Protein AF-A0A814UPM2-F1 (afdb_monomer_lite)

Secondary structure (DSSP, 8-state):
------SS-HHHHHHHHHHHHHHS-HHHHHHHHHHS-GGGTT-GGGSTTHHHHTTSTTT-TTTGGGGGGGGGGG-EEEPTTT----HHHHSGGG-SHHHHHHHHHHHHH-TTS-HHHHHHHHHHHHHHHHHHHSGGGEEETTTTTTTT-EEEETTEEEEHHHIIIIIHHHHHHHHHSTT-HHHHHHHHHHHHTTTTHHHHHHHT--S-TT-TTHHHHHHHHHHHHHIIIIITB-TTSPBP-TT-EEEE-HHHHHHHHHHHHHHHHHS--TTSSSHHHHTTSS------HHHHHTTSEEEEE-S--SSHHHHHHHHTTTTGGG--EEEEE-----S-----S-HHHHHHHHHHHHHHHHHHHHHHHHHHHHHHHHHHHHHHHHHHHHHHHHHHIIIIIS---HHHHHHHHHHHHHHHHHHHHT----GGGHHHHHHHHHHHHHHHHH--SHHHHHHHH---HHHHHHHHHHHHHTT-HHHHHHHHHHHHHH-GGG-HHHHHHHHHHHHHHHTT-SHHHHHHHHHHHHHHHHHHHHHHHHHHHHHHHHHHHHHH---S----HHHHHHHHHHHHHHHHHHHHHHHH-----GGGG-SSS--HHHHHHHHHHHHH-TT--S--PPPPS---HHHHHHHHHHTT--HHHHHHHHHH-SS--HHHHHHHHTTS-PPPTTT-

Sequence (676 aa):
MVTSSIAWGAIGHSLVSQIAMTVMTNESRRFVKDLLPWYVQGNMSMLSSWADNILYPDTNPVGYLNWDWSREHHYINTPDGVCEYIPDRDCVENKCIDGAIQNYTRRLADTGFDHVQRQEALQFLVHHVGDVHQPLHAGFISDRGGNSVRGRFFNVATNLHSLWDSGIINRRVNTDFNRSAEDYFEYLMTKVNSTYANIITQWLVCPIQTQFSACSASWAQESSDLVCGTVNIAEDGSLMNSSWNFTLGLNYFNKNWPIVESRLIQVPTLESVPTTNLAGRGSDIKISKELHQNGGLHVILNYLPKNYRIEQQAFGRTARQGQYGSGQLIIVDQSNLEYSNKSLLEVIYLKNERDFNEMHRIGEVLQYYQRKIQFEENLFERYYQAFSRLKEKIDKRWKINVEKKDIVLSSLLNQWAFWSDNIDFQMNAKLEIFQSLENLCHQFEQIHNFDELIDQLVIEPNQLIKLSKCFIKDKNYDKACQLLQTVINNEPMFSHAAYYYKAHCLIKQTQLVKTKEKIEFHRLLDHAEYLFNYHIDMLIAHNSILTNLNLLNQSFLKIDSYRKQNKNLCNLYSCFIRSIHDIRGHSITSNTFVNIDIDEKLAMSIYKQMLISDENIFIRKQFNRNFNENQLKKICMDYQLNYDGFQRYLSQIKYVDEMNLKQYLDHVQMPNRDQF

Organism: NCBI:txid1234261

pLDDT: mean 80.24, std 14.63, range [20.48, 97.69]

Foldseek 3Di:
DQPDQQFQPLLLLLLLQVLLLVPADPLRLVLQQVLAPVVCVSRLSVLLRVLVLLQDCVNNVPRNVVSVLLPQLLAWADAPPPLADDCVVTCPPLSHVLSLLQVLLVQLQDPLDDSNSNSVSSSSNSHSLSSLLQLLSLNHPQCNSFSLQWAAAAPHTDTLSCCSSDVLLQCCCVPPVVVFSVSVSVVLVVCCVPVCVVVLVVLLDQPDPPGPNRNSSVSNSVSSNCNNPQSQQAPVRDGGDSVDHDYHYDSSSVRCSVSSSVSSNSSNNPRPRRRVLPSPPPDQPDDDPVCLVVQFEEAEAADDDLAPVSVCVRQCSRQPPHGGYGYDYHYDDPPPDPDDDDPVVVVVVVRVVSHVVVVVVVVVSCVVVVVVVVLVVVLVVLLVVLLVVLLCCVPPPAPDDPQLSVLLNVLSVVVVVVLVVPDDVDPVCSVVNVVVSVVVSVLSVPDDYDVSSCVPRRQDLVSLLSNLVVCVVVVVLVSSLVSLVSSCVVPVLPSLSSLLVNLVSLCSVPVPPDPVSVVSSVVSLVSSLVSLVVLLVVLVVVVVVVVVVCVSDVDPDDPCVSVVVSVVSNVVSVVSNVVSCVVVDPDDDLCNPDDPVAHSVNSNVVVVCCCPDPVCNDDQDFQDLDDDLVVLVVVCVVQVHDSVLVNVVSNPDRGDDVVVVVVVCVVPDGDPPVRD

Structure (mmCIF, N/CA/C/O backbone):
data_AF-A0A814UPM2-F1
#
_entry.id   AF-A0A814UPM2-F1
#
loop_
_atom_site.group_PDB
_atom_site.id
_atom_site.type_symbol
_atom_site.label_atom_id
_atom_site.label_alt_id
_atom_site.label_comp_id
_atom_site.label_asym_id
_atom_site.label_entity_id
_atom_site.label_seq_id
_atom_site.pdbx_PDB_ins_code
_atom_site.Cartn_x
_atom_site.Cartn_y
_atom_site.Cartn_z
_atom_site.occupancy
_atom_site.B_iso_or_equiv
_atom_site.auth_seq_id
_atom_site.auth_comp_id
_atom_site.auth_asym_id
_atom_site.auth_atom_id
_atom_site.pdbx_PDB_model_num
ATOM 1 N N . MET A 1 1 ? 27.650 6.298 10.528 1.00 22.05 1 MET A N 1
ATOM 2 C CA . MET A 1 1 ? 26.542 5.896 9.642 1.00 22.05 1 MET A CA 1
ATOM 3 C C . MET A 1 1 ? 27.089 5.913 8.231 1.00 22.05 1 MET A C 1
ATOM 5 O O . MET A 1 1 ? 27.504 6.969 7.774 1.00 22.05 1 MET A O 1
ATOM 9 N N . VAL A 1 2 ? 27.246 4.740 7.624 1.00 20.48 2 VAL A N 1
ATOM 10 C CA . VAL A 1 2 ? 27.605 4.621 6.208 1.00 20.48 2 VAL A CA 1
ATOM 11 C C . VAL A 1 2 ? 26.366 5.070 5.440 1.00 20.48 2 VAL A C 1
ATOM 13 O O . VAL A 1 2 ? 25.316 4.460 5.599 1.00 20.48 2 VAL A O 1
ATOM 16 N N . THR A 1 3 ? 26.451 6.187 4.719 1.00 23.98 3 THR A N 1
ATOM 17 C CA . THR A 1 3 ? 25.412 6.595 3.767 1.00 23.98 3 THR A CA 1
ATOM 18 C C . THR A 1 3 ? 25.375 5.532 2.683 1.00 23.98 3 THR A C 1
ATOM 20 O O . THR A 1 3 ? 26.364 5.339 1.979 1.00 23.98 3 THR A O 1
ATOM 23 N N . SER A 1 4 ? 24.291 4.774 2.653 1.00 30.22 4 SER A N 1
ATOM 24 C CA . SER A 1 4 ? 24.026 3.751 1.659 1.00 30.22 4 SER A CA 1
ATOM 25 C C . SER A 1 4 ? 23.829 4.392 0.285 1.00 30.22 4 SER A C 1
ATOM 27 O O . SER A 1 4 ? 23.218 5.456 0.190 1.00 30.22 4 SER A O 1
ATOM 29 N N . SER A 1 5 ? 24.394 3.767 -0.749 1.00 31.48 5 SER A N 1
ATOM 30 C CA . SER A 1 5 ? 24.219 4.143 -2.151 1.00 31.48 5 SER A CA 1
ATOM 31 C C . SER A 1 5 ? 22.748 3.973 -2.525 1.00 31.48 5 SER A C 1
ATOM 33 O O . SER A 1 5 ? 22.244 2.853 -2.602 1.00 31.48 5 SER A O 1
ATOM 35 N N . ILE A 1 6 ? 22.061 5.098 -2.651 1.00 33.97 6 ILE A N 1
ATOM 36 C CA . ILE A 1 6 ? 20.804 5.224 -3.388 1.00 33.97 6 ILE A CA 1
ATOM 37 C C . ILE A 1 6 ? 21.242 5.439 -4.830 1.00 33.97 6 ILE A C 1
ATOM 39 O O . ILE A 1 6 ? 22.293 6.048 -5.025 1.00 33.97 6 ILE A O 1
ATOM 43 N N . ALA A 1 7 ? 20.482 4.962 -5.806 1.00 52.50 7 ALA A N 1
ATOM 44 C CA . ALA A 1 7 ? 20.745 5.335 -7.182 1.00 52.50 7 ALA A CA 1
ATOM 45 C C . ALA A 1 7 ? 20.457 6.814 -7.451 1.00 52.50 7 ALA A C 1
ATOM 47 O O . ALA A 1 7 ? 20.548 7.614 -6.513 1.00 52.50 7 ALA A O 1
ATOM 48 N N . TRP A 1 8 ? 20.088 7.228 -8.680 1.00 80.12 8 TRP A N 1
ATOM 49 C CA . TRP A 1 8 ? 19.584 8.597 -8.864 1.00 80.12 8 TRP A CA 1
ATOM 50 C C . TRP A 1 8 ? 18.661 8.934 -7.691 1.00 80.12 8 TRP A C 1
ATOM 52 O O . TRP A 1 8 ? 17.797 8.150 -7.317 1.00 80.12 8 TRP A O 1
ATOM 62 N N . GLY A 1 9 ? 18.843 10.085 -7.049 1.00 79.00 9 GLY A N 1
ATOM 63 C CA . GLY A 1 9 ? 18.010 10.420 -5.899 1.00 79.00 9 GLY A CA 1
ATOM 64 C C . GLY A 1 9 ? 16.532 10.398 -6.293 1.00 79.00 9 GLY A C 1
ATOM 65 O O . GLY A 1 9 ? 16.193 10.477 -7.475 1.00 79.00 9 GLY A O 1
ATOM 66 N N . ALA A 1 10 ? 15.624 10.370 -5.317 1.00 84.94 10 ALA A N 1
ATOM 67 C CA . ALA A 1 10 ? 14.181 10.281 -5.578 1.00 84.94 10 ALA A CA 1
ATOM 68 C C . ALA A 1 10 ? 13.668 11.259 -6.664 1.00 84.94 10 ALA A C 1
ATOM 70 O O . ALA A 1 10 ? 12.795 10.909 -7.458 1.00 84.94 10 ALA A O 1
ATOM 71 N N . ILE A 1 11 ? 14.247 12.467 -6.750 1.00 87.69 11 ILE A N 1
ATOM 72 C CA . ILE A 1 11 ? 13.943 13.440 -7.811 1.00 87.69 11 ILE A CA 1
ATOM 73 C C . ILE A 1 11 ? 14.417 12.952 -9.187 1.00 87.69 11 ILE A C 1
ATOM 75 O O . ILE A 1 11 ? 13.633 12.997 -10.127 1.00 87.69 11 ILE A O 1
ATOM 79 N N . GLY A 1 12 ? 15.655 12.469 -9.323 1.00 88.94 12 GLY A N 1
ATOM 80 C CA . GLY A 1 12 ? 16.183 11.965 -10.595 1.00 88.94 12 GLY A CA 1
ATOM 81 C C . GLY A 1 12 ? 15.357 10.799 -11.138 1.00 88.94 12 GLY A C 1
ATOM 82 O O . GLY A 1 12 ? 14.907 10.853 -12.281 1.00 88.94 12 GLY A O 1
ATOM 83 N N . HIS A 1 13 ? 15.040 9.813 -10.294 1.00 88.50 13 HIS A N 1
ATOM 84 C CA . HIS A 1 13 ? 14.159 8.704 -10.673 1.00 88.50 13 HIS A CA 1
ATOM 85 C C . HIS A 1 13 ? 12.755 9.144 -11.075 1.00 88.50 13 HIS A C 1
ATOM 87 O O . HIS A 1 13 ? 12.200 8.646 -12.059 1.00 88.50 13 HIS A O 1
ATOM 93 N N . SER A 1 14 ? 12.184 10.094 -10.334 1.00 89.56 14 SER A N 1
ATOM 94 C CA . SER A 1 14 ? 10.874 10.644 -10.660 1.00 89.56 14 SER A CA 1
ATOM 95 C C . SER A 1 14 ? 10.894 11.339 -12.023 1.00 89.56 14 SER A C 1
ATOM 97 O O . SER A 1 14 ? 10.043 11.042 -12.858 1.00 89.56 14 SER A O 1
ATOM 99 N N . LEU A 1 15 ? 11.891 12.193 -12.290 1.00 89.25 15 LEU A N 1
ATOM 100 C CA . LEU A 1 15 ? 12.053 12.890 -13.572 1.00 89.25 15 LEU A CA 1
ATOM 101 C C . LEU A 1 15 ? 12.181 11.903 -14.732 1.00 89.25 15 LEU A C 1
ATOM 103 O O . LEU A 1 15 ? 11.434 11.994 -15.703 1.00 89.25 15 LEU A O 1
ATOM 107 N N . VAL A 1 16 ? 13.070 10.920 -14.596 1.00 87.44 16 VAL A N 1
ATOM 108 C CA . VAL A 1 16 ? 13.276 9.849 -15.576 1.00 87.44 16 VAL A CA 1
ATOM 109 C C . VAL A 1 16 ? 11.957 9.145 -15.920 1.00 87.44 16 VAL A C 1
ATOM 111 O O . VAL A 1 16 ? 11.599 8.999 -17.091 1.00 87.44 16 VAL A O 1
ATOM 114 N N . SER A 1 17 ? 11.197 8.756 -14.896 1.00 86.31 17 SER A N 1
ATOM 115 C CA . SER A 1 17 ? 9.923 8.055 -15.051 1.00 86.31 17 SER A CA 1
ATOM 116 C C . SER A 1 17 ? 8.840 8.931 -15.701 1.00 86.31 17 SER A C 1
ATOM 118 O O . SER A 1 17 ? 8.092 8.470 -16.568 1.00 86.31 17 SER A O 1
ATOM 120 N N . GLN A 1 18 ? 8.775 10.217 -15.347 1.00 86.94 18 GLN A N 1
ATOM 121 C CA . GLN A 1 18 ? 7.825 11.166 -15.938 1.00 86.94 18 GLN A CA 1
ATOM 122 C C . GLN A 1 18 ? 8.124 11.449 -17.413 1.00 86.94 18 GLN A C 1
ATOM 124 O O . GLN A 1 18 ? 7.205 11.435 -18.240 1.00 86.94 18 GLN A O 1
ATOM 129 N N . ILE A 1 19 ? 9.400 11.644 -17.767 1.00 85.12 19 ILE A N 1
ATOM 130 C CA . ILE A 1 19 ? 9.814 11.844 -19.161 1.00 85.12 19 ILE A CA 1
ATOM 131 C C . ILE A 1 19 ? 9.463 10.591 -19.970 1.00 85.12 19 ILE A C 1
ATOM 133 O O . ILE A 1 19 ? 8.802 10.700 -21.004 1.00 85.12 19 ILE A O 1
ATOM 137 N N . ALA A 1 20 ? 9.793 9.399 -19.457 1.00 81.00 20 ALA A N 1
ATOM 138 C CA . ALA A 1 20 ? 9.446 8.129 -20.092 1.00 81.00 20 ALA A CA 1
ATOM 139 C C . ALA A 1 20 ? 7.931 7.999 -20.340 1.00 81.00 20 ALA A C 1
ATOM 141 O O . ALA A 1 20 ? 7.511 7.747 -21.468 1.00 81.00 20 ALA A O 1
ATOM 142 N N . MET A 1 21 ? 7.088 8.249 -19.333 1.00 80.00 21 MET A N 1
ATOM 143 C CA . MET A 1 21 ? 5.624 8.212 -19.487 1.00 80.00 21 MET A CA 1
ATOM 144 C C . MET A 1 21 ? 5.092 9.203 -20.528 1.00 80.00 21 MET A C 1
ATOM 146 O O . MET A 1 21 ? 4.073 8.931 -21.180 1.00 80.00 21 MET A O 1
ATOM 150 N N . THR A 1 22 ? 5.752 10.351 -20.684 1.00 81.62 22 THR A N 1
ATOM 151 C CA . THR A 1 22 ? 5.323 11.424 -21.588 1.00 81.62 22 THR A CA 1
ATOM 152 C C . THR A 1 22 ? 5.642 11.106 -23.041 1.00 81.62 22 THR A C 1
ATOM 154 O O . THR A 1 22 ? 4.789 11.323 -23.902 1.00 81.62 22 THR A O 1
ATOM 157 N N . VAL A 1 23 ? 6.805 10.512 -23.312 1.00 76.00 23 VAL A N 1
ATOM 158 C CA . VAL A 1 23 ? 7.193 10.133 -24.680 1.00 76.00 23 VAL A CA 1
ATOM 159 C C . VAL A 1 23 ? 6.618 8.787 -25.130 1.00 76.00 23 VAL A C 1
ATOM 161 O O . VAL A 1 23 ? 6.573 8.521 -26.323 1.00 76.00 23 VAL A O 1
ATOM 164 N N . MET A 1 24 ? 6.161 7.936 -24.203 1.00 74.38 24 MET A N 1
ATOM 165 C CA . MET A 1 24 ? 5.548 6.647 -24.540 1.00 74.38 24 MET A CA 1
ATOM 166 C C . MET A 1 24 ? 4.370 6.798 -25.511 1.00 74.38 24 MET A C 1
ATOM 168 O O . MET A 1 24 ? 3.483 7.637 -25.314 1.00 74.38 24 MET A O 1
ATOM 172 N N . THR A 1 25 ? 4.280 5.876 -26.476 1.00 69.44 25 THR A N 1
ATOM 173 C CA . THR A 1 25 ? 3.070 5.707 -27.291 1.00 69.44 25 THR A CA 1
ATOM 174 C C . THR A 1 25 ? 1.842 5.482 -26.408 1.00 69.44 25 THR A C 1
ATOM 176 O O . THR A 1 25 ? 1.927 4.953 -25.293 1.00 69.44 25 THR A O 1
ATOM 179 N N . ASN A 1 26 ? 0.661 5.852 -26.907 1.00 73.31 26 ASN A N 1
ATOM 180 C CA . ASN A 1 26 ? -0.588 5.674 -26.162 1.00 73.31 26 ASN A CA 1
ATOM 181 C C . ASN A 1 26 ? -0.824 4.210 -25.760 1.00 73.31 26 ASN A C 1
ATOM 183 O O . ASN A 1 26 ? -1.373 3.943 -24.692 1.00 73.31 26 ASN A O 1
ATOM 187 N N . GLU A 1 27 ? -0.400 3.266 -26.594 1.00 64.50 27 GLU A N 1
ATOM 188 C CA . GLU A 1 27 ? -0.480 1.834 -26.345 1.00 64.50 27 GLU A CA 1
ATOM 189 C C . GLU A 1 27 ? 0.462 1.395 -25.219 1.00 64.50 27 GLU A C 1
ATOM 191 O O . GLU A 1 27 ? 0.024 0.718 -24.288 1.00 64.50 27 GLU A O 1
ATOM 196 N N . SER A 1 28 ? 1.724 1.833 -25.259 1.00 69.88 28 SER A N 1
ATOM 197 C CA . SER A 1 28 ? 2.713 1.564 -24.205 1.00 69.88 28 SER A CA 1
ATOM 198 C C . SER A 1 28 ? 2.248 2.129 -22.868 1.00 69.88 28 SER A C 1
ATOM 200 O O . SER A 1 28 ? 2.261 1.440 -21.851 1.00 69.88 28 SER A O 1
ATOM 202 N N . ARG A 1 29 ? 1.732 3.362 -22.888 1.00 77.50 29 ARG A N 1
ATOM 203 C CA . ARG A 1 29 ? 1.200 4.041 -21.707 1.00 77.50 29 ARG A CA 1
ATOM 204 C C . ARG A 1 29 ? -0.001 3.306 -21.111 1.00 77.50 29 ARG A C 1
ATOM 206 O O . ARG A 1 29 ? -0.118 3.250 -19.892 1.00 77.50 29 ARG A O 1
ATOM 213 N N . ARG A 1 30 ? -0.898 2.746 -21.933 1.00 79.88 30 ARG A N 1
ATOM 214 C CA . ARG A 1 30 ? -2.016 1.914 -21.445 1.00 79.88 30 ARG A CA 1
ATOM 215 C C . ARG A 1 30 ? -1.516 0.619 -20.819 1.00 79.88 30 ARG A C 1
ATOM 217 O O . ARG A 1 30 ? -1.896 0.327 -19.696 1.00 79.88 30 ARG A O 1
ATOM 224 N N . PHE A 1 31 ? -0.624 -0.095 -21.503 1.00 79.50 31 PHE A N 1
ATOM 225 C CA . PHE A 1 31 ? -0.037 -1.333 -20.992 1.00 79.50 31 PHE A CA 1
ATOM 226 C C . PHE A 1 31 ? 0.650 -1.132 -19.635 1.00 79.50 31 PHE A C 1
ATOM 228 O O . PHE A 1 31 ? 0.410 -1.895 -18.703 1.00 79.50 31 PHE A O 1
ATOM 235 N N . VAL A 1 32 ? 1.459 -0.076 -19.514 1.00 83.62 32 VAL A N 1
ATOM 236 C CA . VAL A 1 32 ? 2.091 0.311 -18.249 1.00 83.62 32 VAL A CA 1
ATOM 237 C C . VAL A 1 32 ? 1.019 0.616 -17.205 1.00 83.62 32 VAL A C 1
ATOM 239 O O . VAL A 1 32 ? 1.049 0.024 -16.134 1.00 83.62 32 VAL A O 1
ATOM 242 N N . LYS A 1 33 ? 0.022 1.456 -17.516 1.00 84.56 33 LYS A N 1
ATOM 243 C CA . LYS A 1 33 ? -1.064 1.795 -16.577 1.00 84.56 33 LYS A CA 1
ATOM 244 C C . LYS A 1 33 ? -1.850 0.584 -16.070 1.00 84.56 33 LYS A C 1
ATOM 246 O O . LYS A 1 33 ? -2.204 0.583 -14.898 1.00 84.56 33 LYS A O 1
ATOM 251 N N . ASP A 1 34 ? -2.084 -0.424 -16.907 1.00 84.50 34 ASP A N 1
ATOM 252 C CA . ASP A 1 34 ? -2.796 -1.653 -16.524 1.00 84.50 34 ASP A CA 1
ATOM 253 C C . ASP A 1 34 ? -1.971 -2.552 -15.578 1.00 84.50 34 ASP A C 1
ATOM 255 O O . ASP A 1 34 ? -2.526 -3.370 -14.839 1.00 84.50 34 ASP A O 1
ATOM 259 N N . LEU A 1 35 ? -0.642 -2.416 -15.602 1.00 85.56 35 LEU A N 1
ATOM 260 C CA . LEU A 1 35 ? 0.287 -3.130 -14.722 1.00 85.56 35 LEU A CA 1
ATOM 261 C C . LEU A 1 35 ? 0.700 -2.324 -13.490 1.00 85.56 35 LEU A C 1
ATOM 263 O O . LEU A 1 35 ? 1.276 -2.899 -12.574 1.00 85.56 35 LEU A O 1
ATOM 267 N N . LEU A 1 36 ? 0.446 -1.015 -13.452 1.00 84.94 36 LEU A N 1
ATOM 268 C CA . LEU A 1 36 ? 0.759 -0.207 -12.280 1.00 84.94 36 LEU A CA 1
ATOM 269 C C . LEU A 1 36 ? -0.188 -0.572 -11.119 1.00 84.94 36 LEU A C 1
ATOM 271 O O . LEU A 1 36 ? -1.395 -0.720 -11.332 1.00 84.94 36 LEU A O 1
ATOM 275 N N . PRO A 1 37 ? 0.318 -0.646 -9.873 1.00 80.62 37 PRO A N 1
ATOM 276 C CA . PRO A 1 37 ? -0.520 -0.814 -8.699 1.00 80.62 37 PRO A CA 1
ATOM 277 C C . PRO A 1 37 ? -1.605 0.264 -8.624 1.00 80.62 37 PRO A C 1
ATOM 279 O O . PRO A 1 37 ? -1.368 1.443 -8.893 1.00 80.62 37 PRO A O 1
ATOM 282 N N . TRP A 1 38 ? -2.798 -0.115 -8.172 1.00 80.44 38 TRP A N 1
ATOM 283 C CA . TRP A 1 38 ? -3.943 0.799 -8.105 1.00 80.44 38 TRP A CA 1
ATOM 284 C C . TRP A 1 38 ? -3.660 2.074 -7.283 1.00 80.44 38 TRP A C 1
ATOM 286 O O . TRP A 1 38 ? -4.177 3.144 -7.606 1.00 80.44 38 TRP A O 1
ATOM 296 N N . TYR A 1 39 ? -2.814 1.985 -6.248 1.00 78.25 39 TYR A N 1
ATOM 297 C CA . TYR A 1 39 ? -2.522 3.094 -5.336 1.00 78.25 39 TYR A CA 1
ATOM 298 C C . TYR A 1 39 ? -1.662 4.201 -5.962 1.00 78.25 39 TYR A C 1
ATOM 300 O O . TYR A 1 39 ? -1.672 5.319 -5.449 1.00 78.25 39 TYR A O 1
ATOM 308 N N . VAL A 1 40 ? -0.969 3.938 -7.079 1.00 80.69 40 VAL A N 1
ATOM 309 C CA . VAL A 1 40 ? -0.210 4.978 -7.800 1.00 80.69 40 VAL A CA 1
ATOM 310 C C . VAL A 1 40 ? -1.028 5.696 -8.870 1.00 80.69 40 VAL A C 1
ATOM 312 O O . VAL A 1 40 ? -0.519 6.592 -9.533 1.00 80.69 40 VAL A O 1
ATOM 315 N N . GLN A 1 41 ? -2.300 5.321 -9.057 1.00 77.94 41 GLN A N 1
ATOM 316 C CA . GLN A 1 41 ? -3.257 5.999 -9.947 1.00 77.94 41 GLN A CA 1
ATOM 317 C C . GLN A 1 41 ? -2.732 6.230 -11.379 1.00 77.94 41 GLN A C 1
ATOM 319 O O . GLN A 1 41 ? -3.022 7.239 -12.022 1.00 77.94 41 GLN A O 1
ATOM 324 N N . GLY A 1 42 ? -1.943 5.283 -11.895 1.00 78.31 42 GLY A N 1
ATOM 325 C CA . GLY A 1 42 ? -1.347 5.369 -13.228 1.00 78.31 42 GLY A CA 1
ATOM 326 C C . GLY A 1 42 ? -0.155 6.328 -13.345 1.00 78.31 42 GLY A C 1
ATOM 327 O O . GLY A 1 42 ? 0.255 6.618 -14.471 1.00 78.31 42 GLY A O 1
ATOM 328 N N . ASN A 1 43 ? 0.386 6.818 -12.224 1.00 81.00 43 ASN A N 1
ATOM 329 C CA . ASN A 1 43 ? 1.607 7.611 -12.168 1.00 81.00 43 ASN A CA 1
ATOM 330 C C . ASN A 1 43 ? 2.832 6.720 -11.894 1.00 81.00 43 ASN A C 1
ATOM 332 O O . ASN A 1 43 ? 3.078 6.294 -10.766 1.00 81.00 43 ASN A O 1
ATOM 336 N N . MET A 1 44 ? 3.621 6.466 -12.939 1.00 84.38 44 MET A N 1
ATOM 337 C CA . MET A 1 44 ? 4.816 5.620 -12.870 1.00 84.38 44 MET A CA 1
ATOM 338 C C . MET A 1 44 ? 5.927 6.218 -11.989 1.00 84.38 44 MET A C 1
ATOM 340 O O . MET A 1 44 ? 6.754 5.472 -11.465 1.00 84.38 44 MET A O 1
ATOM 344 N N . SER A 1 45 ? 5.956 7.540 -11.777 1.00 84.38 45 SER A N 1
ATOM 345 C CA . SER A 1 45 ? 7.000 8.189 -10.968 1.00 84.38 45 SER A CA 1
ATOM 346 C C . SER A 1 45 ? 6.866 7.914 -9.473 1.00 84.38 45 SER A C 1
ATOM 348 O O . SER A 1 45 ? 7.835 8.013 -8.733 1.00 84.38 45 SER A O 1
ATOM 350 N N . MET A 1 46 ? 5.692 7.476 -9.012 1.00 83.38 46 MET A N 1
ATOM 351 C CA . MET A 1 46 ? 5.505 7.073 -7.616 1.00 83.38 46 MET A CA 1
ATOM 352 C C . MET A 1 46 ? 6.195 5.744 -7.277 1.00 83.38 46 MET A C 1
ATOM 354 O O . MET A 1 46 ? 6.414 5.459 -6.103 1.00 83.38 46 MET A O 1
ATOM 358 N N . LEU A 1 47 ? 6.532 4.930 -8.284 1.00 84.19 47 LEU A N 1
ATOM 359 C CA . LEU A 1 47 ? 7.229 3.650 -8.110 1.00 84.19 47 LEU A CA 1
ATOM 360 C C . LEU A 1 47 ? 8.712 3.733 -8.445 1.00 84.19 47 LEU A C 1
ATOM 362 O O . LEU A 1 47 ? 9.435 2.766 -8.230 1.00 84.19 47 LEU A O 1
ATOM 366 N N . SER A 1 48 ? 9.180 4.859 -8.981 1.00 85.44 48 SER A N 1
ATOM 367 C CA . SER A 1 48 ? 10.529 4.947 -9.531 1.00 85.44 48 SER A CA 1
ATOM 368 C C . SER A 1 48 ? 11.624 4.817 -8.477 1.00 85.44 48 SER A C 1
ATOM 370 O O . SER A 1 48 ? 12.760 4.588 -8.850 1.00 85.44 48 SER A O 1
ATOM 372 N N . SER A 1 49 ? 11.301 4.934 -7.186 1.00 88.00 49 SER A N 1
ATOM 373 C CA . SER A 1 49 ? 12.222 4.683 -6.064 1.00 88.00 49 SER A CA 1
ATOM 374 C C . SER A 1 49 ? 11.877 3.417 -5.272 1.00 88.00 49 SER A C 1
ATOM 376 O O . SER A 1 49 ? 12.452 3.178 -4.216 1.00 88.00 49 SER A O 1
ATOM 378 N N . TRP A 1 50 ? 10.918 2.606 -5.734 1.00 91.19 50 TRP A N 1
ATOM 379 C CA . TRP A 1 50 ? 10.475 1.416 -5.004 1.00 91.19 50 TRP A CA 1
ATOM 380 C C . TRP A 1 50 ? 11.603 0.397 -4.803 1.00 91.19 50 TRP A C 1
ATOM 382 O O . TRP A 1 50 ? 11.741 -0.113 -3.695 1.00 91.19 50 TRP A O 1
ATOM 392 N N . ALA A 1 51 ? 12.428 0.149 -5.826 1.00 91.00 51 ALA A N 1
ATOM 393 C CA . ALA A 1 51 ? 13.519 -0.826 -5.749 1.00 91.00 51 ALA A CA 1
ATOM 394 C C . ALA A 1 51 ? 14.590 -0.448 -4.706 1.00 91.00 51 ALA A C 1
ATOM 396 O O . ALA A 1 51 ? 15.122 -1.330 -4.042 1.00 91.00 51 ALA A O 1
ATOM 397 N N . ASP A 1 52 ? 14.826 0.848 -4.480 1.00 87.94 52 ASP A N 1
ATOM 398 C CA . ASP A 1 52 ? 15.647 1.320 -3.358 1.00 87.94 52 ASP A CA 1
ATOM 399 C C . ASP A 1 52 ? 14.918 1.162 -2.016 1.00 87.94 52 ASP A C 1
ATOM 401 O O . ASP A 1 52 ? 15.466 0.629 -1.052 1.00 87.94 52 ASP A O 1
ATOM 405 N N . ASN A 1 53 ? 13.656 1.596 -1.939 1.00 88.44 53 ASN A N 1
ATOM 406 C CA . ASN A 1 53 ? 12.876 1.605 -0.695 1.00 88.44 53 ASN A CA 1
ATOM 407 C C . ASN A 1 53 ? 12.671 0.202 -0.095 1.00 88.44 53 ASN A C 1
ATOM 409 O O . ASN A 1 53 ? 12.509 0.051 1.113 1.00 88.44 53 ASN A O 1
ATOM 413 N N . ILE A 1 54 ? 12.658 -0.855 -0.908 1.00 90.00 54 ILE A N 1
ATOM 414 C CA . ILE A 1 54 ? 12.514 -2.220 -0.385 1.00 90.00 54 ILE A CA 1
ATOM 415 C C . ILE A 1 54 ? 13.771 -2.727 0.333 1.00 90.00 54 ILE A C 1
ATOM 417 O O . ILE A 1 54 ? 13.659 -3.701 1.076 1.00 90.00 54 ILE A O 1
ATOM 421 N N . LEU A 1 55 ? 14.929 -2.079 0.155 1.00 86.56 55 LEU A N 1
ATOM 422 C CA . LEU A 1 55 ? 16.228 -2.525 0.669 1.00 86.56 55 LEU A CA 1
ATOM 423 C C . LEU A 1 55 ? 16.574 -1.999 2.069 1.00 86.56 55 LEU A C 1
ATOM 425 O O . LEU A 1 55 ? 17.591 -2.421 2.637 1.00 86.56 55 LEU A O 1
ATOM 429 N N . TYR A 1 56 ? 15.774 -1.090 2.636 1.00 81.44 56 TYR A N 1
ATOM 430 C CA . TYR A 1 56 ? 16.115 -0.404 3.882 1.00 81.44 56 TYR A CA 1
ATOM 431 C C . TYR A 1 56 ? 15.046 -0.564 4.971 1.00 81.44 56 TYR A C 1
ATOM 433 O O . TYR A 1 56 ? 13.851 -0.587 4.686 1.00 81.44 56 TYR A O 1
ATOM 441 N N . PRO A 1 57 ? 15.451 -0.668 6.250 1.00 75.81 57 PRO A N 1
ATOM 442 C CA . PRO A 1 57 ? 14.523 -0.897 7.358 1.00 75.81 57 PRO A CA 1
ATOM 443 C C . PRO A 1 57 ? 13.629 0.309 7.685 1.00 75.81 57 PRO A C 1
ATOM 445 O O . PRO A 1 57 ? 12.590 0.141 8.310 1.00 75.81 57 PRO A O 1
ATOM 448 N N . ASP A 1 58 ? 14.012 1.524 7.298 1.00 72.44 58 ASP A N 1
ATOM 449 C CA . ASP A 1 58 ? 13.204 2.735 7.489 1.00 72.44 58 ASP A CA 1
ATOM 450 C C . ASP A 1 58 ? 11.995 2.799 6.541 1.00 72.44 58 ASP A C 1
ATOM 452 O O . ASP A 1 58 ? 10.961 3.373 6.884 1.00 72.44 58 ASP A O 1
ATOM 456 N N . THR A 1 59 ? 12.114 2.174 5.373 1.00 76.62 59 THR A N 1
ATOM 457 C CA . THR A 1 59 ? 11.127 2.176 4.289 1.00 76.62 59 THR A CA 1
ATOM 458 C C . THR A 1 59 ? 10.445 0.812 4.107 1.00 76.62 59 THR A C 1
ATOM 460 O O . THR A 1 59 ? 9.289 0.763 3.685 1.00 76.62 59 THR A O 1
ATOM 463 N N . ASN A 1 60 ? 11.088 -0.286 4.524 1.00 77.75 60 ASN A N 1
ATOM 464 C CA . ASN A 1 60 ? 10.564 -1.658 4.544 1.00 77.75 60 ASN A CA 1
ATOM 465 C C . ASN A 1 60 ? 10.952 -2.414 5.845 1.00 77.75 60 ASN A C 1
ATOM 467 O O . ASN A 1 60 ? 11.718 -3.382 5.816 1.00 77.75 60 ASN A O 1
ATOM 471 N N . PRO A 1 61 ? 10.416 -2.015 7.015 1.00 65.62 61 PRO A N 1
ATOM 472 C CA . PRO A 1 61 ? 10.872 -2.488 8.331 1.00 65.62 61 PRO A CA 1
ATOM 473 C C . PRO A 1 61 ? 10.732 -3.995 8.575 1.00 65.62 61 PRO A C 1
ATOM 475 O O . PRO A 1 61 ? 11.451 -4.546 9.406 1.00 65.62 61 PRO A O 1
ATOM 478 N N . VAL A 1 62 ? 9.812 -4.665 7.876 1.00 66.88 62 VAL A N 1
ATOM 479 C CA . VAL A 1 62 ? 9.479 -6.083 8.104 1.00 66.88 62 VAL A CA 1
ATOM 480 C C . VAL A 1 62 ? 10.085 -6.996 7.035 1.00 66.88 62 VAL A C 1
ATOM 482 O O . VAL A 1 62 ? 10.363 -8.158 7.316 1.00 66.88 62 VAL A O 1
ATOM 485 N N . GLY A 1 63 ? 10.309 -6.488 5.820 1.00 75.50 63 GLY A N 1
ATOM 486 C CA . GLY A 1 63 ? 10.654 -7.314 4.665 1.00 75.50 63 GLY A CA 1
ATOM 487 C C . GLY A 1 63 ? 12.022 -7.054 4.044 1.00 75.50 63 GLY A C 1
ATOM 488 O O . GLY A 1 63 ? 12.367 -7.785 3.123 1.00 75.50 63 GLY A O 1
ATOM 489 N N . TYR A 1 64 ? 12.797 -6.052 4.482 1.00 76.94 64 TYR A N 1
ATOM 490 C CA . TYR A 1 64 ? 13.982 -5.606 3.726 1.00 76.94 64 TYR A CA 1
ATOM 491 C C . TYR A 1 64 ? 15.045 -6.692 3.502 1.00 76.94 64 TYR A C 1
ATOM 493 O O . TYR A 1 64 ? 15.652 -6.748 2.436 1.00 76.94 64 TYR A O 1
ATOM 501 N N . LEU A 1 65 ? 15.224 -7.610 4.460 1.00 81.38 65 LEU A N 1
ATOM 502 C CA . LEU A 1 65 ? 16.163 -8.732 4.329 1.00 81.38 65 LEU A CA 1
ATOM 503 C C . LEU A 1 65 ? 15.766 -9.720 3.221 1.00 81.38 65 LEU A C 1
ATOM 505 O O . LEU A 1 65 ? 16.636 -10.373 2.652 1.00 81.38 65 LEU A O 1
ATOM 509 N N . ASN A 1 66 ? 14.479 -9.802 2.866 1.00 87.94 66 ASN A N 1
ATOM 510 C CA . ASN A 1 66 ? 14.005 -10.679 1.789 1.00 87.94 66 ASN A CA 1
ATOM 511 C C . ASN A 1 66 ? 14.413 -10.173 0.398 1.00 87.94 66 ASN A C 1
ATOM 513 O O . ASN A 1 66 ? 14.307 -10.918 -0.575 1.00 87.94 66 ASN A O 1
ATOM 517 N N . TRP A 1 67 ? 14.874 -8.925 0.305 1.00 89.06 67 TRP A N 1
ATOM 518 C CA . TRP A 1 67 ? 15.262 -8.259 -0.937 1.00 89.06 67 TRP A CA 1
ATOM 519 C C . TRP A 1 67 ? 16.765 -7.995 -1.017 1.00 89.06 67 TRP A C 1
ATOM 521 O O . TRP A 1 67 ? 17.226 -7.398 -1.978 1.00 89.06 67 TRP A O 1
ATOM 531 N N . ASP A 1 68 ? 17.560 -8.468 -0.051 1.00 86.75 68 ASP A N 1
ATOM 532 C CA . ASP A 1 68 ? 19.002 -8.188 0.004 1.00 86.75 68 ASP A CA 1
ATOM 533 C C . ASP A 1 68 ? 19.750 -8.658 -1.260 1.00 86.75 68 ASP A C 1
ATOM 535 O O . ASP A 1 68 ? 20.695 -8.016 -1.713 1.00 86.75 68 ASP A O 1
ATOM 539 N N . TRP A 1 69 ? 19.247 -9.721 -1.897 1.00 90.00 69 TRP A N 1
ATOM 540 C CA . TRP A 1 69 ? 19.740 -10.232 -3.178 1.00 90.00 69 TRP A CA 1
ATOM 541 C C . TRP A 1 69 ? 19.645 -9.222 -4.327 1.00 90.00 69 TRP A C 1
ATOM 543 O O . TRP A 1 69 ? 20.380 -9.361 -5.300 1.00 90.00 69 TRP A O 1
ATOM 553 N N . SER A 1 70 ? 18.755 -8.225 -4.257 1.00 92.25 70 SER A N 1
ATOM 554 C CA . SER A 1 70 ? 18.588 -7.248 -5.332 1.00 92.25 70 SER A CA 1
ATOM 555 C C . SER A 1 70 ? 19.549 -6.069 -5.234 1.00 92.25 70 SER A C 1
ATOM 557 O O . SER A 1 70 ? 19.596 -5.292 -6.176 1.00 92.25 70 SER A O 1
ATOM 559 N N . ARG A 1 71 ? 20.356 -5.930 -4.167 1.00 91.12 71 ARG A N 1
ATOM 560 C CA . ARG A 1 71 ? 21.313 -4.809 -4.032 1.00 91.12 71 ARG A CA 1
ATOM 561 C C . ARG A 1 71 ? 22.292 -4.721 -5.195 1.00 91.12 71 ARG A C 1
ATOM 563 O O . ARG A 1 71 ? 22.551 -3.636 -5.702 1.00 91.12 71 ARG A O 1
ATOM 570 N N . GLU A 1 72 ? 22.819 -5.864 -5.623 1.00 92.62 72 GLU A N 1
ATOM 571 C CA . GLU A 1 72 ? 23.793 -5.934 -6.718 1.00 92.62 72 GLU A CA 1
ATOM 572 C C . GLU A 1 72 ? 23.163 -5.582 -8.072 1.00 92.62 72 GLU A C 1
ATOM 574 O O . GLU A 1 72 ? 23.869 -5.227 -9.008 1.00 92.62 72 GLU A O 1
ATOM 579 N N . HIS A 1 73 ? 21.831 -5.600 -8.183 1.00 94.56 73 HIS A N 1
ATOM 580 C CA . HIS A 1 73 ? 21.137 -5.222 -9.411 1.00 94.56 73 HIS A CA 1
ATOM 581 C C . HIS A 1 73 ? 21.152 -3.716 -9.684 1.00 94.56 73 HIS A C 1
ATOM 583 O O . HIS A 1 73 ? 20.848 -3.321 -10.800 1.00 94.56 73 HIS A O 1
ATOM 589 N N . HIS A 1 74 ? 21.548 -2.875 -8.729 1.00 93.94 74 HIS A N 1
ATOM 590 C CA . HIS A 1 74 ? 21.560 -1.425 -8.924 1.00 93.94 74 HIS A CA 1
ATOM 591 C C . HIS A 1 74 ? 22.818 -0.916 -9.628 1.00 93.94 74 HIS A C 1
ATOM 593 O O . HIS A 1 74 ? 22.837 0.220 -10.076 1.00 93.94 74 HIS A O 1
ATOM 599 N N . TYR A 1 75 ? 23.886 -1.706 -9.754 1.00 93.88 75 TYR A N 1
ATOM 600 C CA . TYR A 1 75 ? 25.149 -1.200 -10.298 1.00 93.88 75 TYR A CA 1
ATOM 601 C C . TYR A 1 75 ? 25.939 -2.255 -11.081 1.00 93.88 75 TYR A C 1
ATOM 603 O O . TYR A 1 75 ? 25.596 -3.435 -11.143 1.00 93.88 75 TYR A O 1
ATOM 611 N N . ILE A 1 76 ? 27.012 -1.785 -11.704 1.00 94.00 76 ILE A N 1
ATOM 612 C CA . ILE A 1 76 ? 28.105 -2.519 -12.324 1.00 94.00 76 ILE A CA 1
ATOM 613 C C . ILE A 1 76 ? 29.397 -2.004 -11.706 1.00 94.00 76 ILE A C 1
ATOM 615 O O . ILE A 1 76 ? 29.606 -0.803 -11.536 1.00 94.00 76 ILE A O 1
ATOM 619 N N . ASN A 1 77 ? 30.282 -2.943 -11.416 1.00 91.62 77 ASN A N 1
ATOM 620 C CA . ASN A 1 77 ? 31.598 -2.679 -10.875 1.00 91.62 77 ASN A CA 1
ATOM 621 C C . ASN A 1 77 ? 32.641 -2.942 -11.962 1.00 91.62 77 ASN A C 1
ATOM 623 O O . ASN A 1 77 ? 32.890 -4.093 -12.312 1.00 91.62 77 ASN A O 1
ATOM 627 N N . THR A 1 78 ? 33.250 -1.879 -12.484 1.00 91.50 78 THR A N 1
ATOM 628 C CA . THR A 1 78 ? 34.302 -1.973 -13.506 1.00 91.50 78 THR A CA 1
ATOM 629 C C . THR A 1 78 ? 35.699 -1.889 -12.877 1.00 91.50 78 THR A C 1
ATOM 631 O O . THR A 1 78 ? 35.869 -1.267 -11.818 1.00 91.50 78 THR A O 1
ATOM 634 N N . PRO A 1 79 ? 36.731 -2.500 -13.488 1.00 91.00 79 PRO A N 1
ATOM 635 C CA . PRO A 1 79 ? 38.106 -2.318 -13.045 1.00 91.00 79 PRO A CA 1
ATOM 636 C C . PRO A 1 79 ? 38.561 -0.861 -13.182 1.00 91.00 79 PRO A C 1
ATOM 638 O O . PRO A 1 79 ? 38.264 -0.179 -14.165 1.00 91.00 79 PRO A O 1
ATOM 641 N N . ASP A 1 80 ? 39.337 -0.406 -12.204 1.00 86.19 80 ASP A N 1
ATOM 642 C CA . ASP A 1 80 ? 39.852 0.957 -12.132 1.00 86.19 80 ASP A CA 1
ATOM 643 C C . ASP A 1 80 ? 40.588 1.390 -13.407 1.00 86.19 80 ASP A C 1
ATOM 645 O O . ASP A 1 80 ? 41.547 0.751 -13.844 1.00 86.19 80 ASP A O 1
ATOM 649 N N . GLY A 1 81 ? 40.166 2.519 -13.980 1.00 80.38 81 GLY A N 1
ATOM 650 C CA . GLY A 1 81 ? 40.836 3.155 -15.118 1.00 80.38 81 GLY A CA 1
ATOM 651 C C . GLY A 1 81 ? 40.743 2.398 -16.446 1.00 80.38 81 GLY A C 1
ATOM 652 O O . GLY A 1 81 ? 41.349 2.841 -17.418 1.00 80.38 81 GLY A O 1
ATOM 653 N N . VAL A 1 82 ? 40.000 1.286 -16.505 1.00 83.00 82 VAL A N 1
ATOM 654 C CA . VAL A 1 82 ? 39.796 0.514 -17.742 1.00 83.00 82 VAL A CA 1
ATOM 655 C C . VAL A 1 82 ? 38.738 1.157 -18.640 1.00 83.00 82 VAL A C 1
ATOM 657 O O . VAL A 1 82 ? 38.887 1.107 -19.855 1.00 83.00 82 VAL A O 1
ATOM 660 N N . CYS A 1 83 ? 37.735 1.828 -18.055 1.00 82.94 83 CYS A N 1
ATOM 661 C CA . CYS A 1 83 ? 36.742 2.642 -18.781 1.00 82.94 83 CYS A CA 1
ATOM 662 C C . CYS A 1 83 ? 35.985 1.866 -19.871 1.00 82.94 83 CYS A C 1
ATOM 664 O O . CYS A 1 83 ? 35.574 2.416 -20.885 1.00 82.94 83 CYS A O 1
ATOM 666 N N . GLU A 1 84 ? 35.854 0.561 -19.681 1.00 88.31 84 GLU A N 1
ATOM 667 C CA . GLU A 1 84 ? 35.232 -0.353 -20.623 1.00 88.31 84 GLU A CA 1
ATOM 668 C C . GLU A 1 84 ? 34.386 -1.314 -19.809 1.00 88.31 84 GLU A C 1
ATOM 670 O O . GLU A 1 84 ? 34.885 -1.913 -18.854 1.00 88.31 84 GLU A O 1
ATOM 675 N N . TYR A 1 85 ? 33.124 -1.453 -20.186 1.00 90.94 85 TYR A N 1
ATOM 676 C CA . TYR A 1 85 ? 32.206 -2.431 -19.646 1.00 90.94 85 TYR A CA 1
ATOM 677 C C . TYR A 1 85 ? 32.222 -3.687 -20.517 1.00 90.94 85 TYR A C 1
ATOM 679 O O . TYR A 1 85 ? 31.904 -3.649 -21.705 1.00 90.94 85 TYR A O 1
ATOM 687 N N . ILE A 1 86 ? 32.554 -4.821 -19.905 1.00 90.56 86 ILE A N 1
ATOM 688 C CA . ILE A 1 86 ? 32.538 -6.130 -20.557 1.00 90.56 86 ILE A CA 1
ATOM 689 C C . ILE A 1 86 ? 31.561 -7.024 -19.785 1.00 90.56 86 ILE A C 1
ATOM 691 O O . ILE A 1 86 ? 31.888 -7.416 -18.661 1.00 90.56 86 ILE A O 1
ATOM 695 N N . PRO A 1 87 ? 30.399 -7.403 -20.360 1.00 88.75 87 PRO A N 1
ATOM 696 C CA . PRO A 1 87 ? 29.369 -8.170 -19.655 1.00 88.75 87 PRO A CA 1
ATOM 697 C C . PRO A 1 87 ? 29.892 -9.422 -18.939 1.00 88.75 87 PRO A C 1
ATOM 699 O O . PRO A 1 87 ? 29.639 -9.596 -17.749 1.00 88.75 87 PRO A O 1
ATOM 702 N N . ASP A 1 88 ? 30.701 -10.241 -19.620 1.00 87.38 88 ASP A N 1
ATOM 703 C CA . ASP A 1 88 ? 31.241 -11.491 -19.061 1.00 87.38 88 ASP A CA 1
ATOM 704 C C . ASP A 1 88 ? 32.209 -11.272 -17.885 1.00 87.38 88 ASP A C 1
ATOM 706 O O . ASP A 1 88 ? 32.369 -12.149 -17.036 1.00 87.38 88 ASP A O 1
ATOM 710 N N . ARG A 1 89 ? 32.874 -10.111 -17.833 1.00 92.12 89 ARG A N 1
ATOM 711 C CA . ARG A 1 89 ? 33.836 -9.758 -16.779 1.00 92.12 89 ARG A CA 1
ATOM 712 C C . ARG A 1 89 ? 33.149 -9.068 -15.603 1.00 92.12 89 ARG A C 1
ATOM 714 O O . ARG A 1 89 ? 33.458 -9.372 -14.455 1.00 92.12 89 ARG A O 1
ATOM 721 N N . ASP A 1 90 ? 32.244 -8.140 -15.900 1.00 93.06 90 ASP A N 1
ATOM 722 C CA . ASP A 1 90 ? 31.741 -7.153 -14.940 1.00 93.06 90 ASP A CA 1
ATOM 723 C C . ASP A 1 90 ? 30.317 -7.459 -14.442 1.00 93.06 90 ASP A C 1
ATOM 725 O O . ASP A 1 90 ? 29.887 -6.901 -13.434 1.00 93.06 90 ASP A O 1
ATOM 729 N N . CYS A 1 91 ? 29.579 -8.348 -15.118 1.00 92.00 91 CYS A N 1
ATOM 730 C CA . CYS A 1 91 ? 28.223 -8.773 -14.753 1.00 92.00 91 CYS A CA 1
ATOM 731 C C . CYS A 1 91 ? 28.156 -10.267 -14.418 1.00 92.00 91 CYS A C 1
ATOM 733 O O . CYS A 1 91 ? 27.399 -11.045 -15.009 1.00 92.00 91 CYS A O 1
ATOM 735 N N . VAL A 1 92 ? 28.978 -10.684 -13.457 1.00 89.25 92 VAL A N 1
ATOM 736 C CA . VAL A 1 92 ? 29.100 -12.088 -13.051 1.00 89.25 92 VAL A CA 1
ATOM 737 C C . VAL A 1 92 ? 27.733 -12.654 -12.642 1.00 89.25 92 VAL A C 1
ATOM 739 O O . VAL A 1 92 ? 26.992 -12.041 -11.876 1.00 89.25 92 VAL A O 1
ATOM 742 N N . GLU A 1 93 ? 27.377 -13.823 -13.182 1.00 87.06 93 GLU A N 1
ATOM 743 C CA . GLU A 1 93 ? 26.094 -14.508 -12.932 1.00 87.06 93 GLU A CA 1
ATOM 744 C C . GLU A 1 93 ? 24.832 -13.680 -13.259 1.00 87.06 93 GLU A C 1
ATOM 746 O O . GLU A 1 93 ? 23.742 -14.013 -12.795 1.00 87.06 93 GLU A O 1
ATOM 751 N N . ASN A 1 94 ? 24.941 -12.627 -14.080 1.00 87.31 94 ASN A N 1
ATOM 752 C CA . ASN A 1 94 ? 23.876 -11.641 -14.319 1.00 87.31 94 ASN A CA 1
ATOM 753 C C . ASN A 1 94 ? 23.434 -10.872 -13.056 1.00 87.31 94 ASN A C 1
ATOM 755 O O . ASN A 1 94 ? 22.359 -10.268 -13.055 1.00 87.31 94 ASN A O 1
ATOM 759 N N . LYS A 1 95 ? 24.247 -10.868 -11.991 1.00 91.38 95 LYS A N 1
ATOM 760 C CA . LYS A 1 95 ? 24.011 -10.104 -10.755 1.00 91.38 95 LYS A CA 1
ATOM 761 C C . LYS A 1 95 ? 24.587 -8.699 -10.877 1.00 91.38 95 LYS A C 1
ATOM 763 O O . LYS A 1 95 ? 25.505 -8.303 -10.170 1.00 91.38 95 LYS A O 1
ATOM 768 N N . CYS A 1 96 ? 24.069 -7.966 -11.846 1.00 93.75 96 CYS A N 1
ATOM 769 C CA . CYS A 1 96 ? 24.377 -6.563 -12.047 1.00 93.75 96 CYS A CA 1
ATOM 770 C C . CYS A 1 96 ? 23.174 -5.882 -12.697 1.00 93.75 96 CYS A C 1
ATOM 772 O O . CYS A 1 96 ? 22.211 -6.544 -13.101 1.00 93.75 96 CYS A O 1
ATOM 774 N N . ILE A 1 97 ? 23.245 -4.568 -12.863 1.00 92.94 97 ILE A N 1
ATOM 775 C CA . ILE A 1 97 ? 22.169 -3.808 -13.496 1.00 92.94 97 ILE A CA 1
ATOM 776 C C . ILE A 1 97 ? 21.844 -4.206 -14.938 1.00 92.94 97 ILE A C 1
ATOM 778 O O . ILE A 1 97 ? 20.669 -4.271 -15.297 1.00 92.94 97 ILE A O 1
ATOM 782 N N . ASP A 1 98 ? 22.847 -4.543 -15.753 1.00 90.88 98 ASP A N 1
ATOM 783 C CA . ASP A 1 98 ? 22.628 -5.035 -17.116 1.00 90.88 98 ASP A CA 1
ATOM 784 C C . ASP A 1 98 ? 21.826 -6.348 -17.087 1.00 90.88 98 ASP A C 1
ATOM 786 O O . ASP A 1 98 ? 20.741 -6.446 -17.666 1.00 90.88 98 ASP A O 1
ATOM 790 N N . GLY A 1 99 ? 22.284 -7.325 -16.299 1.00 90.38 99 GLY A N 1
ATOM 791 C CA . GLY A 1 99 ? 21.585 -8.597 -16.105 1.00 90.38 99 GLY A CA 1
ATOM 792 C C . GLY A 1 99 ? 20.160 -8.429 -15.562 1.00 90.38 99 GLY A C 1
ATOM 793 O O . GLY A 1 99 ? 19.229 -9.101 -16.023 1.00 90.38 99 GLY A O 1
ATOM 794 N N . ALA A 1 100 ? 19.956 -7.485 -14.640 1.00 91.94 100 ALA A N 1
ATOM 795 C CA . ALA A 1 100 ? 18.650 -7.159 -14.080 1.00 91.94 100 ALA A CA 1
ATOM 796 C C . ALA A 1 100 ? 17.698 -6.576 -15.134 1.00 91.94 100 ALA A C 1
ATOM 798 O O . ALA A 1 100 ? 16.575 -7.069 -15.281 1.00 91.94 100 ALA A O 1
ATOM 799 N N . ILE A 1 101 ? 18.145 -5.588 -15.917 1.00 88.31 101 ILE A N 1
ATOM 800 C CA . ILE A 1 101 ? 17.357 -5.010 -17.016 1.00 88.31 101 ILE A CA 1
ATOM 801 C C . ILE A 1 101 ? 16.959 -6.108 -18.006 1.00 88.31 101 ILE A C 1
ATOM 803 O O . ILE A 1 101 ? 15.782 -6.220 -18.364 1.00 88.31 101 ILE A O 1
ATOM 807 N N . GLN A 1 102 ? 17.893 -6.980 -18.392 1.00 85.31 102 GLN A N 1
ATOM 808 C CA . GLN A 1 102 ? 17.615 -8.094 -19.298 1.00 85.31 102 GLN A CA 1
ATOM 809 C C . GLN A 1 102 ? 16.599 -9.091 -18.723 1.00 85.31 102 GLN A C 1
ATOM 811 O O . GLN A 1 102 ? 15.740 -9.604 -19.449 1.00 85.31 102 GLN A O 1
ATOM 816 N N . ASN A 1 103 ? 16.690 -9.405 -17.430 1.00 87.88 103 ASN A N 1
ATOM 817 C CA . ASN A 1 103 ? 15.774 -10.318 -16.752 1.00 87.88 103 ASN A CA 1
ATOM 818 C C . ASN A 1 103 ? 14.357 -9.733 -16.665 1.00 87.88 103 ASN A C 1
ATOM 820 O O . ASN A 1 103 ? 13.391 -10.344 -17.130 1.00 87.88 103 ASN A O 1
ATOM 824 N N . TYR A 1 104 ? 14.220 -8.523 -16.123 1.00 88.50 104 TYR A N 1
ATOM 825 C CA . TYR A 1 104 ? 12.911 -7.910 -15.903 1.00 88.50 104 TYR A CA 1
ATOM 826 C C . TYR A 1 104 ? 12.222 -7.511 -17.205 1.00 88.50 104 TYR A C 1
ATOM 828 O O . TYR A 1 104 ? 11.003 -7.636 -17.309 1.00 88.50 104 TYR A O 1
ATOM 836 N N . THR A 1 105 ? 12.982 -7.167 -18.244 1.00 80.12 105 THR A N 1
ATOM 837 C CA . THR A 1 105 ? 12.436 -6.996 -19.595 1.00 80.12 105 THR A CA 1
ATOM 838 C C . THR A 1 105 ? 11.818 -8.297 -20.117 1.00 80.12 105 THR A C 1
ATOM 840 O O . THR A 1 105 ? 10.689 -8.292 -20.616 1.00 80.12 105 THR A O 1
ATOM 843 N N . ARG A 1 106 ? 12.508 -9.438 -19.951 1.00 81.81 106 ARG A N 1
ATOM 844 C CA . ARG A 1 106 ? 11.983 -10.759 -20.340 1.00 81.81 106 ARG A CA 1
ATOM 845 C C . ARG A 1 106 ? 10.736 -11.138 -19.541 1.00 81.81 106 ARG A C 1
ATOM 847 O O . ARG A 1 106 ? 9.745 -11.538 -20.149 1.00 81.81 106 ARG A O 1
ATOM 854 N N . ARG A 1 107 ? 10.756 -10.966 -18.213 1.00 84.06 107 ARG A N 1
ATOM 855 C CA . ARG A 1 107 ? 9.614 -11.263 -17.324 1.00 84.06 107 ARG A CA 1
ATOM 856 C C . ARG A 1 107 ? 8.396 -10.399 -17.649 1.00 84.06 107 ARG A C 1
ATOM 858 O O . ARG A 1 107 ? 7.290 -10.916 -17.748 1.00 84.06 107 ARG A O 1
ATOM 865 N N . LEU A 1 108 ? 8.589 -9.102 -17.890 1.00 81.69 108 LEU A N 1
ATOM 866 C CA . LEU A 1 108 ? 7.511 -8.184 -18.267 1.00 81.69 108 LEU A CA 1
ATOM 867 C C . LEU A 1 108 ? 6.850 -8.588 -19.598 1.00 81.69 108 LEU A C 1
ATOM 869 O O . LEU A 1 108 ? 5.622 -8.491 -19.751 1.00 81.69 108 LEU A O 1
ATOM 873 N N . ALA A 1 109 ? 7.663 -9.063 -20.548 1.00 72.44 109 ALA A N 1
ATOM 874 C CA . ALA A 1 109 ? 7.218 -9.461 -21.876 1.00 72.44 109 ALA A CA 1
ATOM 875 C C . ALA A 1 109 ? 6.604 -10.870 -21.950 1.00 72.44 109 ALA A C 1
ATOM 877 O O . ALA A 1 109 ? 5.903 -11.190 -22.916 1.00 72.44 109 ALA A O 1
ATOM 878 N N . ASP A 1 110 ? 6.866 -11.728 -20.968 1.00 73.38 110 ASP A N 1
ATOM 879 C CA . ASP A 1 110 ? 6.385 -13.102 -20.945 1.00 73.38 110 ASP A CA 1
ATOM 880 C C . ASP A 1 110 ? 5.024 -13.215 -20.238 1.00 73.38 110 ASP A C 1
ATOM 882 O O . ASP A 1 110 ? 4.885 -13.011 -19.035 1.00 73.38 110 ASP A O 1
ATOM 886 N N . THR A 1 111 ? 3.992 -13.565 -21.011 1.00 75.44 111 THR A N 1
ATOM 887 C CA . THR A 1 111 ? 2.623 -13.763 -20.513 1.00 75.44 111 THR A CA 1
ATOM 888 C C . THR A 1 111 ? 2.443 -15.049 -19.701 1.00 75.44 111 THR A C 1
ATOM 890 O O . THR A 1 111 ? 1.327 -15.322 -19.270 1.00 75.44 111 THR A O 1
ATOM 893 N N . GLY A 1 112 ? 3.488 -15.869 -19.548 1.00 74.94 112 GLY A N 1
ATOM 894 C CA . GLY A 1 112 ? 3.518 -16.990 -18.609 1.00 74.94 112 GLY A CA 1
ATOM 895 C C . GLY A 1 112 ? 3.650 -16.558 -17.145 1.00 74.94 112 GLY A C 1
ATOM 896 O O . GLY A 1 112 ? 3.231 -17.311 -16.271 1.00 74.94 112 GLY A O 1
ATOM 897 N N . PHE A 1 113 ? 4.172 -15.355 -16.879 1.00 79.75 113 PHE A N 1
ATOM 898 C CA . PHE A 1 113 ? 4.183 -14.761 -15.541 1.00 79.75 113 PHE A CA 1
ATOM 899 C C . PHE A 1 113 ? 2.834 -14.111 -15.227 1.00 79.75 113 PHE A C 1
ATOM 901 O O . PHE A 1 113 ? 2.187 -13.522 -16.104 1.00 79.75 113 PHE A O 1
ATOM 908 N N . ASP A 1 114 ? 2.413 -14.197 -13.967 1.00 83.69 114 ASP A N 1
ATOM 909 C CA . ASP A 1 114 ? 1.166 -13.582 -13.519 1.00 83.69 114 ASP A CA 1
ATOM 910 C C . ASP A 1 114 ? 1.262 -12.045 -13.435 1.00 83.69 114 ASP A C 1
ATOM 912 O O . ASP A 1 114 ? 2.307 -11.432 -13.676 1.00 83.69 114 ASP A O 1
ATOM 916 N N . HIS A 1 115 ? 0.133 -11.391 -13.142 1.00 84.69 115 HIS A N 1
ATOM 917 C CA . HIS A 1 115 ? 0.068 -9.927 -13.073 1.00 84.69 115 HIS A CA 1
ATOM 918 C C . HIS A 1 115 ? 1.024 -9.355 -12.017 1.00 84.69 115 HIS A C 1
ATOM 920 O O . HIS A 1 115 ? 1.719 -8.386 -12.311 1.00 84.69 115 HIS A O 1
ATOM 926 N N . VAL A 1 116 ? 1.137 -9.993 -10.847 1.00 86.81 116 VAL A N 1
ATOM 927 C CA . VAL A 1 116 ? 1.978 -9.522 -9.736 1.00 86.81 116 VAL A CA 1
ATOM 928 C C . VAL A 1 116 ? 3.454 -9.588 -10.115 1.00 86.81 116 VAL A C 1
ATOM 930 O O . VAL A 1 116 ? 4.179 -8.610 -9.949 1.00 86.81 116 VAL A O 1
ATOM 933 N N . GLN A 1 117 ? 3.893 -10.700 -10.701 1.00 89.06 117 GLN A N 1
ATOM 934 C CA . GLN A 1 117 ? 5.272 -10.890 -11.149 1.00 89.06 117 GLN A CA 1
ATOM 935 C C . GLN A 1 117 ? 5.653 -9.927 -12.278 1.00 89.06 117 GLN A C 1
ATOM 937 O O . GLN A 1 117 ? 6.790 -9.460 -12.347 1.00 89.06 117 GLN A O 1
ATOM 942 N N . ARG A 1 118 ? 4.711 -9.610 -13.173 1.00 86.62 118 ARG A N 1
ATOM 943 C CA . ARG A 1 118 ? 4.929 -8.643 -14.260 1.00 86.62 118 ARG A CA 1
ATOM 944 C C . ARG A 1 118 ? 4.906 -7.203 -13.756 1.00 86.62 118 ARG A C 1
ATOM 946 O O . ARG A 1 118 ? 5.677 -6.382 -14.243 1.00 86.62 118 ARG A O 1
ATOM 953 N N . GLN A 1 119 ? 4.078 -6.907 -12.760 1.00 90.19 119 GLN A N 1
ATOM 954 C CA . GLN A 1 119 ? 4.061 -5.629 -12.053 1.00 90.19 119 GLN A CA 1
ATOM 955 C C . GLN A 1 119 ? 5.364 -5.406 -11.262 1.00 90.19 119 GLN A C 1
ATOM 957 O O . GLN A 1 119 ? 5.904 -4.303 -11.283 1.00 90.19 119 GLN A O 1
ATOM 962 N N . GLU A 1 120 ? 5.896 -6.430 -10.589 1.00 91.44 120 GLU A N 1
ATOM 963 C CA . GLU A 1 120 ? 7.226 -6.401 -9.957 1.00 91.44 120 GLU A CA 1
ATOM 964 C C . GLU A 1 120 ? 8.318 -6.139 -11.001 1.00 91.44 120 GLU A C 1
ATOM 966 O O . GLU A 1 120 ? 9.137 -5.236 -10.835 1.00 91.44 120 GLU A O 1
ATOM 971 N N . ALA A 1 121 ? 8.294 -6.874 -12.118 1.00 90.69 121 ALA A N 1
ATOM 972 C CA . ALA A 1 121 ? 9.256 -6.685 -13.197 1.00 90.69 121 ALA A CA 1
ATOM 973 C C . ALA A 1 121 ? 9.215 -5.260 -13.771 1.00 90.69 121 ALA A C 1
ATOM 975 O O . ALA A 1 121 ? 10.264 -4.675 -14.024 1.00 90.69 121 ALA A O 1
ATOM 976 N N . LEU A 1 122 ? 8.024 -4.673 -13.928 1.00 88.81 122 LEU A N 1
ATOM 977 C CA . LEU A 1 122 ? 7.872 -3.279 -14.341 1.00 88.81 122 LEU A CA 1
ATOM 978 C C . LEU A 1 122 ? 8.490 -2.311 -13.321 1.00 88.81 122 LEU A C 1
ATOM 980 O O . LEU A 1 122 ? 9.197 -1.393 -13.723 1.00 88.81 122 LEU A O 1
ATOM 984 N N . GLN A 1 123 ? 8.251 -2.512 -12.022 1.00 89.81 123 GLN A N 1
ATOM 985 C CA . GLN A 1 123 ? 8.786 -1.641 -10.969 1.00 89.81 123 GLN A CA 1
ATOM 986 C C . GLN A 1 123 ? 10.314 -1.650 -10.938 1.00 89.81 123 GLN A C 1
ATOM 988 O O . GLN A 1 123 ? 10.932 -0.586 -10.934 1.00 89.81 123 GLN A O 1
ATOM 993 N N . PHE A 1 124 ? 10.922 -2.837 -10.994 1.00 91.56 124 PHE A N 1
ATOM 994 C CA . PHE A 1 124 ? 12.369 -2.944 -11.107 1.00 91.56 124 PHE A CA 1
ATOM 995 C C . PHE A 1 124 ? 12.878 -2.321 -12.405 1.00 91.56 124 PHE A C 1
ATOM 997 O O . PHE A 1 124 ? 13.852 -1.579 -12.374 1.00 91.56 124 PHE A O 1
ATOM 1004 N N . LEU A 1 125 ? 12.241 -2.583 -13.547 1.00 88.06 125 LEU A N 1
ATOM 1005 C CA . LEU A 1 125 ? 12.711 -2.057 -14.827 1.00 88.06 125 LEU A CA 1
ATOM 1006 C C . LEU A 1 125 ? 12.708 -0.520 -14.859 1.00 88.06 125 LEU A C 1
ATOM 1008 O O . LEU A 1 125 ? 13.678 0.077 -15.310 1.00 88.06 125 LEU A O 1
ATOM 1012 N N . VAL A 1 126 ? 11.657 0.123 -14.340 1.00 86.44 126 VAL A N 1
ATOM 1013 C CA . VAL A 1 126 ? 11.569 1.595 -14.259 1.00 86.44 126 VAL A CA 1
ATOM 1014 C C . VAL A 1 126 ? 12.728 2.188 -13.454 1.00 86.44 126 VAL A C 1
ATOM 1016 O O . VAL A 1 126 ? 13.250 3.236 -13.828 1.00 86.44 126 VAL A O 1
ATOM 1019 N N . HIS A 1 127 ? 13.129 1.525 -12.370 1.00 90.50 127 HIS A N 1
ATOM 1020 C CA . HIS A 1 127 ? 14.234 1.970 -11.528 1.00 90.50 127 HIS A CA 1
ATOM 1021 C C . HIS A 1 127 ? 15.590 1.745 -12.206 1.00 90.50 127 HIS A C 1
ATOM 1023 O O . HIS A 1 127 ? 16.302 2.706 -12.483 1.00 90.50 127 HIS A O 1
ATOM 1029 N N . HIS A 1 128 ? 15.893 0.500 -12.588 1.00 91.00 128 HIS A N 1
ATOM 1030 C CA . HIS A 1 128 ? 17.199 0.120 -13.132 1.00 91.00 128 HIS A CA 1
ATOM 1031 C C . HIS A 1 128 ? 17.544 0.830 -14.447 1.00 91.00 128 HIS A C 1
ATOM 1033 O O . HIS A 1 128 ? 18.706 1.108 -14.715 1.00 91.00 128 HIS A O 1
ATOM 1039 N N . VAL A 1 129 ? 16.565 1.174 -15.291 1.00 86.50 129 VAL A N 1
ATOM 1040 C CA . VAL A 1 129 ? 16.878 1.979 -16.485 1.00 86.50 129 VAL A CA 1
ATOM 1041 C C . VAL A 1 129 ? 17.323 3.397 -16.090 1.00 86.50 129 VAL A C 1
ATOM 1043 O O . VAL A 1 129 ? 18.154 3.987 -16.775 1.00 86.50 129 VAL A O 1
ATOM 1046 N N . GLY A 1 130 ? 16.841 3.939 -14.970 1.00 88.75 130 GLY A N 1
ATOM 1047 C CA . GLY A 1 130 ? 17.402 5.157 -14.387 1.00 88.75 130 GLY A CA 1
ATOM 1048 C C . GLY A 1 130 ? 18.847 4.943 -13.935 1.00 88.75 130 GLY A C 1
ATOM 1049 O O . GLY A 1 130 ? 19.737 5.658 -14.395 1.00 88.75 130 GLY A O 1
ATOM 1050 N N . ASP A 1 131 ? 19.078 3.949 -13.080 1.00 92.62 131 ASP A N 1
ATOM 1051 C CA . ASP A 1 131 ? 20.386 3.647 -12.483 1.00 92.62 131 ASP A CA 1
ATOM 1052 C C . ASP A 1 131 ? 21.475 3.465 -13.540 1.00 92.62 131 ASP A C 1
ATOM 1054 O O . ASP A 1 131 ? 22.539 4.061 -13.429 1.00 92.62 131 ASP A O 1
ATOM 1058 N N . VAL A 1 132 ? 21.211 2.717 -14.619 1.00 91.31 132 VAL A N 1
ATOM 1059 C CA . VAL A 1 132 ? 22.238 2.419 -15.634 1.00 91.31 132 VAL A CA 1
ATOM 1060 C C . VAL A 1 132 ? 22.696 3.683 -16.359 1.00 91.31 132 VAL A C 1
ATOM 1062 O O . VAL A 1 132 ? 23.807 3.723 -16.882 1.00 91.31 132 VAL A O 1
ATOM 1065 N N . HIS A 1 133 ? 21.875 4.739 -16.356 1.00 91.81 133 HIS A N 1
ATOM 1066 C CA . HIS A 1 133 ? 22.222 6.043 -16.914 1.00 91.81 133 HIS A CA 1
ATOM 1067 C C . HIS A 1 133 ? 22.957 6.958 -15.923 1.00 91.81 133 HIS A C 1
ATOM 1069 O O . HIS A 1 133 ? 23.515 7.968 -16.358 1.00 91.81 133 HIS A O 1
ATOM 1075 N N . GLN A 1 134 ? 22.997 6.632 -14.628 1.00 94.19 134 GLN A N 1
ATOM 1076 C CA . GLN A 1 134 ? 23.842 7.313 -13.646 1.00 94.19 134 GLN A CA 1
ATOM 1077 C C . GLN A 1 134 ? 25.293 6.832 -13.850 1.00 94.19 134 GLN A C 1
ATOM 1079 O O . GLN A 1 134 ? 25.574 5.656 -13.632 1.00 94.19 134 GLN A O 1
ATOM 1084 N N . PRO A 1 135 ? 26.243 7.689 -14.272 1.00 94.75 135 PRO A N 1
ATOM 1085 C CA . PRO A 1 135 ? 27.599 7.248 -14.615 1.00 94.75 135 PRO A CA 1
ATOM 1086 C C . PRO A 1 135 ? 28.302 6.390 -13.549 1.00 94.75 135 PRO A C 1
ATOM 1088 O O . PRO A 1 135 ? 28.882 5.354 -13.858 1.00 94.75 135 PRO A O 1
ATOM 1091 N N . LEU A 1 136 ? 28.212 6.776 -12.277 1.00 94.75 136 LEU A N 1
ATOM 1092 C CA . LEU A 1 136 ? 28.858 6.094 -11.153 1.00 94.75 136 LEU A CA 1
ATOM 1093 C C . LEU A 1 136 ? 28.197 4.764 -10.763 1.00 94.75 136 LEU A C 1
ATOM 1095 O O . LEU A 1 136 ? 28.772 4.031 -9.959 1.00 94.75 136 LEU A O 1
ATOM 1099 N N . HIS A 1 137 ? 27.046 4.423 -11.349 1.00 94.19 137 HIS A N 1
ATOM 1100 C CA . HIS A 1 137 ? 26.475 3.075 -11.276 1.00 94.19 137 HIS A CA 1
ATOM 1101 C C . HIS A 1 137 ? 27.174 2.097 -12.219 1.00 94.19 137 HIS A C 1
ATOM 1103 O O . HIS A 1 137 ? 26.983 0.900 -12.070 1.00 94.19 137 HIS A O 1
ATOM 1109 N N . ALA A 1 138 ? 28.014 2.572 -13.141 1.00 93.31 138 ALA A N 1
ATOM 1110 C CA . ALA A 1 138 ? 29.004 1.772 -13.863 1.00 93.31 138 ALA A CA 1
ATOM 1111 C C . ALA A 1 138 ? 30.428 2.229 -13.486 1.00 93.31 138 ALA A C 1
ATOM 1113 O O . ALA A 1 138 ? 31.294 2.435 -14.339 1.00 93.31 138 ALA A O 1
ATOM 1114 N N . GLY A 1 139 ? 30.637 2.468 -12.186 1.00 90.75 139 GLY A N 1
ATOM 1115 C CA . GLY A 1 139 ? 31.856 3.044 -11.625 1.00 90.75 139 GLY A CA 1
ATOM 1116 C C . GLY A 1 139 ? 32.931 2.019 -11.254 1.00 90.75 139 GLY A C 1
ATOM 1117 O O . GLY A 1 139 ? 32.841 0.834 -11.583 1.00 90.75 139 GLY A O 1
ATOM 1118 N N . PHE A 1 140 ? 33.976 2.494 -10.572 1.00 92.44 140 PHE A N 1
ATOM 1119 C CA . PHE A 1 140 ? 35.136 1.680 -10.217 1.00 92.44 140 PHE A CA 1
ATOM 1120 C C . PHE A 1 140 ? 34.927 0.858 -8.942 1.00 92.44 140 PHE A C 1
ATOM 1122 O O . PHE A 1 140 ? 34.293 1.293 -7.975 1.00 92.44 140 PHE A O 1
ATOM 1129 N N . ILE A 1 141 ? 35.531 -0.332 -8.920 1.00 90.81 141 ILE A N 1
ATOM 1130 C CA . ILE A 1 141 ? 35.507 -1.239 -7.764 1.00 90.81 141 ILE A CA 1
ATOM 1131 C C . ILE A 1 141 ? 36.167 -0.595 -6.541 1.00 90.81 141 ILE A C 1
ATOM 1133 O O . ILE A 1 141 ? 35.624 -0.677 -5.434 1.00 90.81 141 ILE A O 1
ATOM 1137 N N . SER A 1 142 ? 37.340 0.024 -6.710 1.00 89.06 142 SER A N 1
ATOM 1138 C CA . SER A 1 142 ? 38.154 0.468 -5.569 1.00 89.06 142 SER A CA 1
ATOM 1139 C C . SER A 1 142 ? 37.504 1.569 -4.738 1.00 89.06 142 SER A C 1
ATOM 1141 O O . SER A 1 142 ? 37.700 1.625 -3.521 1.00 89.06 142 SER A O 1
ATOM 1143 N N . ASP A 1 143 ? 36.700 2.421 -5.371 1.00 90.56 143 ASP A N 1
ATOM 1144 C CA . ASP A 1 143 ? 36.033 3.543 -4.724 1.00 90.56 143 ASP A CA 1
ATOM 1145 C C . ASP A 1 143 ? 34.535 3.310 -4.480 1.00 90.56 143 ASP A C 1
ATOM 1147 O O . ASP A 1 143 ? 33.877 4.160 -3.864 1.00 90.56 143 ASP A O 1
ATOM 1151 N N . ARG A 1 144 ? 34.028 2.123 -4.845 1.00 91.12 144 ARG A N 1
ATOM 1152 C CA . ARG A 1 144 ? 32.614 1.726 -4.758 1.00 91.12 144 ARG A CA 1
ATOM 1153 C C . ARG A 1 144 ? 31.720 2.681 -5.551 1.00 91.12 144 ARG A C 1
ATOM 1155 O O . ARG A 1 144 ? 30.783 3.259 -4.991 1.00 91.12 144 ARG A O 1
ATOM 1162 N N . GLY A 1 145 ? 32.073 2.922 -6.811 1.00 91.69 145 GLY A N 1
ATOM 1163 C CA . GLY A 1 145 ? 31.374 3.875 -7.672 1.00 91.69 145 GLY A CA 1
ATOM 1164 C C . GLY A 1 145 ? 31.374 5.288 -7.088 1.00 91.69 145 GLY A C 1
ATOM 1165 O O . GLY A 1 145 ? 30.352 5.958 -7.066 1.00 91.69 145 GLY A O 1
ATOM 1166 N N . GLY A 1 146 ? 32.484 5.745 -6.515 1.00 91.81 146 GLY A N 1
ATOM 1167 C CA . GLY A 1 146 ? 32.594 7.089 -5.943 1.00 91.81 146 GLY A CA 1
ATOM 1168 C C . GLY A 1 146 ? 32.025 7.268 -4.526 1.00 91.81 146 GLY A C 1
ATOM 1169 O O . GLY A 1 146 ? 32.188 8.344 -3.943 1.00 91.81 146 GLY A O 1
ATOM 1170 N N . ASN A 1 147 ? 31.415 6.246 -3.910 1.00 91.94 147 ASN A N 1
ATOM 1171 C CA . ASN A 1 147 ? 30.914 6.331 -2.524 1.00 91.94 147 ASN A CA 1
ATOM 1172 C C . ASN A 1 147 ? 32.046 6.556 -1.504 1.00 91.94 147 ASN A C 1
ATOM 1174 O O . ASN A 1 147 ? 31.850 7.166 -0.446 1.00 91.94 147 ASN A O 1
ATOM 1178 N N . SER A 1 148 ? 33.248 6.073 -1.820 1.00 92.94 148 SER A N 1
ATOM 1179 C CA . SER A 1 148 ? 34.443 6.221 -0.981 1.00 92.94 148 SER A CA 1
ATOM 1180 C C . SER A 1 148 ? 35.216 7.515 -1.263 1.00 92.94 148 SER A C 1
ATOM 1182 O O . SER A 1 148 ? 36.116 7.857 -0.499 1.00 92.94 148 SER A O 1
ATOM 1184 N N . VAL A 1 149 ? 34.853 8.260 -2.312 1.00 92.31 149 VAL A N 1
ATOM 1185 C CA . VAL A 1 149 ? 35.452 9.554 -2.665 1.00 92.31 149 VAL A CA 1
ATOM 1186 C C . VAL A 1 149 ? 34.702 10.646 -1.909 1.00 92.31 149 VAL A C 1
ATOM 1188 O O . VAL A 1 149 ? 33.628 11.088 -2.316 1.00 92.31 149 VAL A O 1
ATOM 1191 N N . ARG A 1 150 ? 35.225 11.048 -0.748 1.00 92.94 150 ARG A N 1
ATOM 1192 C CA . ARG A 1 150 ? 34.569 12.021 0.140 1.00 92.94 150 ARG A CA 1
ATOM 1193 C C . ARG A 1 150 ? 35.002 13.444 -0.186 1.00 92.94 150 ARG A C 1
ATOM 1195 O O . ARG A 1 150 ? 36.111 13.680 -0.647 1.00 92.94 150 ARG A O 1
ATOM 1202 N N . GLY A 1 151 ? 34.135 14.408 0.090 1.00 90.25 151 GLY A N 1
ATOM 1203 C CA . GLY A 1 151 ? 34.454 15.802 -0.168 1.00 90.25 151 GLY A CA 1
ATOM 1204 C C . GLY A 1 151 ? 33.355 16.762 0.236 1.00 90.25 151 GLY A C 1
ATOM 1205 O O . GLY A 1 151 ? 32.482 16.472 1.060 1.00 90.25 151 GLY A O 1
ATOM 1206 N N . ARG A 1 152 ? 33.409 17.946 -0.359 1.00 89.94 152 ARG A N 1
ATOM 1207 C CA . ARG A 1 152 ? 32.425 19.007 -0.207 1.00 89.94 152 ARG A CA 1
ATOM 1208 C C . ARG A 1 152 ? 31.952 19.470 -1.574 1.00 89.94 152 ARG A C 1
ATOM 1210 O O . ARG A 1 152 ? 32.757 19.735 -2.461 1.00 89.94 152 ARG A O 1
ATOM 1217 N N . PHE A 1 153 ? 30.643 19.604 -1.723 1.00 91.62 153 PHE A N 1
ATOM 1218 C CA . PHE A 1 153 ? 30.042 20.334 -2.828 1.00 91.62 153 PHE A CA 1
ATOM 1219 C C . PHE A 1 153 ? 29.573 21.682 -2.292 1.00 91.62 153 PHE A C 1
ATOM 1221 O O . 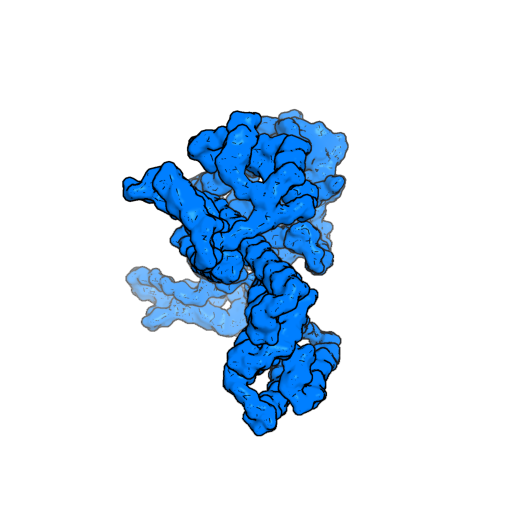PHE A 1 153 ? 28.699 21.753 -1.422 1.00 91.62 153 PHE A O 1
ATOM 1228 N N . PHE A 1 154 ? 30.214 22.757 -2.747 1.00 88.25 154 PHE A N 1
ATOM 1229 C CA . PHE A 1 154 ? 30.186 24.051 -2.069 1.00 88.25 154 PHE A CA 1
ATOM 1230 C C . PHE A 1 154 ? 30.524 23.879 -0.573 1.00 88.25 154 PHE A C 1
ATOM 1232 O O . PHE A 1 154 ? 31.569 23.337 -0.222 1.00 88.25 154 PHE A O 1
ATOM 1239 N N . ASN A 1 155 ? 29.630 24.296 0.326 1.00 84.94 155 ASN A N 1
ATOM 1240 C CA . ASN A 1 155 ? 29.835 24.215 1.774 1.00 84.94 155 ASN A CA 1
ATOM 1241 C C . ASN A 1 155 ? 29.198 22.970 2.417 1.00 84.94 155 ASN A C 1
ATOM 1243 O O . ASN A 1 155 ? 29.208 22.853 3.645 1.00 84.94 155 ASN A O 1
ATOM 1247 N N . VAL A 1 156 ? 28.670 22.038 1.616 1.00 84.12 156 VAL A N 1
ATOM 1248 C CA . VAL A 1 156 ? 27.965 20.837 2.087 1.00 84.12 156 VAL A CA 1
ATOM 1249 C C . VAL A 1 156 ? 28.864 19.613 1.929 1.00 84.12 156 VAL A C 1
ATOM 1251 O O . VAL A 1 156 ? 29.378 19.355 0.844 1.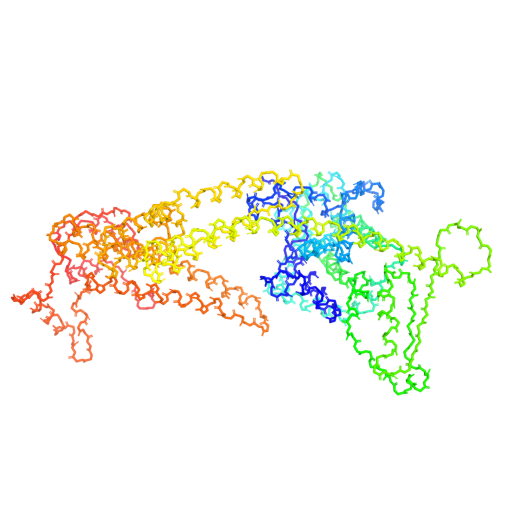00 84.12 156 VAL A O 1
ATOM 1254 N N . ALA A 1 157 ? 29.069 18.864 3.014 1.00 89.50 157 ALA A N 1
ATOM 1255 C CA . ALA A 1 157 ? 29.811 17.606 2.976 1.00 89.50 157 ALA A CA 1
ATOM 1256 C C . ALA A 1 157 ? 29.008 16.522 2.236 1.00 89.50 157 ALA A C 1
ATOM 1258 O O . ALA A 1 157 ? 27.805 16.395 2.451 1.00 89.50 157 ALA A O 1
ATOM 1259 N N . THR A 1 158 ? 29.673 15.751 1.378 1.00 92.81 158 THR A N 1
ATOM 1260 C CA . THR A 1 158 ? 29.076 14.687 0.555 1.00 92.81 158 THR A CA 1
ATOM 1261 C C . THR A 1 158 ? 30.148 13.657 0.159 1.00 92.81 158 THR A C 1
ATOM 1263 O O . THR A 1 158 ? 31.317 13.784 0.528 1.00 92.81 158 THR A O 1
ATOM 1266 N N . ASN A 1 159 ? 29.766 12.632 -0.597 1.00 93.69 159 ASN A N 1
ATOM 1267 C CA . ASN A 1 159 ? 30.676 11.846 -1.432 1.00 93.69 159 ASN A CA 1
ATOM 1268 C C . ASN A 1 159 ? 30.349 12.080 -2.923 1.00 93.69 159 ASN A C 1
ATOM 1270 O O . ASN A 1 159 ? 29.348 12.739 -3.235 1.00 93.69 159 ASN A O 1
ATOM 1274 N N . LEU A 1 160 ? 31.207 11.600 -3.826 1.00 93.88 160 LEU A N 1
ATOM 1275 C CA . LEU A 1 160 ? 31.059 11.814 -5.267 1.00 93.88 160 LEU A CA 1
ATOM 1276 C C . LEU A 1 160 ? 29.804 11.127 -5.828 1.00 93.88 160 LEU A C 1
ATOM 1278 O O . LEU A 1 160 ? 29.101 11.740 -6.625 1.00 93.88 160 LEU A O 1
ATOM 1282 N N . HIS A 1 161 ? 29.474 9.925 -5.352 1.00 94.12 161 HIS A N 1
ATOM 1283 C CA . HIS A 1 161 ? 28.263 9.197 -5.748 1.00 94.12 161 HIS A CA 1
ATOM 1284 C C . HIS A 1 161 ? 26.996 10.000 -5.432 1.00 94.12 161 HIS A C 1
ATOM 1286 O O . HIS A 1 161 ? 26.299 10.448 -6.338 1.00 94.12 161 HIS A O 1
ATOM 1292 N N . SER A 1 162 ? 26.802 10.366 -4.160 1.00 90.38 162 SER A N 1
ATOM 1293 C CA . SER A 1 162 ? 25.640 11.146 -3.714 1.00 90.38 162 SER A CA 1
ATOM 1294 C C . SER A 1 162 ? 25.561 12.546 -4.346 1.00 90.38 162 SER A C 1
ATOM 1296 O O . SER A 1 162 ? 24.475 13.127 -4.464 1.00 90.38 162 SER A O 1
ATOM 1298 N N . LEU A 1 163 ? 26.699 13.121 -4.758 1.00 93.56 163 LEU A N 1
ATOM 1299 C CA . LEU A 1 163 ? 26.725 14.369 -5.524 1.00 93.56 163 LEU A CA 1
ATOM 1300 C C . LEU A 1 163 ? 26.083 14.188 -6.908 1.00 93.56 163 LEU A C 1
ATOM 1302 O O . LEU A 1 163 ? 25.308 15.053 -7.320 1.00 93.56 163 LEU A O 1
ATOM 1306 N N . TRP A 1 164 ? 26.378 13.089 -7.599 1.00 94.81 164 TRP A N 1
ATOM 1307 C CA . TRP A 1 164 ? 25.788 12.781 -8.901 1.00 94.81 164 TRP A CA 1
ATOM 1308 C C . TRP A 1 164 ? 24.337 12.321 -8.777 1.00 94.81 164 TRP A C 1
ATOM 1310 O O . TRP A 1 164 ? 23.498 12.864 -9.491 1.00 94.81 164 TRP A O 1
ATOM 1320 N N . ASP A 1 165 ? 24.006 11.467 -7.806 1.00 89.44 165 ASP A N 1
ATOM 1321 C CA . ASP A 1 165 ? 22.624 11.017 -7.584 1.00 89.44 165 ASP A CA 1
ATOM 1322 C C . ASP A 1 165 ? 21.669 12.170 -7.298 1.00 89.44 165 ASP A C 1
ATOM 1324 O O . ASP A 1 165 ? 20.543 12.210 -7.790 1.00 89.44 165 ASP A O 1
ATOM 1328 N N . SER A 1 166 ? 22.099 13.090 -6.432 1.00 88.19 166 SER A N 1
ATOM 1329 C CA . SER A 1 166 ? 21.203 14.062 -5.807 1.00 88.19 166 SER A CA 1
ATOM 1330 C C . SER A 1 166 ? 21.763 15.477 -5.789 1.00 88.19 166 SER A C 1
ATOM 1332 O O . SER A 1 166 ? 21.018 16.427 -6.010 1.00 88.19 166 SER A O 1
ATOM 1334 N N . GLY A 1 167 ? 23.053 15.668 -5.510 1.00 92.50 167 GLY A N 1
ATOM 1335 C CA . GLY A 1 167 ? 23.620 16.999 -5.259 1.00 92.50 167 GLY A CA 1
ATOM 1336 C C . GLY A 1 167 ? 23.508 17.973 -6.441 1.00 92.50 167 GLY A C 1
ATOM 1337 O O . GLY A 1 167 ? 23.075 19.114 -6.251 1.00 92.50 167 GLY A O 1
ATOM 1338 N N . ILE A 1 168 ? 23.851 17.531 -7.656 1.00 94.38 168 ILE A N 1
ATOM 1339 C CA . ILE A 1 168 ? 23.764 18.353 -8.877 1.00 94.38 168 ILE A CA 1
ATOM 1340 C C . ILE A 1 168 ? 22.296 18.654 -9.209 1.00 94.38 168 ILE A C 1
ATOM 1342 O O . ILE A 1 168 ? 21.943 19.818 -9.406 1.00 94.38 168 ILE A O 1
ATOM 1346 N N . ILE A 1 169 ? 21.431 17.636 -9.192 1.00 94.31 169 ILE A N 1
ATOM 1347 C CA . ILE A 1 169 ? 19.993 17.770 -9.479 1.00 94.31 169 ILE A CA 1
ATOM 1348 C C . ILE A 1 169 ? 19.324 18.715 -8.477 1.00 94.31 169 ILE A C 1
ATOM 1350 O O . ILE A 1 169 ? 18.679 19.685 -8.871 1.00 94.31 169 ILE A O 1
ATOM 1354 N N . ASN A 1 170 ? 19.530 18.492 -7.178 1.00 90.81 170 ASN A N 1
ATOM 1355 C CA . ASN A 1 170 ? 18.952 19.317 -6.120 1.00 90.81 170 ASN A CA 1
ATOM 1356 C C . ASN A 1 170 ? 19.401 20.767 -6.239 1.00 90.81 170 ASN A C 1
ATOM 1358 O O . ASN A 1 170 ? 18.603 21.675 -6.017 1.00 90.81 170 ASN A O 1
ATOM 1362 N N . ARG A 1 171 ? 20.670 21.015 -6.581 1.00 90.62 171 ARG A N 1
ATOM 1363 C CA . ARG A 1 171 ? 21.133 22.384 -6.797 1.00 90.62 171 ARG A CA 1
ATOM 1364 C C . ARG A 1 171 ? 20.430 23.010 -7.995 1.00 90.62 171 ARG A C 1
ATOM 1366 O O . ARG A 1 171 ? 19.886 24.092 -7.826 1.00 90.62 171 ARG A O 1
ATOM 1373 N N . ARG A 1 172 ? 20.383 22.317 -9.136 1.00 92.56 172 ARG A N 1
ATOM 1374 C CA . ARG A 1 172 ? 19.709 22.768 -10.362 1.00 92.56 172 ARG A CA 1
ATOM 1375 C C . ARG A 1 172 ? 18.247 23.146 -10.091 1.00 92.56 172 ARG A C 1
ATOM 1377 O O . ARG A 1 172 ? 17.851 24.272 -10.372 1.00 92.56 172 ARG A O 1
ATOM 1384 N N . VAL A 1 173 ? 17.488 22.263 -9.438 1.00 89.69 173 VAL A N 1
ATOM 1385 C CA . VAL A 1 173 ? 16.090 22.501 -9.027 1.00 89.69 173 VAL A CA 1
ATOM 1386 C C . VAL A 1 173 ? 15.972 23.708 -8.090 1.0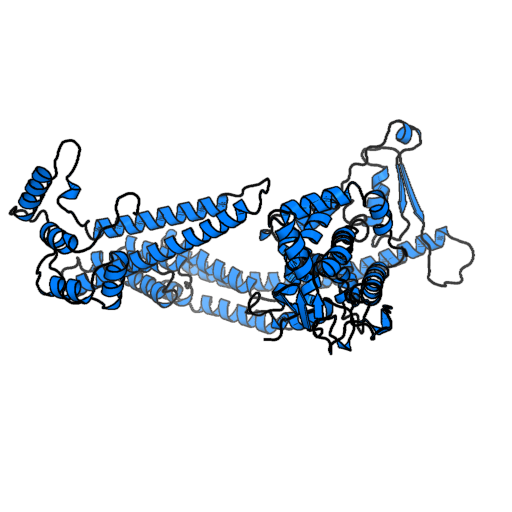0 89.69 173 VAL A C 1
ATOM 1388 O O . VAL A 1 173 ? 15.107 24.567 -8.266 1.00 89.69 173 VAL A O 1
ATOM 1391 N N . ASN A 1 174 ? 16.852 23.803 -7.091 1.00 86.94 174 ASN A N 1
ATOM 1392 C CA . ASN A 1 174 ? 16.767 24.853 -6.081 1.00 86.94 174 ASN A CA 1
ATOM 1393 C C . ASN A 1 174 ? 17.183 26.239 -6.580 1.00 86.94 174 ASN A C 1
ATOM 1395 O O . ASN A 1 174 ? 16.659 27.228 -6.066 1.00 86.94 174 ASN A O 1
ATOM 1399 N N . THR A 1 175 ? 18.143 26.327 -7.504 1.00 87.31 175 THR A N 1
ATOM 1400 C CA . THR A 1 175 ? 18.668 27.611 -7.987 1.00 87.31 175 THR A CA 1
ATOM 1401 C C . THR A 1 175 ? 17.910 28.134 -9.196 1.00 87.31 175 THR A C 1
ATOM 1403 O O . THR A 1 175 ? 17.676 29.337 -9.263 1.00 87.31 175 THR A O 1
ATOM 1406 N N . ASP A 1 176 ? 17.499 27.253 -10.111 1.00 90.31 176 ASP A N 1
ATOM 1407 C CA . ASP A 1 176 ? 17.076 27.674 -11.453 1.00 90.31 176 ASP A CA 1
ATOM 1408 C C . ASP A 1 176 ? 15.583 27.427 -11.716 1.00 90.31 176 ASP A C 1
ATOM 1410 O O . ASP A 1 176 ? 15.024 27.993 -12.652 1.00 90.31 176 ASP A O 1
ATOM 1414 N N . PHE A 1 177 ? 14.926 26.622 -10.873 1.00 91.50 177 PHE A N 1
ATOM 1415 C CA . PHE A 1 177 ? 13.544 26.171 -11.071 1.00 91.50 177 PHE A CA 1
ATOM 1416 C C . PHE A 1 177 ? 12.677 26.379 -9.826 1.00 91.50 177 PHE A C 1
ATOM 1418 O O . PHE A 1 177 ? 11.832 25.555 -9.508 1.00 91.50 177 PHE A O 1
ATOM 1425 N N . ASN A 1 178 ? 12.911 27.456 -9.065 1.00 83.88 178 ASN A N 1
ATOM 1426 C CA . ASN A 1 178 ? 12.100 27.835 -7.896 1.00 83.88 178 ASN A CA 1
ATOM 1427 C C . ASN A 1 178 ? 11.876 26.714 -6.862 1.00 83.88 178 ASN A C 1
ATOM 1429 O O . ASN A 1 178 ? 10.874 26.716 -6.149 1.00 83.88 178 ASN A O 1
ATOM 1433 N N . ARG A 1 179 ? 12.824 25.773 -6.739 1.00 82.06 179 ARG A N 1
ATOM 1434 C CA . ARG A 1 179 ? 12.698 24.582 -5.876 1.00 82.06 179 ARG A CA 1
ATOM 1435 C C . ARG A 1 179 ? 11.548 23.646 -6.287 1.00 82.06 179 ARG A C 1
ATOM 1437 O O . ARG A 1 179 ? 11.063 22.874 -5.464 1.00 82.06 179 ARG A O 1
ATOM 1444 N N . SER A 1 180 ? 11.128 23.709 -7.548 1.00 86.00 180 SER A N 1
ATOM 1445 C CA . SER A 1 180 ? 10.080 22.897 -8.161 1.00 86.00 180 SER A CA 1
ATOM 1446 C C . SER A 1 180 ? 10.712 21.867 -9.097 1.00 86.00 180 SER A C 1
ATOM 1448 O O . SER A 1 180 ? 11.321 22.205 -10.112 1.00 86.00 180 SER A O 1
ATOM 1450 N N . ALA A 1 181 ? 10.581 20.585 -8.747 1.00 83.50 181 ALA A N 1
ATOM 1451 C CA . ALA A 1 181 ? 10.976 19.497 -9.642 1.00 83.50 181 ALA A CA 1
ATOM 1452 C C . ALA A 1 181 ? 10.073 19.430 -10.887 1.00 83.50 181 ALA A C 1
ATOM 1454 O O . ALA A 1 181 ? 10.528 18.973 -11.929 1.00 83.50 181 ALA A O 1
ATOM 1455 N N . GLU A 1 182 ? 8.837 19.927 -10.789 1.00 87.94 182 GLU A N 1
ATOM 1456 C CA . GLU A 1 182 ? 7.890 20.006 -11.905 1.00 87.94 182 GLU A CA 1
ATOM 1457 C C . GLU A 1 182 ? 8.333 21.048 -12.940 1.00 87.94 182 GLU A C 1
ATOM 1459 O O . GLU A 1 182 ? 8.388 20.762 -14.130 1.00 87.94 182 GLU A O 1
ATOM 1464 N N . ASP A 1 183 ? 8.754 22.235 -12.492 1.00 90.12 183 ASP A N 1
ATOM 1465 C CA . ASP A 1 183 ? 9.269 23.284 -13.386 1.00 90.12 183 ASP A CA 1
ATOM 1466 C C . ASP A 1 183 ? 10.529 22.789 -14.112 1.00 90.12 183 ASP A C 1
ATOM 1468 O O . ASP A 1 183 ? 10.753 23.081 -15.290 1.00 90.12 183 ASP A O 1
ATOM 1472 N N . TYR A 1 184 ? 11.349 22.001 -13.408 1.00 93.38 184 TYR A N 1
ATOM 1473 C CA . TYR A 1 184 ? 12.512 21.360 -14.000 1.00 93.38 184 TYR A CA 1
ATOM 1474 C C . TYR A 1 184 ? 12.123 20.257 -14.994 1.00 93.38 184 TYR A C 1
ATOM 1476 O O . TYR A 1 184 ? 12.710 20.186 -16.071 1.00 93.38 184 TYR A O 1
ATOM 1484 N N . PHE A 1 185 ? 11.113 19.438 -14.689 1.00 92.50 185 PHE A N 1
ATOM 1485 C CA . PHE A 1 185 ? 10.557 18.452 -15.618 1.00 92.50 185 PHE A CA 1
ATOM 1486 C C . PHE A 1 185 ? 10.056 19.106 -16.912 1.00 92.50 185 PHE A C 1
ATOM 1488 O O . PHE A 1 185 ? 10.473 18.702 -17.998 1.00 92.50 185 PHE A O 1
ATOM 1495 N N . GLU A 1 186 ? 9.237 20.153 -16.809 1.00 92.94 186 GLU A N 1
ATOM 1496 C CA . GLU A 1 186 ? 8.724 20.899 -17.962 1.00 92.94 186 GLU A CA 1
ATOM 1497 C C . GLU A 1 186 ? 9.870 21.464 -18.810 1.00 92.94 186 GLU A C 1
ATOM 1499 O O . GLU A 1 186 ? 9.883 21.331 -20.037 1.00 92.94 186 GLU A O 1
ATOM 1504 N N . TYR A 1 187 ? 10.908 22.005 -18.166 1.00 94.12 187 TYR A N 1
ATOM 1505 C CA . TYR A 1 187 ? 12.122 22.433 -18.856 1.00 94.12 187 TYR A CA 1
ATOM 1506 C C . TYR A 1 187 ? 12.813 21.286 -19.607 1.00 94.12 187 TYR A C 1
ATOM 1508 O O . TYR A 1 187 ? 13.158 21.447 -20.783 1.00 94.12 187 TYR A O 1
ATOM 1516 N N . LEU A 1 188 ? 12.990 20.118 -18.985 1.00 91.62 188 LEU A N 1
ATOM 1517 C CA . LEU A 1 188 ? 13.565 18.949 -19.657 1.00 91.62 188 LEU A CA 1
ATOM 1518 C C . LEU A 1 188 ? 12.695 18.509 -20.844 1.00 91.62 188 LEU A C 1
ATOM 1520 O O . LEU A 1 188 ? 13.236 18.211 -21.910 1.00 91.62 188 LEU A O 1
ATOM 1524 N N . MET A 1 189 ? 11.366 18.572 -20.728 1.00 89.88 189 MET A N 1
ATOM 1525 C CA . MET A 1 189 ? 10.446 18.295 -21.835 1.00 89.88 189 MET A CA 1
ATOM 1526 C C . MET A 1 189 ? 10.577 19.299 -22.987 1.00 89.88 189 MET A C 1
ATOM 1528 O O . MET A 1 189 ? 10.477 18.910 -24.155 1.00 89.88 189 MET A O 1
ATOM 1532 N N . THR A 1 190 ? 10.882 20.573 -22.714 1.00 92.06 190 THR A N 1
ATOM 1533 C CA . THR A 1 190 ? 11.211 21.514 -23.799 1.00 92.06 190 THR A CA 1
ATOM 1534 C C . THR A 1 190 ? 12.474 21.093 -24.547 1.00 92.06 190 THR A C 1
ATOM 1536 O O . THR A 1 190 ? 12.506 21.187 -25.775 1.00 92.06 190 THR A O 1
ATOM 1539 N N . LYS A 1 191 ? 13.492 20.569 -23.848 1.00 89.06 191 LYS A N 1
ATOM 1540 C CA . LYS A 1 191 ? 14.722 20.058 -24.474 1.00 89.06 191 LYS A CA 1
ATOM 1541 C C . LYS A 1 191 ? 14.491 18.783 -25.269 1.00 89.06 191 LYS A C 1
ATOM 1543 O O . LYS A 1 191 ? 15.040 18.663 -26.362 1.00 89.06 191 LYS A O 1
ATOM 1548 N N . VAL A 1 192 ? 13.669 17.868 -24.751 1.00 85.12 192 VAL A N 1
ATOM 1549 C CA . VAL A 1 192 ? 13.214 16.659 -25.461 1.00 85.12 192 VAL A CA 1
ATOM 1550 C C . VAL A 1 192 ? 12.614 17.044 -26.814 1.00 85.12 192 VAL A C 1
ATOM 1552 O O . VAL A 1 192 ? 13.024 16.521 -27.845 1.00 85.12 192 VAL A O 1
ATOM 1555 N N . ASN A 1 193 ? 11.715 18.030 -26.826 1.00 82.50 193 ASN A N 1
ATOM 1556 C CA . ASN A 1 193 ? 11.010 18.468 -28.032 1.00 82.50 193 ASN A CA 1
ATOM 1557 C C . ASN A 1 193 ? 11.820 19.406 -28.947 1.00 82.50 193 ASN A C 1
ATOM 1559 O O . ASN A 1 193 ? 11.357 19.733 -30.038 1.00 82.50 193 ASN A O 1
ATOM 1563 N N . SER A 1 194 ? 13.002 19.864 -28.522 1.00 86.75 194 SER A N 1
ATOM 1564 C CA . SER A 1 194 ? 13.846 20.788 -29.291 1.00 86.75 194 SER A CA 1
ATOM 1565 C C . SER A 1 194 ? 15.256 20.229 -29.485 1.00 86.75 194 SER A C 1
ATOM 1567 O O . SER A 1 194 ? 15.503 19.527 -30.463 1.00 86.75 194 SER A O 1
ATOM 1569 N N . THR A 1 195 ? 16.169 20.502 -28.552 1.00 83.06 195 THR A N 1
ATOM 1570 C CA . THR A 1 195 ? 17.592 20.133 -28.594 1.00 83.06 195 THR A CA 1
ATOM 1571 C C . THR A 1 195 ? 17.822 18.660 -28.920 1.00 83.06 195 THR A C 1
ATOM 1573 O O . THR A 1 195 ? 18.714 18.342 -29.702 1.00 83.06 195 THR A O 1
ATOM 1576 N N . TYR A 1 196 ? 17.015 17.769 -28.345 1.00 79.12 196 TYR A N 1
ATOM 1577 C CA . TYR A 1 196 ? 17.188 16.325 -28.485 1.00 79.12 196 TYR A CA 1
ATOM 1578 C C . TYR A 1 196 ? 16.236 15.681 -29.497 1.00 79.12 196 TYR A C 1
ATOM 1580 O O . TYR A 1 196 ? 16.394 14.498 -29.783 1.00 79.12 196 TYR A O 1
ATOM 1588 N N . ALA A 1 197 ? 15.315 16.430 -30.114 1.00 75.19 197 ALA A N 1
ATOM 1589 C CA . ALA A 1 197 ? 14.284 15.875 -30.998 1.00 75.19 197 ALA A CA 1
ATOM 1590 C C . ALA A 1 197 ? 14.858 15.021 -32.148 1.00 75.19 197 ALA A C 1
ATOM 1592 O O . ALA A 1 197 ? 14.301 13.983 -32.498 1.00 75.19 197 ALA A O 1
ATOM 1593 N N . ASN A 1 198 ? 16.012 15.420 -32.698 1.00 68.69 198 ASN A N 1
ATOM 1594 C CA . ASN A 1 198 ? 16.674 14.709 -33.798 1.00 68.69 198 ASN A CA 1
ATOM 1595 C C . ASN A 1 198 ? 17.548 13.530 -33.332 1.00 68.69 198 ASN A C 1
ATOM 1597 O O . ASN A 1 198 ? 17.782 12.604 -34.104 1.00 68.69 198 ASN A O 1
ATOM 1601 N N . ILE A 1 199 ? 18.031 13.554 -32.086 1.00 69.69 199 ILE A N 1
ATOM 1602 C CA . ILE A 1 199 ? 18.984 12.570 -31.541 1.00 69.69 199 ILE A CA 1
ATOM 1603 C C . ILE A 1 199 ? 18.251 11.469 -30.761 1.00 69.69 199 ILE A C 1
ATOM 1605 O O . ILE A 1 199 ? 18.706 10.331 -30.745 1.00 69.69 199 ILE A O 1
ATOM 1609 N N . ILE A 1 200 ? 17.064 11.753 -30.212 1.00 67.62 200 ILE A N 1
ATOM 1610 C CA . ILE A 1 200 ? 16.211 10.757 -29.544 1.00 67.62 200 ILE A CA 1
ATOM 1611 C C . ILE A 1 200 ? 15.940 9.563 -30.464 1.00 67.62 200 ILE A C 1
ATOM 1613 O O . ILE A 1 200 ? 16.014 8.427 -30.018 1.00 67.62 200 ILE A O 1
ATOM 1617 N N . THR A 1 201 ? 15.729 9.787 -31.766 1.00 62.28 201 THR A N 1
ATOM 1618 C CA . THR A 1 201 ? 15.567 8.691 -32.741 1.00 62.28 201 THR A CA 1
ATOM 1619 C C . THR A 1 201 ? 16.795 7.790 -32.868 1.00 62.28 201 THR A C 1
ATOM 1621 O O . THR A 1 201 ? 16.638 6.608 -33.146 1.00 62.28 201 THR A O 1
ATOM 1624 N N . GLN A 1 202 ? 18.001 8.307 -32.619 1.00 64.44 202 GLN A N 1
ATOM 1625 C CA . GLN A 1 202 ? 19.235 7.518 -32.592 1.00 64.44 202 GLN A CA 1
ATOM 1626 C C . GLN A 1 202 ? 19.371 6.755 -31.273 1.00 64.44 202 GLN A C 1
ATOM 1628 O O . GLN A 1 202 ? 19.734 5.585 -31.294 1.00 64.44 202 GLN A O 1
ATOM 1633 N N . TRP A 1 203 ? 19.001 7.371 -30.145 1.00 65.44 203 TRP A N 1
ATOM 1634 C CA . TRP A 1 203 ? 18.938 6.686 -28.848 1.00 65.44 203 TRP A CA 1
ATOM 1635 C C . TRP A 1 203 ? 17.860 5.585 -28.818 1.00 65.44 203 TRP A C 1
ATOM 1637 O O . TRP A 1 203 ? 17.992 4.611 -28.084 1.00 65.44 203 TRP A O 1
ATOM 1647 N N . LEU A 1 204 ? 16.814 5.706 -29.645 1.00 57.78 204 LEU A N 1
ATOM 1648 C CA . LEU A 1 204 ? 15.758 4.701 -29.824 1.00 57.78 204 LEU A CA 1
ATOM 1649 C C . LEU A 1 204 ? 16.210 3.454 -30.608 1.00 57.78 204 LEU A C 1
ATOM 1651 O O . LEU A 1 204 ? 15.547 2.413 -30.533 1.00 57.78 204 LEU A O 1
ATOM 1655 N N . VAL A 1 205 ? 17.310 3.534 -31.366 1.00 53.50 205 VAL A N 1
ATOM 1656 C CA . VAL A 1 205 ? 17.828 2.416 -32.167 1.00 53.50 205 VAL A CA 1
ATOM 1657 C C . VAL A 1 205 ? 18.843 1.628 -31.348 1.00 53.50 205 VAL A C 1
ATOM 1659 O O . VAL A 1 205 ? 19.987 2.037 -31.184 1.00 53.50 205 VAL A O 1
ATOM 1662 N N . CYS A 1 206 ? 18.441 0.442 -30.890 1.00 56.03 206 CYS A N 1
ATOM 1663 C CA . CYS A 1 206 ? 19.394 -0.525 -30.359 1.00 56.03 206 CYS A CA 1
ATOM 1664 C C . CYS A 1 206 ? 20.232 -1.114 -31.516 1.00 56.03 206 CYS A C 1
ATOM 1666 O O . CYS A 1 206 ? 19.639 -1.650 -32.460 1.00 56.03 206 CYS A O 1
ATOM 1668 N N . PRO A 1 207 ? 21.580 -1.049 -31.477 1.00 45.59 207 PRO A N 1
ATOM 1669 C CA . PRO A 1 207 ? 22.437 -1.408 -32.614 1.00 45.59 207 PRO A CA 1
ATOM 1670 C C . PRO A 1 207 ? 22.359 -2.876 -33.065 1.00 45.59 207 PRO A C 1
ATOM 1672 O O . PRO A 1 207 ? 22.811 -3.199 -34.161 1.00 45.59 207 PRO A O 1
ATOM 1675 N N . ILE A 1 208 ? 21.795 -3.777 -32.251 1.00 44.38 208 ILE A N 1
ATOM 1676 C CA . ILE A 1 208 ? 21.737 -5.215 -32.537 1.00 44.38 208 ILE A CA 1
ATOM 1677 C C . ILE A 1 208 ? 20.304 -5.715 -32.303 1.00 44.38 208 ILE A C 1
ATOM 1679 O O . ILE A 1 208 ? 19.885 -5.972 -31.179 1.00 44.38 208 ILE A O 1
ATOM 1683 N N . GLN A 1 209 ? 19.536 -5.854 -33.389 1.00 42.88 209 GLN A N 1
ATOM 1684 C CA . GLN A 1 209 ? 18.116 -6.250 -33.385 1.00 42.88 209 GLN A CA 1
ATOM 1685 C C . GLN A 1 209 ? 17.848 -7.709 -32.956 1.00 42.88 209 GLN A C 1
ATOM 1687 O O . GLN A 1 209 ? 16.695 -8.139 -32.975 1.00 42.88 209 GLN A O 1
ATOM 1692 N N . THR A 1 210 ? 18.868 -8.495 -32.596 1.00 39.84 210 THR A N 1
ATOM 1693 C CA . THR A 1 210 ? 18.735 -9.956 -32.465 1.00 39.84 210 THR A CA 1
ATOM 1694 C C . THR A 1 210 ? 18.664 -10.504 -31.042 1.00 39.84 210 THR A C 1
ATOM 1696 O O . THR A 1 210 ? 18.315 -11.670 -30.907 1.00 39.84 210 THR A O 1
ATOM 1699 N N . GLN A 1 211 ? 18.875 -9.728 -29.973 1.00 46.59 211 GLN A N 1
ATOM 1700 C CA . GLN A 1 211 ? 18.622 -10.187 -28.597 1.00 46.59 211 GLN A CA 1
ATOM 1701 C C . GLN A 1 211 ? 18.507 -8.996 -27.632 1.00 46.59 211 GLN A C 1
ATOM 1703 O O . GLN A 1 211 ? 19.260 -8.032 -27.725 1.00 46.59 211 GLN A O 1
ATOM 1708 N N . PHE A 1 212 ? 17.583 -9.091 -26.669 1.00 49.38 212 PHE A N 1
ATOM 1709 C CA . PHE A 1 212 ? 17.321 -8.115 -25.596 1.00 49.38 212 PHE A CA 1
ATOM 1710 C C . PHE A 1 212 ? 18.565 -7.697 -24.773 1.00 49.38 212 PHE A C 1
ATOM 1712 O O . PHE A 1 212 ? 18.481 -6.744 -24.006 1.00 49.38 212 PHE A O 1
ATOM 1719 N N . SER A 1 213 ? 19.688 -8.411 -24.909 1.00 50.53 213 SER A N 1
ATOM 1720 C CA . SER A 1 213 ? 20.927 -8.266 -24.138 1.00 50.53 213 SER A CA 1
ATOM 1721 C C . SER A 1 213 ? 21.859 -7.133 -24.582 1.00 50.53 213 SER A C 1
ATOM 1723 O O . SER A 1 213 ? 22.707 -6.717 -23.805 1.00 50.53 213 SER A O 1
ATOM 1725 N N . ALA A 1 214 ? 21.728 -6.608 -25.805 1.00 54.06 214 ALA A N 1
ATOM 1726 C CA . ALA A 1 214 ? 22.747 -5.715 -26.370 1.00 54.06 214 ALA A CA 1
ATOM 1727 C C . ALA A 1 214 ? 22.595 -4.221 -26.004 1.00 54.06 214 ALA A C 1
ATOM 1729 O O . ALA A 1 214 ? 23.567 -3.473 -26.090 1.00 54.06 214 ALA A O 1
ATOM 1730 N N . CYS A 1 215 ? 21.401 -3.760 -25.607 1.00 72.75 215 CYS A N 1
ATOM 1731 C CA . CYS A 1 215 ? 21.142 -2.324 -25.417 1.00 72.75 215 CYS A CA 1
ATOM 1732 C C . CYS A 1 215 ? 21.579 -1.829 -24.028 1.00 72.75 215 CYS A C 1
ATOM 1734 O O . CYS A 1 215 ? 22.240 -0.798 -23.917 1.00 72.75 215 CYS A O 1
ATOM 1736 N N . SER A 1 216 ? 21.278 -2.581 -22.967 1.00 82.25 216 SER A N 1
ATOM 1737 C CA . SER A 1 216 ? 21.673 -2.224 -21.599 1.00 82.25 216 SER A CA 1
ATOM 1738 C C . SER A 1 216 ? 23.187 -2.248 -21.394 1.00 82.25 216 SER A C 1
ATOM 1740 O O . SER A 1 216 ? 23.711 -1.385 -20.690 1.00 82.25 216 SER A O 1
ATOM 1742 N N . ALA A 1 217 ? 23.901 -3.129 -22.100 1.00 85.25 217 ALA A N 1
ATOM 1743 C CA . ALA A 1 217 ? 25.358 -3.115 -22.142 1.00 85.25 217 ALA A CA 1
ATOM 1744 C C . ALA A 1 217 ? 25.926 -1.827 -22.766 1.00 85.25 217 ALA A C 1
ATOM 1746 O O . ALA A 1 217 ? 26.879 -1.262 -22.236 1.00 85.25 217 ALA A O 1
ATOM 1747 N N . SER A 1 218 ? 25.321 -1.309 -23.845 1.00 84.69 218 SER A N 1
ATOM 1748 C CA . SER A 1 218 ? 25.752 -0.027 -24.427 1.00 84.69 218 SER A CA 1
ATOM 1749 C C . SER A 1 218 ? 25.512 1.158 -23.488 1.00 84.69 218 SER A C 1
ATOM 1751 O O . SER A 1 218 ? 26.379 2.017 -23.359 1.00 84.69 218 SER A O 1
ATOM 1753 N N . TRP A 1 219 ? 24.395 1.177 -22.754 1.00 88.00 219 TRP A N 1
ATOM 1754 C CA . TRP A 1 219 ? 24.127 2.228 -21.766 1.00 88.00 219 TRP A CA 1
ATOM 1755 C C . TRP A 1 219 ? 25.122 2.191 -20.604 1.00 88.00 219 TRP A C 1
ATOM 1757 O O . TRP A 1 219 ? 25.580 3.244 -20.155 1.00 88.00 219 TRP A O 1
ATOM 1767 N N . ALA A 1 220 ? 25.481 0.986 -20.151 1.00 90.50 220 ALA A N 1
ATOM 1768 C CA . ALA A 1 220 ? 26.508 0.781 -19.138 1.00 90.50 220 ALA A CA 1
ATOM 1769 C C . ALA A 1 220 ? 27.896 1.224 -19.627 1.00 90.50 220 ALA A C 1
ATOM 1771 O O . ALA A 1 220 ? 28.611 1.894 -18.882 1.00 90.50 220 ALA A O 1
ATOM 1772 N N . GLN A 1 221 ? 28.251 0.921 -20.882 1.00 91.62 221 GLN A N 1
ATOM 1773 C CA . GLN A 1 221 ? 29.487 1.401 -21.506 1.00 91.62 221 GLN A CA 1
ATOM 1774 C C . GLN A 1 221 ? 29.539 2.934 -21.531 1.00 91.62 221 GLN A C 1
ATOM 1776 O O . GLN A 1 221 ? 30.512 3.510 -21.058 1.00 91.62 221 GLN A O 1
ATOM 1781 N N . GLU A 1 222 ? 28.475 3.604 -21.984 1.00 90.88 222 GLU A N 1
ATOM 1782 C CA . GLU A 1 222 ? 28.414 5.074 -21.992 1.00 90.88 222 GLU A CA 1
ATOM 1783 C C . GLU A 1 222 ? 28.567 5.677 -20.586 1.00 90.88 222 GLU A C 1
ATOM 1785 O O . GLU A 1 222 ? 29.227 6.702 -20.404 1.00 90.88 222 GLU A O 1
ATOM 1790 N N . SER A 1 223 ? 27.963 5.046 -19.574 1.00 93.00 223 SER A N 1
ATOM 1791 C CA . SER A 1 223 ? 28.144 5.445 -18.176 1.00 93.00 223 SER A CA 1
ATOM 1792 C C . SER A 1 223 ? 29.604 5.288 -17.735 1.00 93.00 223 SER A C 1
ATOM 1794 O O . SER A 1 223 ? 30.152 6.222 -17.148 1.00 93.00 223 SER A O 1
ATOM 1796 N N . SER A 1 224 ? 30.262 4.176 -18.083 1.00 92.62 224 SER A N 1
ATOM 1797 C CA . SER A 1 224 ? 31.684 3.936 -17.789 1.00 92.62 224 SER A CA 1
ATOM 1798 C C . SER A 1 224 ? 32.610 4.944 -18.492 1.00 92.62 224 SER A C 1
ATOM 1800 O O . SER A 1 224 ? 33.524 5.492 -17.870 1.00 92.62 224 SER A O 1
ATOM 1802 N N . ASP A 1 225 ? 32.324 5.293 -19.750 1.00 92.12 225 ASP A N 1
ATOM 1803 C CA . ASP A 1 225 ? 33.071 6.308 -20.505 1.00 92.12 225 ASP A CA 1
ATOM 1804 C C . ASP A 1 225 ? 33.011 7.681 -19.816 1.00 92.12 225 ASP A C 1
ATOM 1806 O O . ASP A 1 225 ? 34.021 8.385 -19.690 1.00 92.12 225 ASP A O 1
ATOM 1810 N N . LEU A 1 226 ? 31.831 8.063 -19.311 1.00 93.38 226 LEU A N 1
ATOM 1811 C CA . LEU A 1 226 ? 31.636 9.316 -18.578 1.00 93.38 226 LEU A CA 1
ATOM 1812 C C . LEU A 1 226 ? 32.389 9.339 -17.247 1.00 93.38 226 LEU A C 1
ATOM 1814 O O . LEU A 1 226 ? 32.891 10.405 -16.863 1.00 93.38 226 LEU A O 1
ATOM 1818 N N . VAL A 1 227 ? 32.508 8.189 -16.568 1.00 90.81 227 VAL A N 1
ATOM 1819 C CA . VAL A 1 227 ? 33.289 8.062 -15.328 1.00 90.81 227 VAL A CA 1
ATOM 1820 C C . VAL A 1 227 ? 34.722 8.537 -15.554 1.00 90.81 227 VAL A C 1
ATOM 1822 O O . VAL A 1 227 ? 35.220 9.396 -14.821 1.00 90.81 227 VAL A O 1
ATOM 1825 N N . CYS A 1 228 ? 35.350 8.054 -16.623 1.00 84.00 228 CYS A N 1
ATOM 1826 C CA . CYS A 1 228 ? 36.734 8.372 -16.952 1.00 84.00 228 CYS A CA 1
ATOM 1827 C C . CYS A 1 228 ? 36.922 9.730 -17.622 1.00 84.00 228 CYS A C 1
ATOM 1829 O O . CYS A 1 228 ? 37.887 10.438 -17.337 1.00 84.00 228 CYS A O 1
ATOM 1831 N N . GLY A 1 229 ? 36.014 10.100 -18.522 1.00 83.75 229 GLY A N 1
ATOM 1832 C CA . GLY A 1 229 ? 36.162 11.306 -19.326 1.00 83.75 229 GLY A CA 1
ATOM 1833 C C . GLY A 1 229 ? 35.778 12.586 -18.594 1.00 83.75 229 GLY A C 1
ATOM 1834 O O . GLY A 1 229 ? 36.185 13.672 -19.011 1.00 83.75 229 GLY A O 1
ATOM 1835 N N . THR A 1 230 ? 34.939 12.521 -17.554 1.00 86.19 230 THR A N 1
ATOM 1836 C CA . THR A 1 230 ? 34.367 13.741 -16.964 1.00 86.19 230 THR A CA 1
ATOM 1837 C C . THR A 1 230 ? 34.055 13.653 -15.471 1.00 86.19 230 THR A C 1
ATOM 1839 O O . THR A 1 230 ? 34.429 14.570 -14.738 1.00 86.19 230 THR A O 1
ATOM 1842 N N . VAL A 1 231 ? 33.409 12.586 -15.001 1.00 89.19 231 VAL A N 1
ATOM 1843 C CA . VAL A 1 231 ? 32.899 12.481 -13.620 1.00 89.19 231 VAL A CA 1
ATOM 1844 C C . VAL A 1 231 ? 34.031 12.506 -12.596 1.00 89.19 231 VAL A C 1
ATOM 1846 O O . VAL A 1 231 ? 33.983 13.307 -11.661 1.00 89.19 231 VAL A O 1
ATOM 1849 N N . ASN A 1 232 ? 35.072 11.692 -12.798 1.00 86.62 232 ASN A N 1
ATOM 1850 C CA . ASN A 1 232 ? 36.210 11.582 -11.883 1.00 86.62 232 ASN A CA 1
ATOM 1851 C C . ASN A 1 232 ? 37.274 12.670 -12.098 1.00 86.62 232 ASN A C 1
ATOM 1853 O O . ASN A 1 232 ? 38.355 12.573 -11.530 1.00 86.62 232 ASN A O 1
ATOM 1857 N N . ILE A 1 233 ? 36.996 13.715 -12.883 1.00 84.69 233 ILE A N 1
ATOM 1858 C CA . ILE A 1 233 ? 37.957 14.790 -13.159 1.00 84.69 233 ILE A CA 1
ATOM 1859 C C . ILE A 1 233 ? 37.579 16.045 -12.366 1.00 84.69 233 ILE A C 1
ATOM 1861 O O . ILE A 1 233 ? 36.523 16.639 -12.594 1.00 84.69 233 ILE A O 1
ATOM 1865 N N . ALA A 1 234 ? 38.448 16.468 -11.447 1.00 81.38 234 ALA A N 1
ATOM 1866 C CA . ALA A 1 234 ? 38.265 17.680 -10.654 1.00 81.38 234 ALA A CA 1
ATOM 1867 C C . ALA A 1 234 ? 38.425 18.967 -11.492 1.00 81.38 234 ALA A C 1
ATOM 1869 O O . ALA A 1 234 ? 38.767 18.939 -12.676 1.00 81.38 234 ALA A O 1
ATOM 1870 N N . GLU A 1 235 ? 38.172 20.130 -10.881 1.00 80.62 235 GLU A N 1
ATOM 1871 C CA . GLU A 1 235 ? 38.228 21.431 -11.574 1.00 80.62 235 GLU A CA 1
ATOM 1872 C C . GLU A 1 235 ? 39.627 21.781 -12.113 1.00 80.62 235 GLU A C 1
ATOM 1874 O O . GLU A 1 235 ? 39.737 22.482 -13.115 1.00 80.62 235 GLU A O 1
ATOM 1879 N N . ASP A 1 236 ? 40.683 21.266 -11.480 1.00 78.12 236 ASP A N 1
ATOM 1880 C CA . ASP A 1 236 ? 42.084 21.434 -11.884 1.00 78.12 236 ASP A CA 1
ATOM 1881 C C . ASP A 1 236 ? 42.574 20.356 -12.874 1.00 78.12 236 ASP A C 1
ATOM 1883 O O . ASP A 1 236 ? 43.743 20.354 -13.256 1.00 78.12 236 ASP A O 1
ATOM 1887 N N . GLY A 1 237 ? 41.689 19.448 -13.305 1.00 79.12 237 GLY A N 1
ATOM 1888 C CA . GLY A 1 237 ? 41.999 18.369 -14.246 1.00 79.12 237 GLY A CA 1
ATOM 1889 C C . GLY A 1 237 ? 42.574 17.100 -13.611 1.00 79.12 237 GLY A C 1
ATOM 1890 O O . GLY A 1 237 ? 42.874 16.149 -14.330 1.00 79.12 237 GLY A O 1
ATOM 1891 N N . SER A 1 238 ? 42.725 17.054 -12.289 1.00 80.94 238 SER A N 1
ATOM 1892 C CA . SER A 1 238 ? 43.208 15.865 -11.583 1.00 80.94 238 SER A CA 1
ATOM 1893 C C . SER A 1 238 ? 42.139 14.771 -11.453 1.00 80.94 238 SER A C 1
ATOM 1895 O O . SER A 1 238 ? 40.934 15.038 -11.445 1.00 80.94 238 SER A O 1
ATOM 1897 N N . LEU A 1 239 ? 42.592 13.518 -11.338 1.00 83.31 239 LEU A N 1
ATOM 1898 C CA . LEU A 1 239 ? 41.722 12.364 -11.125 1.00 83.31 239 LEU A CA 1
ATOM 1899 C C . LEU A 1 239 ? 41.343 12.239 -9.640 1.00 83.31 239 LEU A C 1
ATOM 1901 O O . LEU A 1 239 ? 42.204 12.056 -8.776 1.00 83.31 239 LEU A O 1
ATOM 1905 N N . MET A 1 240 ? 40.046 12.281 -9.355 1.00 85.38 240 MET A N 1
ATOM 1906 C CA . MET A 1 240 ? 39.478 12.048 -8.033 1.00 85.38 240 MET A CA 1
ATOM 1907 C C . MET A 1 240 ? 39.487 10.550 -7.707 1.00 85.38 240 MET A C 1
ATOM 1909 O O . MET A 1 240 ? 39.107 9.725 -8.532 1.00 85.38 240 MET A O 1
ATOM 1913 N N . ASN A 1 241 ? 39.923 10.200 -6.496 1.00 83.81 241 ASN A N 1
ATOM 1914 C C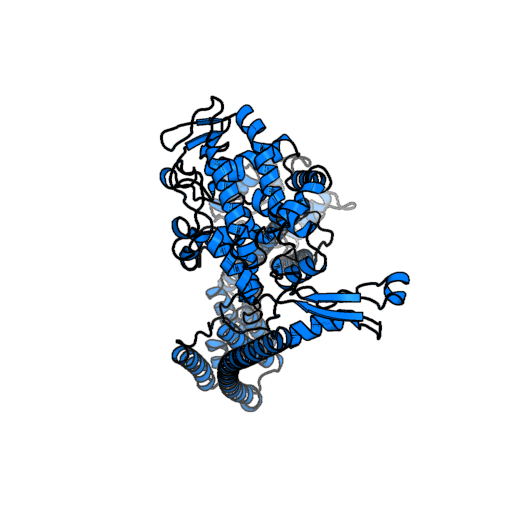A . ASN A 1 241 ? 39.960 8.825 -5.989 1.00 83.81 241 ASN A CA 1
ATOM 1915 C C . ASN A 1 241 ? 39.669 8.787 -4.478 1.00 83.81 241 ASN A C 1
ATOM 1917 O O . ASN A 1 241 ? 39.505 9.826 -3.837 1.00 83.81 241 ASN A O 1
ATOM 1921 N N . SER A 1 242 ? 39.624 7.596 -3.879 1.00 81.81 242 SER A N 1
ATOM 1922 C CA . SER A 1 242 ? 39.270 7.398 -2.462 1.00 81.81 242 SER A CA 1
ATOM 1923 C C . SER A 1 242 ? 40.193 8.101 -1.452 1.00 81.81 242 SER A C 1
ATOM 1925 O O . SER A 1 242 ? 39.826 8.252 -0.289 1.00 81.81 242 SER A O 1
ATOM 1927 N N . SER A 1 243 ? 41.388 8.528 -1.869 1.00 79.56 243 SER A N 1
ATOM 1928 C CA . SER A 1 243 ? 42.368 9.228 -1.022 1.00 79.56 243 SER A CA 1
ATOM 1929 C C . SER A 1 243 ? 42.175 10.749 -1.019 1.00 79.56 243 SER A C 1
ATOM 1931 O O . SER A 1 243 ? 42.853 11.461 -0.278 1.00 79.56 243 SER A O 1
ATOM 1933 N N . TRP A 1 244 ? 41.284 11.262 -1.867 1.00 75.38 244 TRP A N 1
ATOM 1934 C CA . TRP A 1 244 ? 41.048 12.687 -2.058 1.00 75.38 244 TRP A CA 1
ATOM 1935 C C . TRP A 1 244 ? 39.910 13.218 -1.181 1.00 75.38 244 TRP A C 1
ATOM 1937 O O . TRP A 1 244 ? 38.914 12.540 -0.952 1.00 75.38 244 TRP A O 1
ATOM 1947 N N . ASN A 1 245 ? 40.055 14.469 -0.731 1.00 82.25 245 ASN A N 1
ATOM 1948 C CA . ASN A 1 245 ? 39.004 15.242 -0.068 1.00 82.25 245 ASN A CA 1
ATOM 1949 C C . ASN A 1 245 ? 38.667 16.459 -0.937 1.00 82.25 245 ASN A C 1
ATOM 1951 O O . ASN A 1 245 ? 39.266 17.526 -0.784 1.00 82.25 245 ASN A O 1
ATOM 1955 N N . PHE A 1 246 ? 37.771 16.273 -1.907 1.00 83.94 246 PHE A N 1
ATOM 1956 C CA . PHE A 1 246 ? 37.506 17.299 -2.916 1.00 83.94 246 PHE A CA 1
ATOM 1957 C C . PHE A 1 246 ? 36.743 18.497 -2.341 1.00 83.94 246 PHE A C 1
ATOM 1959 O O . PHE A 1 246 ? 35.970 18.376 -1.391 1.00 83.94 246 PHE A O 1
ATOM 1966 N N . THR A 1 247 ? 36.892 19.658 -2.977 1.00 88.12 247 THR A N 1
ATOM 1967 C CA . THR A 1 247 ? 35.943 20.772 -2.853 1.00 88.12 247 THR A CA 1
ATOM 1968 C C . THR A 1 247 ? 35.527 21.192 -4.254 1.00 88.12 247 THR A C 1
ATOM 1970 O O . THR A 1 247 ? 36.321 21.767 -4.989 1.00 88.12 247 THR A O 1
ATOM 1973 N N . LEU A 1 248 ? 34.298 20.851 -4.634 1.00 89.62 248 LEU A N 1
ATOM 1974 C CA . LEU A 1 248 ? 33.742 21.113 -5.960 1.00 89.62 248 LEU A CA 1
ATOM 1975 C C . LEU A 1 248 ? 32.734 22.255 -5.867 1.00 89.62 248 LEU A C 1
ATOM 1977 O O . LEU A 1 248 ? 31.905 22.284 -4.954 1.00 89.62 248 LEU A O 1
ATOM 1981 N N . GLY A 1 249 ? 32.809 23.205 -6.794 1.00 87.62 249 GLY A N 1
ATOM 1982 C CA . GLY A 1 249 ? 32.019 24.427 -6.756 1.00 87.62 249 GLY A CA 1
ATOM 1983 C C . GLY A 1 249 ? 31.232 24.660 -8.038 1.00 87.62 249 GLY A C 1
ATOM 1984 O O . GLY A 1 249 ? 30.679 23.745 -8.652 1.00 87.62 249 GLY A O 1
ATOM 1985 N N . LEU A 1 250 ? 31.144 25.933 -8.422 1.00 89.75 250 LEU A N 1
ATOM 1986 C CA . LEU A 1 250 ? 30.342 26.365 -9.562 1.00 89.75 250 LEU A CA 1
ATOM 1987 C C . LEU A 1 250 ? 30.903 25.867 -10.900 1.00 89.75 250 LEU A C 1
ATOM 1989 O O . LEU A 1 250 ? 30.114 25.570 -11.792 1.00 89.75 250 LEU A O 1
ATOM 1993 N N . ASN A 1 251 ? 32.226 25.732 -11.040 1.00 89.56 251 ASN A N 1
ATOM 1994 C CA . ASN A 1 251 ? 32.833 25.273 -12.292 1.00 89.56 251 ASN A CA 1
ATOM 1995 C C . ASN A 1 251 ? 32.510 23.800 -12.543 1.00 89.56 251 ASN A C 1
ATOM 1997 O O . ASN A 1 251 ? 32.029 23.461 -13.624 1.00 89.56 251 ASN A O 1
ATOM 2001 N N . TYR A 1 252 ? 32.692 22.940 -11.533 1.00 92.19 252 TYR A N 1
ATOM 2002 C CA . TYR A 1 252 ? 32.303 21.536 -11.639 1.00 92.19 252 TYR A CA 1
ATOM 2003 C C . TYR A 1 252 ? 30.799 21.391 -11.890 1.00 92.19 252 TYR A C 1
ATOM 2005 O O . TYR A 1 252 ? 30.394 20.621 -12.756 1.00 92.19 252 TYR A O 1
ATOM 2013 N N . PHE A 1 253 ? 29.960 22.163 -11.190 1.00 92.88 253 PHE A N 1
ATOM 2014 C CA . PHE A 1 253 ? 28.516 22.158 -11.428 1.00 92.88 253 PHE A CA 1
ATOM 2015 C C . PHE A 1 253 ? 28.177 22.531 -12.878 1.00 92.88 253 PHE A C 1
ATOM 2017 O O . PHE A 1 253 ? 27.504 21.760 -13.554 1.00 92.88 253 PHE A O 1
ATOM 2024 N N . ASN A 1 254 ? 28.679 23.667 -13.373 1.00 91.31 254 ASN A N 1
ATOM 2025 C CA . ASN A 1 254 ? 28.393 24.177 -14.718 1.00 91.31 254 ASN A CA 1
ATOM 2026 C C . ASN A 1 254 ? 28.879 23.252 -15.836 1.00 91.31 254 ASN A C 1
ATOM 2028 O O . ASN A 1 254 ? 28.226 23.161 -16.872 1.00 91.31 254 ASN A O 1
ATOM 2032 N N . LYS A 1 255 ? 30.000 22.558 -15.617 1.00 91.31 255 LYS A N 1
ATOM 2033 C CA . LYS A 1 255 ? 30.528 21.560 -16.550 1.00 91.31 255 LYS A CA 1
ATOM 2034 C C . LYS A 1 255 ? 29.645 20.309 -16.617 1.00 91.31 255 LYS A C 1
ATOM 2036 O O . LYS A 1 255 ? 29.465 19.761 -17.699 1.00 91.31 255 LYS A O 1
ATOM 2041 N N . ASN A 1 256 ? 29.105 19.861 -15.481 1.00 93.12 256 ASN A N 1
ATOM 2042 C CA . ASN A 1 256 ? 28.496 18.533 -15.357 1.00 93.12 256 ASN A CA 1
ATOM 2043 C C . ASN A 1 256 ? 26.960 18.512 -15.387 1.00 93.12 256 ASN A C 1
ATOM 2045 O O . ASN A 1 256 ? 26.391 17.501 -15.795 1.00 93.12 256 ASN A O 1
ATOM 2049 N N . TRP A 1 257 ? 26.255 19.590 -15.014 1.00 92.75 257 TRP A N 1
ATOM 2050 C CA . TRP A 1 257 ? 24.783 19.586 -15.067 1.00 92.75 257 TRP A CA 1
ATOM 2051 C C . TRP A 1 257 ? 24.210 19.308 -16.471 1.00 92.75 257 TRP A C 1
ATOM 2053 O O . TRP A 1 257 ? 23.201 18.606 -16.534 1.00 92.75 257 TRP A O 1
ATOM 2063 N N . PRO A 1 258 ? 24.825 19.740 -17.600 1.00 93.12 258 PRO A N 1
ATOM 2064 C CA . PRO A 1 258 ? 24.311 19.385 -18.924 1.00 93.12 258 PRO A CA 1
ATOM 2065 C C . PRO A 1 258 ? 24.401 17.881 -19.211 1.00 93.12 258 PRO A C 1
ATOM 2067 O O . PRO A 1 258 ? 23.531 17.335 -19.886 1.00 93.12 258 PRO A O 1
ATOM 2070 N N . ILE A 1 259 ? 25.425 17.206 -18.674 1.00 93.44 259 ILE A N 1
ATOM 2071 C CA . ILE A 1 259 ? 25.594 15.752 -18.791 1.00 93.44 259 ILE A CA 1
ATOM 2072 C C . ILE A 1 259 ? 24.512 15.049 -17.980 1.00 93.44 259 ILE A C 1
ATOM 2074 O O . ILE A 1 259 ? 23.849 14.164 -18.508 1.00 93.44 259 ILE A O 1
ATOM 2078 N N . VAL A 1 260 ? 24.279 15.482 -16.736 1.00 93.88 260 VAL A N 1
ATOM 2079 C CA . VAL A 1 260 ? 23.188 14.959 -15.898 1.00 93.88 260 VAL A CA 1
ATOM 2080 C C . VAL A 1 260 ? 21.847 15.081 -16.622 1.00 93.88 260 VAL A C 1
ATOM 2082 O O . VAL A 1 260 ? 21.126 14.098 -16.733 1.00 93.88 260 VAL A O 1
ATOM 2085 N N . GLU A 1 261 ? 21.532 16.248 -17.187 1.00 92.56 261 GLU A N 1
ATOM 2086 C CA . GLU A 1 261 ? 20.302 16.432 -17.965 1.00 92.56 261 GLU A CA 1
ATOM 2087 C C . GLU A 1 261 ? 20.236 15.516 -19.192 1.00 92.56 261 GLU A C 1
ATOM 2089 O O . GLU A 1 261 ? 19.191 14.925 -19.450 1.00 92.56 261 GLU A O 1
ATOM 2094 N N . SER A 1 262 ? 21.343 15.352 -19.925 1.00 89.19 262 SER A N 1
ATOM 2095 C CA . SER A 1 262 ? 21.410 14.409 -21.046 1.00 89.19 262 SER A CA 1
ATOM 2096 C C . SER A 1 262 ? 21.143 12.972 -20.592 1.00 89.19 262 SER A C 1
ATOM 2098 O O . SER A 1 262 ? 20.375 12.279 -21.249 1.00 89.19 262 SER A O 1
ATOM 2100 N N . ARG A 1 263 ? 21.718 12.526 -19.466 1.00 90.31 263 ARG A N 1
ATOM 2101 C CA . ARG A 1 263 ? 21.497 11.172 -18.932 1.00 90.31 263 ARG A CA 1
ATOM 2102 C C . ARG A 1 263 ? 20.061 10.965 -18.454 1.00 90.31 263 ARG A C 1
ATOM 2104 O O . ARG A 1 263 ? 19.479 9.935 -18.768 1.00 90.31 263 ARG A O 1
ATOM 2111 N N . LEU A 1 264 ? 19.452 11.955 -17.794 1.00 89.38 264 LEU A N 1
ATOM 2112 C CA . LEU A 1 264 ? 18.030 11.912 -17.414 1.00 89.38 264 LEU A CA 1
ATOM 2113 C C . LEU A 1 264 ? 17.107 11.827 -18.648 1.00 89.38 264 LEU A C 1
ATOM 2115 O O . LEU A 1 264 ? 16.083 11.149 -18.604 1.00 89.38 264 LEU A O 1
ATOM 2119 N N . ILE A 1 265 ? 17.476 12.497 -19.749 1.00 86.81 265 ILE A N 1
ATOM 2120 C CA . ILE A 1 265 ? 16.717 12.529 -21.012 1.00 86.81 265 ILE A CA 1
ATOM 2121 C C . ILE A 1 265 ? 17.040 11.339 -21.941 1.00 86.81 265 ILE A C 1
ATOM 2123 O O . ILE A 1 265 ? 16.306 11.125 -22.897 1.00 86.81 265 ILE A O 1
ATOM 2127 N N . GLN A 1 266 ? 18.084 10.545 -21.697 1.00 78.69 266 GLN A N 1
ATOM 2128 C CA . GLN A 1 266 ? 18.432 9.374 -22.528 1.00 78.69 266 GLN A CA 1
ATOM 2129 C C . GLN A 1 266 ? 17.619 8.111 -22.200 1.00 78.69 266 GLN A C 1
ATOM 2131 O O . GLN A 1 266 ? 17.370 7.287 -23.078 1.00 78.69 266 GLN A O 1
ATOM 2136 N N . VAL A 1 267 ? 17.108 8.015 -20.971 1.00 65.75 267 VAL A N 1
ATOM 2137 C CA . VAL A 1 267 ? 16.203 6.954 -20.490 1.00 65.75 267 VAL A CA 1
ATOM 2138 C C . VAL A 1 267 ? 14.902 6.713 -21.308 1.00 65.75 267 VAL A C 1
ATOM 2140 O O . VAL A 1 267 ? 14.423 5.576 -21.341 1.00 65.75 267 VAL A O 1
ATOM 2143 N N . PRO A 1 268 ? 14.272 7.689 -21.993 1.00 54.06 268 PRO A N 1
ATOM 2144 C CA . PRO A 1 268 ? 13.024 7.516 -22.730 1.00 54.06 268 PRO A CA 1
ATOM 2145 C C . PRO A 1 268 ? 13.235 6.808 -24.080 1.00 54.06 268 PRO A C 1
ATOM 2147 O O . PRO A 1 268 ? 12.897 7.329 -25.137 1.00 54.06 268 PRO A O 1
ATOM 2150 N N . THR A 1 269 ? 13.787 5.597 -24.065 1.00 45.78 269 THR A N 1
ATOM 2151 C CA . THR A 1 269 ? 13.944 4.749 -25.260 1.00 45.78 269 THR A CA 1
ATOM 2152 C C . THR A 1 269 ? 13.388 3.339 -25.059 1.00 45.78 269 THR A C 1
ATOM 2154 O O . THR A 1 269 ? 13.652 2.416 -25.824 1.00 45.78 269 THR A O 1
ATOM 2157 N N . LEU A 1 270 ? 12.475 3.193 -24.092 1.00 43.25 270 LEU A N 1
ATOM 2158 C CA . LEU A 1 270 ? 11.599 2.025 -23.912 1.00 43.25 270 LEU A CA 1
ATOM 2159 C C . LEU A 1 270 ? 10.561 1.843 -25.042 1.00 43.25 270 LEU A C 1
ATOM 2161 O O . LEU A 1 270 ? 9.694 0.974 -24.944 1.00 43.25 270 LEU A O 1
ATOM 2165 N N . GLU A 1 271 ? 10.621 2.637 -26.115 1.00 41.84 271 GLU A N 1
ATOM 2166 C CA . GLU A 1 271 ? 9.667 2.573 -27.226 1.00 41.84 271 GLU A CA 1
ATOM 2167 C C . GLU A 1 271 ? 9.789 1.295 -28.078 1.00 41.84 271 GLU A C 1
ATOM 2169 O O . GLU A 1 271 ? 8.878 0.999 -28.850 1.00 41.84 271 GLU A O 1
ATOM 2174 N N . SER A 1 272 ? 10.854 0.493 -27.933 1.00 40.03 272 SER A N 1
ATOM 2175 C CA . SER A 1 272 ? 11.115 -0.615 -28.865 1.00 40.03 272 SER A CA 1
ATOM 2176 C C . SER A 1 272 ? 11.126 -2.031 -28.283 1.00 40.03 272 SER A C 1
ATOM 2178 O O . SER A 1 272 ? 11.064 -2.975 -29.070 1.00 40.03 272 SER A O 1
ATOM 2180 N N . VAL A 1 273 ? 11.149 -2.243 -26.960 1.00 43.78 273 VAL A N 1
ATOM 2181 C CA . VAL A 1 273 ? 11.567 -3.567 -26.453 1.00 43.78 273 VAL A CA 1
ATOM 2182 C C . VAL A 1 273 ? 10.408 -4.499 -26.028 1.00 43.78 273 VAL A C 1
ATOM 2184 O O . VAL A 1 273 ? 10.383 -5.635 -26.500 1.00 43.78 273 VAL A O 1
ATOM 2187 N N . PRO A 1 274 ? 9.372 -4.086 -25.263 1.00 41.19 274 PRO A N 1
ATOM 2188 C CA . PRO A 1 274 ? 8.195 -4.948 -25.052 1.00 41.19 274 PRO A CA 1
ATOM 2189 C C . PRO A 1 274 ? 6.954 -4.526 -25.864 1.00 41.19 274 PRO A C 1
ATOM 2191 O O . PRO A 1 274 ? 6.084 -5.349 -26.152 1.00 41.19 274 PRO A O 1
ATOM 2194 N N . THR A 1 275 ? 6.813 -3.250 -26.226 1.00 38.97 275 THR A N 1
ATOM 2195 C CA . THR A 1 275 ? 5.497 -2.657 -26.523 1.00 38.97 275 THR A CA 1
ATOM 2196 C C . THR A 1 275 ? 5.051 -2.732 -27.982 1.00 38.97 275 THR A C 1
ATOM 2198 O O . THR A 1 275 ? 3.849 -2.776 -28.231 1.00 38.97 275 THR A O 1
ATOM 2201 N N . THR A 1 276 ? 5.934 -2.870 -28.967 1.00 40.78 276 THR A N 1
ATOM 2202 C CA . THR A 1 276 ? 5.499 -3.018 -30.374 1.00 40.78 276 THR A CA 1
ATOM 2203 C C . THR A 1 276 ? 4.846 -4.382 -30.642 1.00 40.78 276 THR A C 1
ATOM 2205 O O . THR A 1 276 ? 3.830 -4.459 -31.342 1.00 40.78 276 THR A O 1
ATOM 2208 N N . ASN A 1 277 ? 5.326 -5.441 -29.979 1.00 38.78 277 ASN A N 1
ATOM 2209 C CA . ASN A 1 277 ? 4.721 -6.776 -30.048 1.00 38.78 277 ASN A CA 1
ATOM 2210 C C . ASN A 1 277 ? 3.555 -6.989 -29.073 1.00 38.78 277 ASN A C 1
ATOM 2212 O O . ASN A 1 277 ? 2.605 -7.693 -29.421 1.00 38.78 277 ASN A O 1
ATOM 2216 N N . LEU A 1 278 ? 3.580 -6.377 -27.881 1.00 39.16 278 LEU A N 1
ATOM 2217 C CA . LEU A 1 278 ? 2.535 -6.570 -26.862 1.00 39.16 278 LEU A CA 1
ATOM 2218 C C . LEU A 1 278 ? 1.381 -5.563 -26.959 1.00 39.16 278 LEU A C 1
ATOM 2220 O O . LEU A 1 278 ? 0.231 -5.932 -26.718 1.00 39.16 278 LEU A O 1
ATOM 2224 N N . ALA A 1 279 ? 1.650 -4.311 -27.334 1.00 39.25 279 ALA A N 1
ATOM 2225 C CA . ALA A 1 279 ? 0.679 -3.219 -27.239 1.00 39.25 279 ALA A CA 1
ATOM 2226 C C . ALA A 1 279 ? -0.173 -3.033 -28.511 1.00 39.25 279 ALA A C 1
ATOM 2228 O O . ALA A 1 279 ? -1.168 -2.317 -28.511 1.00 39.25 279 ALA A O 1
ATOM 2229 N N . GLY A 1 280 ? 0.133 -3.746 -29.597 1.00 41.25 280 GLY A N 1
ATOM 2230 C CA . GLY A 1 280 ? -0.633 -3.647 -30.840 1.00 41.25 280 GLY A CA 1
ATOM 2231 C C . GLY A 1 280 ? -1.924 -4.489 -30.907 1.00 41.25 280 GLY A C 1
ATOM 2232 O O . GLY A 1 280 ? -2.477 -4.716 -31.989 1.00 41.25 280 GLY A O 1
ATOM 2233 N N . ARG A 1 281 ? -2.469 -4.931 -29.768 1.00 42.81 281 ARG A N 1
ATOM 2234 C CA . ARG A 1 281 ? -3.867 -5.382 -29.714 1.00 42.81 281 ARG A CA 1
ATOM 2235 C C . ARG A 1 281 ? -4.794 -4.163 -29.756 1.00 42.81 281 ARG A C 1
ATOM 2237 O O . ARG A 1 281 ? -5.148 -3.612 -28.726 1.00 42.81 281 ARG A O 1
ATOM 2244 N N . GLY A 1 282 ? -5.217 -3.774 -30.960 1.00 44.38 282 GLY A N 1
ATOM 2245 C CA . GLY A 1 282 ? -6.355 -2.859 -31.147 1.00 44.38 282 GLY A CA 1
ATOM 2246 C C . GLY A 1 282 ? -6.083 -1.503 -31.810 1.00 44.38 282 GLY A C 1
ATOM 2247 O O . GLY A 1 282 ? -7.040 -0.769 -32.016 1.00 44.38 282 GLY A O 1
ATOM 2248 N N . SER A 1 283 ? -4.855 -1.171 -32.224 1.00 46.22 283 SER A N 1
ATOM 2249 C CA . SER A 1 283 ? -4.586 0.090 -32.950 1.00 46.22 283 SER A CA 1
ATOM 2250 C C . SER A 1 283 ? -5.233 0.071 -34.337 1.00 46.22 283 SER A C 1
ATOM 2252 O O . SER A 1 283 ? -4.945 -0.824 -35.133 1.00 46.22 283 SER A O 1
ATOM 2254 N N . ASP A 1 284 ? -6.163 0.987 -34.599 1.00 54.19 284 ASP A N 1
ATOM 2255 C CA . ASP A 1 284 ? -6.863 1.131 -35.879 1.00 54.19 284 ASP A CA 1
ATOM 2256 C C . ASP A 1 284 ? -5.982 1.925 -36.856 1.00 54.19 284 ASP A C 1
ATOM 2258 O O . ASP A 1 284 ? -5.880 3.150 -36.768 1.00 54.19 284 ASP A O 1
ATOM 2262 N N . ILE A 1 285 ? -5.258 1.222 -37.733 1.00 62.69 285 ILE A N 1
ATOM 2263 C CA . ILE A 1 285 ? -4.358 1.848 -38.709 1.00 62.69 285 ILE A CA 1
ATOM 2264 C C . ILE A 1 285 ? -5.222 2.428 -39.830 1.00 62.69 285 ILE A C 1
ATOM 2266 O O . ILE A 1 285 ? -5.697 1.704 -40.704 1.00 62.69 285 ILE A O 1
ATOM 2270 N N . LYS A 1 286 ? -5.439 3.746 -39.804 1.00 66.12 286 LYS A N 1
ATOM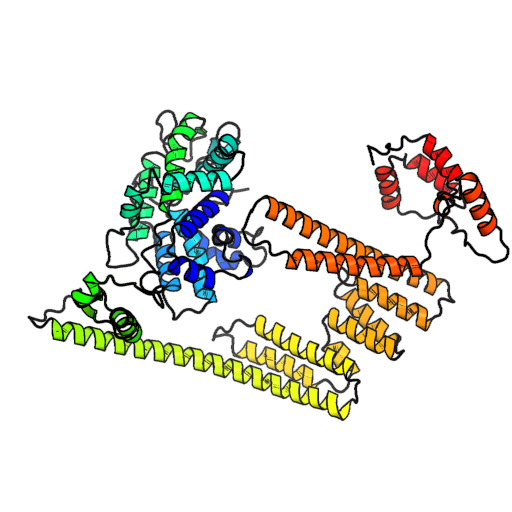 2271 C CA . LYS A 1 286 ? -6.174 4.449 -40.862 1.00 66.12 286 LYS A CA 1
ATOM 2272 C C . LYS A 1 286 ? -5.346 4.462 -42.146 1.00 66.12 286 LYS A C 1
ATOM 2274 O O . LYS A 1 286 ? -4.336 5.156 -42.224 1.00 66.12 286 LYS A O 1
ATOM 2279 N N . ILE A 1 287 ? -5.788 3.719 -43.156 1.00 72.69 287 ILE A N 1
ATOM 2280 C CA . ILE A 1 287 ? -5.166 3.712 -44.485 1.00 72.69 287 ILE A CA 1
ATOM 2281 C C . ILE A 1 287 ? -5.646 4.906 -45.326 1.00 72.69 287 ILE A C 1
ATOM 2283 O O . ILE A 1 287 ? -6.814 5.296 -45.270 1.00 72.69 287 ILE A O 1
ATOM 2287 N N . SER A 1 288 ? -4.747 5.505 -46.112 1.00 80.06 288 SER A N 1
ATOM 2288 C CA . SER A 1 288 ? -5.112 6.551 -47.075 1.00 80.06 288 SER A CA 1
ATOM 2289 C C . SER A 1 288 ? -5.849 5.952 -48.281 1.00 80.06 288 SER A C 1
ATOM 2291 O O . SER A 1 288 ? -5.742 4.757 -48.566 1.00 80.06 288 SER A O 1
ATOM 2293 N N . LYS A 1 289 ? -6.589 6.783 -49.030 1.00 82.69 289 LYS A N 1
ATOM 2294 C CA . LYS A 1 289 ? -7.260 6.344 -50.271 1.00 82.69 289 LYS A CA 1
ATOM 2295 C C . LYS A 1 289 ? -6.266 5.818 -51.311 1.00 82.69 289 LYS A C 1
ATOM 2297 O O . LYS A 1 289 ? -6.564 4.840 -51.984 1.00 82.69 289 LYS A O 1
ATOM 2302 N N . GLU A 1 290 ? -5.096 6.440 -51.400 1.00 86.50 290 GLU A N 1
ATOM 2303 C CA . GLU A 1 290 ? -4.005 6.025 -52.285 1.00 86.50 290 GLU A CA 1
ATOM 2304 C C . GLU A 1 290 ? -3.445 4.653 -51.884 1.00 86.50 290 GLU A C 1
ATOM 2306 O O . GLU A 1 290 ? -3.331 3.764 -52.722 1.00 86.50 290 GLU A O 1
ATOM 2311 N N . LEU A 1 291 ? -3.186 4.428 -50.590 1.00 79.25 291 LEU A N 1
ATOM 2312 C CA . LEU A 1 291 ? -2.724 3.128 -50.097 1.00 79.25 291 LEU A CA 1
ATOM 2313 C C . LEU A 1 291 ? -3.766 2.030 -50.347 1.00 79.25 291 LEU A C 1
ATOM 2315 O O . LEU A 1 291 ? -3.411 0.936 -50.770 1.00 79.25 291 LEU A O 1
ATOM 2319 N N . HIS A 1 292 ? -5.053 2.328 -50.143 1.00 82.06 292 HIS A N 1
ATOM 2320 C CA . HIS A 1 292 ? -6.138 1.392 -50.446 1.00 82.06 292 HIS A CA 1
ATOM 2321 C C . HIS A 1 292 ? -6.191 1.020 -51.939 1.00 82.06 292 HIS A C 1
ATOM 2323 O O . HIS A 1 292 ? -6.357 -0.152 -52.268 1.00 82.06 292 HIS A O 1
ATOM 2329 N N . GLN A 1 293 ? -6.005 1.993 -52.840 1.00 84.56 293 GLN A N 1
ATOM 2330 C CA . GLN A 1 293 ? -5.935 1.759 -54.290 1.00 84.56 293 GLN A CA 1
ATOM 2331 C C . GLN A 1 293 ? -4.705 0.932 -54.695 1.00 84.56 293 GLN A C 1
ATOM 2333 O O . GLN A 1 293 ? -4.782 0.157 -55.644 1.00 84.56 293 GLN A O 1
ATOM 2338 N N . ASN A 1 294 ? -3.610 1.036 -53.939 1.00 86.12 294 ASN A N 1
ATOM 2339 C CA . ASN A 1 294 ? -2.365 0.294 -54.154 1.00 86.12 294 ASN A CA 1
ATOM 2340 C C . ASN A 1 294 ? -2.322 -1.086 -53.460 1.00 86.12 294 ASN A C 1
ATOM 2342 O O . ASN A 1 294 ? -1.249 -1.663 -53.307 1.00 86.12 294 ASN A O 1
ATOM 2346 N N . GLY A 1 295 ? -3.469 -1.638 -53.043 1.00 83.19 295 GLY A N 1
ATOM 2347 C CA . GLY A 1 295 ? -3.560 -2.983 -52.448 1.00 83.19 295 GLY A CA 1
ATOM 2348 C C . GLY A 1 295 ? -3.570 -3.021 -50.916 1.00 83.19 295 GLY A C 1
ATOM 2349 O O . GLY A 1 295 ? -3.648 -4.104 -50.337 1.00 83.19 295 GLY A O 1
ATOM 2350 N N . GLY A 1 296 ? -3.562 -1.855 -50.266 1.00 83.75 296 GLY A N 1
ATOM 2351 C CA . GLY A 1 296 ? -3.748 -1.687 -48.828 1.00 83.75 296 GLY A CA 1
ATOM 2352 C C . GLY A 1 296 ? -2.501 -1.949 -47.984 1.00 83.75 296 GLY A C 1
ATOM 2353 O O . GLY A 1 296 ? -1.371 -1.825 -48.450 1.00 83.75 296 GLY A O 1
ATOM 2354 N N . LEU A 1 297 ? -2.694 -2.228 -46.693 1.00 82.44 297 LEU A N 1
ATOM 2355 C CA . LEU A 1 297 ? -1.586 -2.320 -45.740 1.00 82.44 297 LEU A CA 1
ATOM 2356 C C . LEU A 1 297 ? -0.771 -3.602 -45.973 1.00 82.44 297 LEU A C 1
ATOM 2358 O O . LEU A 1 297 ? -1.330 -4.701 -45.977 1.00 82.44 297 LEU A O 1
ATOM 2362 N N . HIS A 1 298 ? 0.551 -3.468 -46.102 1.00 85.00 298 HIS A N 1
ATOM 2363 C CA . HIS A 1 298 ? 1.483 -4.595 -46.129 1.00 85.00 298 HIS A CA 1
ATOM 2364 C C . HIS A 1 298 ? 2.215 -4.717 -44.785 1.00 85.00 298 HIS A C 1
ATOM 2366 O O . HIS A 1 298 ? 2.808 -3.747 -44.317 1.00 85.00 298 HIS A O 1
ATOM 2372 N N . VAL A 1 299 ? 2.169 -5.889 -44.150 1.00 81.25 299 VAL A N 1
ATOM 2373 C CA . VAL A 1 299 ? 2.827 -6.157 -42.860 1.00 81.25 299 VAL A CA 1
ATOM 2374 C C . VAL A 1 299 ? 3.996 -7.108 -43.069 1.00 81.25 299 VAL A C 1
ATOM 2376 O O . VAL A 1 299 ? 3.798 -8.257 -43.454 1.00 81.25 299 VAL A O 1
ATOM 2379 N N . ILE A 1 300 ? 5.205 -6.649 -42.752 1.00 83.75 300 ILE A N 1
ATOM 2380 C CA . ILE A 1 300 ? 6.413 -7.477 -42.757 1.00 83.75 300 ILE A CA 1
ATOM 2381 C C . ILE A 1 300 ? 6.761 -7.828 -41.313 1.00 83.75 300 ILE A C 1
ATOM 2383 O O . ILE A 1 300 ? 6.976 -6.941 -40.489 1.00 83.75 300 ILE A O 1
ATOM 2387 N N . LEU A 1 301 ? 6.818 -9.121 -41.007 1.00 79.81 301 LEU A N 1
ATOM 2388 C CA . LEU A 1 301 ? 7.356 -9.635 -39.751 1.00 79.81 301 LEU A CA 1
ATOM 2389 C C . LEU A 1 301 ? 8.793 -10.088 -39.984 1.00 79.81 301 LEU A C 1
ATOM 2391 O O . LEU A 1 301 ? 9.024 -10.984 -40.791 1.00 79.81 301 LEU A O 1
ATOM 2395 N N . ASN A 1 302 ? 9.742 -9.480 -39.275 1.00 80.62 302 ASN A N 1
ATOM 2396 C CA . ASN A 1 302 ? 11.172 -9.789 -39.373 1.00 80.62 302 ASN A CA 1
ATOM 2397 C C . ASN A 1 302 ? 11.670 -10.774 -38.292 1.00 80.62 302 ASN A C 1
ATOM 2399 O O . ASN A 1 302 ? 12.870 -10.932 -38.094 1.00 80.62 302 ASN A O 1
ATOM 2403 N N . TYR A 1 303 ? 10.754 -11.406 -37.558 1.00 77.62 303 TYR A N 1
ATOM 2404 C CA . TYR A 1 303 ? 11.041 -12.366 -36.493 1.00 77.62 303 TYR A CA 1
ATOM 2405 C C . TYR A 1 303 ? 9.979 -13.468 -36.500 1.00 77.62 303 TYR A C 1
ATOM 2407 O O . TYR A 1 303 ? 8.854 -13.240 -36.951 1.00 77.62 303 TYR A O 1
ATOM 2415 N N . LEU A 1 304 ? 10.307 -14.651 -35.970 1.00 81.88 304 LEU A N 1
ATOM 2416 C CA . LEU A 1 304 ? 9.330 -15.717 -35.751 1.00 81.88 304 LEU A CA 1
ATOM 2417 C C . LEU A 1 304 ? 8.522 -15.413 -34.475 1.00 81.88 304 LEU A C 1
ATOM 2419 O O . LEU A 1 304 ? 9.090 -15.438 -33.381 1.00 81.88 304 LEU A O 1
ATOM 2423 N N . PRO A 1 305 ? 7.210 -15.114 -34.555 1.00 81.25 305 PRO A N 1
ATOM 2424 C CA . PRO A 1 305 ? 6.415 -14.819 -33.364 1.00 81.25 305 PRO A CA 1
ATOM 2425 C C . PRO A 1 305 ? 6.326 -16.025 -32.442 1.00 81.25 305 PRO A C 1
ATOM 2427 O O . PRO A 1 305 ? 6.297 -17.133 -32.949 1.00 81.25 305 PRO A O 1
ATOM 2430 N N . LYS A 1 306 ? 6.211 -15.822 -31.120 1.00 75.50 306 LYS A N 1
ATOM 2431 C CA . LYS A 1 306 ? 6.232 -16.909 -30.114 1.00 75.50 306 LYS A CA 1
ATOM 2432 C C . LYS A 1 306 ? 5.167 -17.993 -30.316 1.00 75.50 306 LYS A C 1
ATOM 2434 O O . LYS A 1 306 ? 5.376 -19.124 -29.904 1.00 75.50 306 LYS A O 1
ATOM 2439 N N . ASN A 1 307 ? 4.033 -17.663 -30.934 1.00 81.88 307 ASN A N 1
ATOM 2440 C CA . ASN A 1 307 ? 2.990 -18.634 -31.256 1.00 81.88 307 ASN A CA 1
ATOM 2441 C C . ASN A 1 307 ? 2.180 -18.228 -32.489 1.00 81.88 307 ASN A C 1
ATOM 2443 O O . ASN A 1 307 ? 2.150 -17.055 -32.884 1.00 81.88 307 ASN A O 1
ATOM 2447 N N . TYR A 1 308 ? 1.470 -19.205 -33.055 1.00 83.38 308 TYR A N 1
ATOM 2448 C CA . TYR A 1 308 ? 0.570 -19.019 -34.192 1.00 83.38 308 TYR A CA 1
ATOM 2449 C C . TYR A 1 308 ? -0.437 -17.875 -33.999 1.00 83.38 308 TYR A C 1
ATOM 2451 O O . TYR A 1 308 ? -0.710 -17.112 -34.926 1.00 83.38 308 TYR A O 1
ATOM 2459 N N . ARG A 1 309 ? -0.972 -17.695 -32.783 1.00 80.25 309 ARG A N 1
ATOM 2460 C CA . ARG A 1 309 ? -1.941 -16.627 -32.505 1.00 80.25 309 ARG A CA 1
ATOM 2461 C C . ARG A 1 309 ? -1.335 -15.242 -32.727 1.00 80.25 309 ARG A C 1
ATOM 2463 O O . ARG A 1 309 ? -1.999 -14.400 -33.323 1.00 80.25 309 ARG A O 1
ATOM 2470 N N . ILE A 1 310 ? -0.124 -14.982 -32.237 1.00 77.50 310 ILE A N 1
ATOM 2471 C CA . ILE A 1 310 ? 0.538 -13.678 -32.399 1.00 77.50 310 ILE A CA 1
ATOM 2472 C C . ILE A 1 310 ? 0.840 -13.419 -33.879 1.00 77.50 310 ILE A C 1
ATOM 2474 O O . ILE A 1 310 ? 0.594 -12.315 -34.359 1.00 77.50 310 ILE A O 1
ATOM 2478 N N . GLU A 1 311 ? 1.285 -14.441 -34.615 1.00 83.25 311 GLU A N 1
ATOM 2479 C CA . GLU A 1 311 ? 1.503 -14.353 -36.064 1.00 83.25 311 GLU A CA 1
ATOM 2480 C C . GLU A 1 311 ? 0.218 -13.957 -36.809 1.00 83.25 311 GLU A C 1
ATOM 2482 O O . GLU A 1 311 ? 0.195 -12.965 -37.539 1.00 83.25 311 GLU A O 1
ATOM 2487 N N . GLN A 1 312 ? -0.885 -14.667 -36.557 1.00 81.56 312 GLN A N 1
ATOM 2488 C CA . GLN A 1 312 ? -2.182 -14.360 -37.166 1.00 81.56 312 GLN A CA 1
ATOM 2489 C C . GLN A 1 312 ? -2.708 -12.985 -36.757 1.00 81.56 312 GLN A C 1
ATOM 2491 O O . GLN A 1 312 ? -3.307 -12.279 -37.563 1.00 81.56 312 GLN A O 1
ATOM 2496 N N . GLN A 1 313 ? -2.475 -12.569 -35.512 1.00 75.50 313 GLN A N 1
ATOM 2497 C CA . GLN A 1 313 ? -2.859 -11.237 -35.053 1.00 75.50 313 GLN A CA 1
ATOM 2498 C C . GLN A 1 313 ? -2.064 -10.131 -35.745 1.00 75.50 313 GLN A C 1
ATOM 2500 O O . GLN A 1 313 ? -2.616 -9.054 -35.957 1.00 75.50 313 GLN A O 1
ATOM 2505 N N . ALA A 1 314 ? -0.798 -10.370 -36.084 1.00 75.31 314 ALA A N 1
ATOM 2506 C CA . ALA A 1 314 ? 0.021 -9.424 -36.824 1.00 75.31 314 ALA A CA 1
ATOM 2507 C C . ALA A 1 314 ? -0.399 -9.337 -38.298 1.00 75.31 314 ALA A C 1
ATOM 2509 O O . ALA A 1 314 ? -0.650 -8.234 -38.782 1.00 75.31 314 ALA A O 1
ATOM 2510 N N . PHE A 1 315 ? -0.572 -10.469 -38.986 1.00 80.31 315 PHE A N 1
ATOM 2511 C CA . PHE A 1 315 ? -1.047 -10.469 -40.374 1.00 80.31 315 PHE A CA 1
ATOM 2512 C C . PHE A 1 315 ? -2.485 -9.975 -40.501 1.00 80.31 315 PHE A C 1
ATOM 2514 O O . PHE A 1 315 ? -2.778 -9.179 -41.381 1.00 80.31 315 PHE A O 1
ATOM 2521 N N . GLY A 1 316 ? -3.369 -10.332 -39.570 1.00 75.50 316 GLY A N 1
ATOM 2522 C CA . GLY A 1 316 ? -4.760 -9.874 -39.544 1.00 75.50 316 GLY A CA 1
ATOM 2523 C C . GLY A 1 316 ? -4.936 -8.362 -39.355 1.00 75.50 316 GLY A C 1
ATOM 2524 O O . GLY A 1 316 ? -6.056 -7.861 -39.452 1.00 75.50 316 GLY A O 1
ATOM 2525 N N . ARG A 1 317 ? -3.859 -7.600 -39.117 1.00 73.50 317 ARG A N 1
ATOM 2526 C CA . ARG A 1 317 ? -3.902 -6.128 -39.136 1.00 73.50 317 ARG A CA 1
ATOM 2527 C C . ARG A 1 317 ? -4.155 -5.564 -40.527 1.00 73.50 317 ARG A C 1
ATOM 2529 O O . ARG A 1 317 ? -4.656 -4.452 -40.624 1.00 73.50 317 ARG A O 1
ATOM 2536 N N . THR A 1 318 ? -3.838 -6.323 -41.570 1.00 71.88 318 THR A N 1
ATOM 2537 C CA . THR A 1 318 ? -3.974 -5.897 -42.965 1.00 71.88 318 THR A CA 1
ATOM 2538 C C . THR A 1 318 ? -5.416 -5.974 -43.467 1.00 71.88 318 THR A C 1
ATOM 2540 O O . THR A 1 318 ? -5.763 -5.266 -44.402 1.00 71.88 318 THR A O 1
ATOM 2543 N N . ALA A 1 319 ? -6.266 -6.779 -42.815 1.00 63.28 319 ALA A N 1
ATOM 2544 C CA . ALA A 1 319 ? -7.616 -7.120 -43.275 1.00 63.28 319 ALA A CA 1
ATOM 2545 C C . ALA A 1 319 ? -8.745 -6.633 -42.344 1.00 63.28 319 ALA A C 1
ATOM 2547 O O . ALA A 1 319 ? -9.850 -7.190 -42.337 1.00 63.28 319 ALA A O 1
ATOM 2548 N N . ARG A 1 320 ? -8.505 -5.607 -41.514 1.00 64.75 320 ARG A N 1
ATOM 2549 C CA . ARG A 1 320 ? -9.563 -5.076 -40.638 1.00 64.75 320 ARG A CA 1
ATOM 2550 C C . ARG A 1 320 ? -10.693 -4.475 -41.476 1.00 64.75 320 ARG A C 1
ATOM 2552 O O . ARG A 1 320 ? -10.455 -3.680 -42.376 1.00 64.75 320 ARG A O 1
ATOM 2559 N N . GLN A 1 321 ? -11.930 -4.878 -41.174 1.00 64.62 321 GLN A N 1
ATOM 2560 C CA . GLN A 1 321 ? -13.152 -4.438 -41.870 1.00 64.62 321 GLN A CA 1
ATOM 2561 C C . GLN A 1 321 ? -13.198 -4.776 -43.376 1.00 64.62 321 GLN A C 1
ATOM 2563 O O . GLN A 1 321 ? -13.861 -4.084 -44.142 1.00 64.62 321 GLN A O 1
ATOM 2568 N N . GLY A 1 322 ? -12.513 -5.842 -43.809 1.00 66.69 322 GLY A N 1
ATOM 2569 C CA . GLY A 1 322 ? -12.535 -6.285 -45.210 1.00 66.69 322 GLY A CA 1
ATOM 2570 C C . GLY A 1 322 ? -11.677 -5.437 -46.154 1.00 66.69 322 GLY A C 1
ATOM 2571 O O . GLY A 1 322 ? -11.836 -5.528 -47.369 1.00 66.69 322 GLY A O 1
ATOM 2572 N N . GLN A 1 323 ? -10.780 -4.608 -45.613 1.00 72.56 323 GLN A N 1
ATOM 2573 C CA . GLN A 1 323 ? -9.794 -3.870 -46.399 1.00 72.56 323 GLN A CA 1
ATOM 2574 C C . GLN A 1 323 ? -8.774 -4.831 -47.029 1.00 72.56 323 GLN A C 1
ATOM 2576 O O . GLN A 1 323 ? -8.416 -5.848 -46.435 1.00 72.56 323 GLN A O 1
ATOM 2581 N N . TYR A 1 324 ? -8.315 -4.508 -48.240 1.00 78.31 324 TYR A N 1
ATOM 2582 C CA . TYR A 1 324 ? -7.221 -5.232 -48.885 1.00 78.31 324 TYR A CA 1
ATOM 2583 C C . TYR A 1 324 ? -5.918 -5.047 -48.101 1.00 78.31 324 TYR A C 1
ATOM 2585 O O . TYR A 1 324 ? -5.696 -4.001 -47.488 1.00 78.31 324 TYR A O 1
ATOM 2593 N N . GLY A 1 325 ? -5.055 -6.056 -48.139 1.00 81.69 325 GLY A N 1
ATOM 2594 C CA . GLY A 1 325 ? -3.734 -5.993 -47.541 1.00 81.69 325 GLY A CA 1
ATOM 2595 C C . GLY A 1 325 ? -3.025 -7.342 -47.595 1.00 81.69 325 GLY A C 1
ATOM 2596 O O . GLY A 1 325 ? -3.601 -8.352 -48.002 1.00 81.69 325 GLY A O 1
ATOM 2597 N N . SER A 1 326 ? -1.748 -7.370 -47.228 1.00 84.88 326 SER A N 1
ATOM 2598 C CA . SER A 1 326 ? -0.905 -8.566 -47.355 1.00 84.88 326 SER A CA 1
ATOM 2599 C C . SER A 1 326 ? 0.123 -8.653 -46.233 1.00 84.88 326 SER A C 1
ATOM 2601 O O . SER A 1 326 ? 0.542 -7.643 -45.683 1.00 84.88 326 SER A O 1
ATOM 2603 N N . GLY A 1 327 ? 0.507 -9.867 -45.850 1.00 85.38 327 GLY A N 1
ATOM 2604 C CA . GLY A 1 327 ? 1.493 -10.106 -44.800 1.00 85.38 327 GLY A CA 1
ATOM 2605 C C . GLY A 1 327 ? 2.624 -10.978 -45.318 1.00 85.38 327 GLY A C 1
ATOM 2606 O O . GLY A 1 327 ? 2.362 -11.952 -46.022 1.00 85.38 327 GLY A O 1
ATOM 2607 N N . GLN A 1 328 ? 3.863 -10.650 -44.968 1.00 85.81 328 GLN A N 1
ATOM 2608 C CA . GLN A 1 328 ? 5.026 -11.469 -45.279 1.00 85.81 328 GLN A CA 1
ATOM 2609 C C . GLN A 1 328 ? 5.868 -11.702 -44.027 1.00 85.81 328 GLN A C 1
ATOM 2611 O O . GLN A 1 328 ? 6.075 -10.807 -43.211 1.00 85.81 328 GLN A O 1
ATOM 2616 N N . LEU A 1 329 ? 6.357 -12.932 -43.886 1.00 83.44 329 LEU A N 1
ATOM 2617 C CA . LEU A 1 329 ? 7.332 -13.314 -42.875 1.00 83.44 329 LEU A CA 1
ATOM 2618 C C . LEU A 1 329 ? 8.711 -13.377 -43.527 1.00 83.44 329 LEU A C 1
ATOM 2620 O O . LEU A 1 329 ? 8.873 -14.056 -44.541 1.00 83.44 329 LEU A O 1
ATOM 2624 N N . ILE A 1 330 ? 9.685 -12.686 -42.949 1.00 82.19 330 ILE A N 1
ATOM 2625 C CA . ILE A 1 330 ? 11.084 -12.710 -43.370 1.00 82.19 330 ILE A CA 1
ATOM 2626 C C . ILE A 1 330 ? 11.897 -13.058 -42.128 1.00 82.19 330 ILE A C 1
ATOM 2628 O O . ILE A 1 330 ? 11.975 -12.267 -41.197 1.00 82.19 330 ILE A O 1
ATOM 2632 N N . ILE A 1 331 ? 12.454 -14.264 -42.079 1.00 74.00 331 ILE A N 1
ATOM 2633 C CA . ILE A 1 331 ? 13.229 -14.745 -40.932 1.00 74.00 331 ILE A CA 1
ATOM 2634 C C . ILE A 1 331 ? 14.605 -15.151 -41.435 1.00 74.00 331 ILE A C 1
ATOM 2636 O O . ILE A 1 331 ? 14.722 -15.755 -42.499 1.00 74.00 331 ILE A O 1
ATOM 2640 N N . VAL A 1 332 ? 15.628 -14.818 -40.654 1.00 70.50 332 VAL A N 1
ATOM 2641 C CA . VAL A 1 332 ? 16.980 -15.346 -40.824 1.00 70.50 332 VAL A CA 1
ATOM 2642 C C . VAL A 1 332 ? 17.166 -16.447 -39.790 1.00 70.50 332 VAL A C 1
ATOM 2644 O O . VAL A 1 332 ? 17.128 -16.171 -38.591 1.00 70.50 332 VAL A O 1
ATOM 2647 N N . ASP A 1 333 ? 17.329 -17.685 -40.249 1.00 67.94 333 ASP A N 1
ATOM 2648 C CA . ASP A 1 333 ? 17.726 -18.794 -39.385 1.00 67.94 333 ASP A CA 1
ATOM 2649 C C . ASP A 1 333 ? 19.238 -18.712 -39.137 1.00 67.94 333 ASP A C 1
ATOM 2651 O O . ASP A 1 333 ? 20.032 -18.721 -40.076 1.00 67.94 333 ASP A O 1
ATOM 2655 N N . GLN A 1 334 ? 19.629 -18.548 -37.873 1.00 61.84 334 GLN A N 1
ATOM 2656 C CA . GLN A 1 334 ? 21.031 -18.477 -37.449 1.00 61.84 334 GLN A CA 1
ATOM 2657 C C . GLN A 1 334 ? 21.561 -19.827 -36.957 1.00 61.84 334 GLN A C 1
ATOM 2659 O O . GLN A 1 334 ? 22.729 -19.928 -36.577 1.00 61.84 334 GLN A O 1
ATOM 2664 N N . SER A 1 335 ? 20.725 -20.870 -36.936 1.00 58.44 335 SER A N 1
ATOM 2665 C CA . SER A 1 335 ? 21.222 -22.219 -36.723 1.00 58.44 335 SER A CA 1
ATOM 2666 C C . SER A 1 335 ? 22.056 -22.602 -37.951 1.00 58.44 335 SER A C 1
ATOM 2668 O O . SER A 1 335 ? 21.587 -22.523 -39.081 1.00 58.44 335 SER A O 1
ATOM 2670 N N . ASN A 1 336 ? 23.335 -22.937 -37.757 1.00 52.41 336 ASN A N 1
ATOM 2671 C CA . ASN A 1 336 ? 24.268 -23.355 -38.817 1.00 52.41 336 ASN A CA 1
ATOM 2672 C C . ASN A 1 336 ? 23.880 -24.731 -39.401 1.00 52.41 336 ASN A C 1
ATOM 2674 O O . ASN A 1 336 ? 24.665 -25.678 -39.381 1.00 52.41 336 ASN A O 1
ATOM 2678 N N . LEU A 1 337 ? 22.645 -24.884 -39.864 1.00 54.00 337 LEU A N 1
ATOM 2679 C CA . LEU A 1 337 ? 22.155 -26.091 -40.496 1.00 54.00 337 LEU A CA 1
ATOM 2680 C C . LEU A 1 337 ? 22.522 -26.017 -41.979 1.00 54.00 337 LEU A C 1
ATOM 2682 O O . LEU A 1 337 ? 21.943 -25.254 -42.747 1.00 54.00 337 LEU A O 1
ATOM 2686 N N . GLU A 1 338 ? 23.525 -26.806 -42.372 1.00 52.53 338 GLU A N 1
ATOM 2687 C CA . GLU A 1 338 ? 23.903 -27.046 -43.767 1.00 52.53 338 GLU A CA 1
ATOM 2688 C C . GLU A 1 338 ? 22.736 -27.697 -44.528 1.00 52.53 338 GLU A C 1
ATOM 2690 O O . GLU A 1 338 ? 22.706 -28.908 -44.738 1.00 52.53 338 GLU A O 1
ATOM 2695 N N . TYR A 1 339 ? 21.752 -26.910 -44.956 1.00 52.53 339 TYR A N 1
ATOM 2696 C CA . TYR A 1 339 ? 20.727 -27.379 -45.876 1.00 52.53 339 TYR A CA 1
ATOM 2697 C C . TYR A 1 339 ? 20.598 -26.428 -47.057 1.00 52.53 339 TYR A C 1
ATOM 2699 O O . TYR A 1 339 ? 20.284 -25.248 -46.966 1.00 52.53 339 TYR A O 1
ATOM 2707 N N . SER A 1 340 ? 20.907 -26.990 -48.216 1.00 49.47 340 SER A N 1
ATOM 2708 C CA . SER A 1 340 ? 20.880 -26.334 -49.506 1.00 49.47 340 SER A CA 1
ATOM 2709 C C . SER A 1 340 ? 19.449 -25.989 -49.947 1.00 49.47 340 SER A C 1
ATOM 2711 O O . SER A 1 340 ? 18.622 -26.880 -50.145 1.00 49.47 340 SER A O 1
ATOM 2713 N N . ASN A 1 341 ? 19.231 -24.713 -50.270 1.00 53.16 341 ASN A N 1
ATOM 2714 C CA . ASN A 1 341 ? 18.347 -24.233 -51.339 1.00 53.16 341 ASN A CA 1
ATOM 2715 C C . ASN A 1 341 ? 16.831 -24.536 -51.267 1.00 53.16 341 ASN A C 1
ATOM 2717 O O . ASN A 1 341 ? 16.233 -24.778 -52.319 1.00 53.16 341 ASN A O 1
ATOM 2721 N N . LYS A 1 342 ? 16.151 -24.425 -50.110 1.00 54.09 342 LYS A N 1
ATOM 2722 C CA . LYS A 1 342 ? 14.666 -24.308 -50.084 1.00 54.09 342 LYS A CA 1
ATOM 2723 C C . LYS A 1 342 ? 14.124 -23.409 -48.951 1.00 54.09 342 LYS A C 1
ATOM 2725 O O . LYS A 1 342 ? 13.457 -23.888 -48.036 1.00 54.09 342 LYS A O 1
ATOM 2730 N N . SER A 1 343 ? 14.261 -22.090 -49.109 1.00 60.66 343 SER A N 1
ATOM 2731 C CA . SER A 1 343 ? 13.827 -21.056 -48.142 1.00 60.66 343 SER A CA 1
ATOM 2732 C C . SER A 1 343 ? 12.366 -21.139 -47.656 1.00 60.66 343 SER A C 1
ATOM 2734 O O . SER A 1 343 ? 12.064 -20.768 -46.525 1.00 60.66 343 SER A O 1
ATOM 2736 N N . LEU A 1 344 ? 11.427 -21.638 -48.474 1.00 59.09 344 LEU A N 1
ATOM 2737 C CA . LEU A 1 344 ? 10.018 -21.770 -48.065 1.00 59.09 344 LEU A CA 1
ATOM 2738 C C . LEU A 1 344 ? 9.772 -22.978 -47.137 1.00 59.09 344 LEU A C 1
ATOM 2740 O O . LEU A 1 344 ? 8.895 -22.919 -46.278 1.00 59.09 344 LEU A O 1
ATOM 2744 N N . LEU A 1 345 ? 10.527 -24.073 -47.302 1.00 62.97 345 LEU A N 1
ATOM 2745 C CA . LEU A 1 345 ? 10.400 -25.260 -46.444 1.00 62.97 345 LEU A CA 1
ATOM 2746 C C . LEU A 1 345 ? 11.000 -25.012 -45.054 1.00 62.97 345 LEU A C 1
ATOM 2748 O O . LEU A 1 345 ? 10.455 -25.508 -44.072 1.00 62.97 345 LEU A O 1
ATOM 2752 N N . GLU A 1 346 ? 12.050 -24.195 -44.970 1.00 70.81 346 GLU A N 1
ATOM 2753 C CA . GLU A 1 346 ? 12.690 -23.777 -43.713 1.00 70.81 346 GLU A CA 1
ATOM 2754 C C . GLU A 1 346 ? 11.734 -22.959 -42.833 1.00 70.81 346 GLU A C 1
ATOM 2756 O O . GLU A 1 346 ? 11.550 -23.269 -41.660 1.00 70.81 346 GLU A O 1
ATOM 2761 N N . VAL A 1 347 ? 11.015 -21.983 -43.403 1.00 75.69 347 VAL A N 1
ATOM 2762 C CA . VAL A 1 347 ? 10.029 -21.193 -42.640 1.00 75.69 347 VAL A CA 1
ATOM 2763 C C . VAL A 1 347 ? 8.879 -22.063 -42.121 1.00 75.69 347 VAL A C 1
ATOM 2765 O O . VAL A 1 347 ? 8.399 -21.850 -41.007 1.00 75.69 347 VAL A O 1
ATOM 2768 N N . ILE A 1 348 ? 8.422 -23.045 -42.906 1.00 80.50 348 ILE A N 1
ATOM 2769 C CA . ILE A 1 348 ? 7.388 -23.995 -42.465 1.00 80.50 348 ILE A CA 1
ATOM 2770 C C . ILE A 1 348 ? 7.916 -24.859 -41.314 1.00 80.50 348 ILE A C 1
ATOM 2772 O O . ILE A 1 348 ? 7.204 -25.059 -40.330 1.00 80.50 348 ILE A O 1
ATOM 2776 N N . TYR A 1 349 ? 9.158 -25.335 -41.412 1.00 82.25 349 TYR A N 1
ATOM 2777 C CA . TYR A 1 349 ? 9.799 -26.119 -40.361 1.00 82.25 349 TYR A CA 1
ATOM 2778 C C . TYR A 1 349 ? 9.915 -25.330 -39.049 1.00 82.25 349 TYR A C 1
ATOM 2780 O O . TYR A 1 349 ? 9.427 -25.794 -38.020 1.00 82.25 349 TYR A O 1
ATOM 2788 N N . LEU A 1 350 ? 10.433 -24.099 -39.100 1.00 81.12 350 LEU A N 1
ATOM 2789 C CA . LEU A 1 350 ? 10.560 -23.220 -37.933 1.00 81.12 350 LEU A CA 1
ATOM 2790 C C . LEU A 1 350 ? 9.208 -22.940 -37.258 1.00 81.12 350 LEU A C 1
ATOM 2792 O O . LEU A 1 350 ? 9.103 -22.933 -36.031 1.00 81.12 350 LEU A O 1
ATOM 2796 N N . LYS A 1 351 ? 8.142 -22.741 -38.046 1.00 86.94 351 LYS A N 1
ATOM 2797 C CA . LYS A 1 351 ? 6.782 -22.579 -37.506 1.00 86.94 351 LYS A CA 1
ATOM 2798 C C . LYS A 1 351 ? 6.286 -23.839 -36.803 1.00 86.94 351 LYS A C 1
ATOM 2800 O O . LYS A 1 351 ? 5.715 -23.721 -35.723 1.00 86.94 351 LYS A O 1
ATOM 2805 N N . ASN A 1 352 ? 6.518 -25.014 -37.387 1.00 86.44 352 ASN A N 1
ATOM 2806 C CA . ASN A 1 352 ? 6.121 -26.286 -36.785 1.00 86.44 352 ASN A CA 1
ATOM 2807 C C . ASN A 1 352 ? 6.867 -26.543 -35.471 1.00 86.44 352 ASN A C 1
ATOM 2809 O O . ASN A 1 352 ? 6.247 -26.946 -34.491 1.00 86.44 352 ASN A O 1
ATOM 2813 N N . GLU A 1 353 ? 8.173 -26.273 -35.432 1.00 84.06 353 GLU A N 1
ATOM 2814 C CA . GLU A 1 353 ? 8.981 -26.409 -34.219 1.00 84.06 353 GLU A CA 1
ATOM 2815 C C . GLU A 1 353 ? 8.508 -25.446 -33.123 1.00 84.06 353 GLU A C 1
ATOM 2817 O O . GLU A 1 353 ? 8.263 -25.855 -31.987 1.00 84.06 353 GLU A O 1
ATOM 2822 N N . ARG A 1 354 ? 8.278 -24.174 -33.471 1.00 87.81 354 ARG A N 1
ATOM 2823 C CA . ARG A 1 354 ? 7.666 -23.199 -32.562 1.00 87.81 354 ARG A CA 1
ATOM 2824 C C . ARG A 1 354 ? 6.325 -23.691 -32.024 1.00 87.81 354 ARG A C 1
ATOM 2826 O O . ARG A 1 354 ? 6.105 -23.627 -30.819 1.00 87.81 354 ARG A O 1
ATOM 2833 N N . ASP A 1 355 ? 5.412 -24.111 -32.897 1.00 87.69 355 ASP A N 1
ATOM 2834 C CA . ASP A 1 355 ? 4.061 -24.507 -32.493 1.00 87.69 355 ASP A CA 1
ATOM 2835 C C . ASP A 1 355 ? 4.092 -25.759 -31.601 1.00 87.69 355 ASP A C 1
ATOM 2837 O O . ASP A 1 355 ? 3.318 -25.851 -30.646 1.00 87.69 355 ASP A O 1
ATOM 2841 N N . PHE A 1 356 ? 5.042 -26.670 -31.835 1.00 87.44 356 PHE A N 1
ATOM 2842 C CA . PHE A 1 356 ? 5.322 -27.799 -30.950 1.00 87.44 356 PHE A CA 1
ATOM 2843 C C . PHE A 1 356 ? 5.833 -27.348 -29.569 1.00 87.44 356 PHE A C 1
ATOM 2845 O O . PHE A 1 356 ? 5.300 -27.778 -28.545 1.00 87.44 356 PHE A O 1
ATOM 2852 N N . ASN A 1 357 ? 6.808 -26.435 -29.523 1.00 82.50 357 ASN A N 1
ATOM 2853 C CA . ASN A 1 357 ? 7.358 -25.900 -28.272 1.00 82.50 357 ASN A CA 1
ATOM 2854 C C . ASN A 1 357 ? 6.314 -25.104 -27.471 1.00 82.50 357 ASN A C 1
ATOM 2856 O O . ASN A 1 357 ? 6.223 -25.241 -26.250 1.00 82.50 357 ASN A O 1
ATOM 2860 N N . GLU A 1 358 ? 5.479 -24.309 -28.143 1.00 85.44 358 GLU A N 1
ATOM 2861 C CA . GLU A 1 358 ? 4.385 -23.582 -27.495 1.00 85.44 358 GLU A CA 1
ATOM 2862 C C . GLU A 1 358 ? 3.319 -24.543 -26.957 1.00 85.44 358 GLU A C 1
ATOM 2864 O O . GLU A 1 358 ? 2.813 -24.337 -25.855 1.00 85.44 358 GLU A O 1
ATOM 2869 N N . MET A 1 359 ? 2.996 -25.617 -27.686 1.00 86.44 359 MET A N 1
ATOM 2870 C CA . MET A 1 359 ? 2.099 -26.662 -27.189 1.00 86.44 359 MET A CA 1
ATOM 2871 C C . MET A 1 359 ? 2.657 -27.313 -25.916 1.00 86.44 359 MET A C 1
ATOM 2873 O O . MET A 1 359 ? 1.904 -27.508 -24.961 1.00 86.44 359 MET A O 1
ATOM 2877 N N . HIS A 1 360 ? 3.963 -27.597 -25.872 1.00 83.69 360 HIS A N 1
ATOM 2878 C CA . HIS A 1 360 ? 4.622 -28.128 -24.677 1.00 83.69 360 HIS A CA 1
ATOM 2879 C C . HIS A 1 360 ? 4.523 -27.154 -23.497 1.00 83.69 360 HIS A C 1
ATOM 2881 O O . HIS A 1 360 ? 4.033 -27.526 -22.432 1.00 83.69 360 HIS A O 1
ATOM 2887 N N . ARG A 1 361 ? 4.886 -25.881 -23.706 1.00 85.19 361 ARG A N 1
ATOM 2888 C CA . ARG A 1 361 ? 4.804 -24.827 -22.681 1.00 85.19 361 ARG A CA 1
ATOM 2889 C C . ARG A 1 361 ? 3.379 -24.646 -22.156 1.00 85.19 361 ARG A C 1
ATOM 2891 O O . ARG A 1 361 ? 3.170 -24.547 -20.951 1.00 85.19 361 ARG A O 1
ATOM 2898 N N . ILE A 1 362 ? 2.381 -24.604 -23.044 1.00 80.19 362 ILE A N 1
ATOM 2899 C CA . ILE A 1 362 ? 0.966 -24.531 -22.650 1.00 80.19 362 ILE A CA 1
ATOM 2900 C C . ILE A 1 362 ? 0.580 -25.771 -21.841 1.00 80.19 362 ILE A C 1
ATOM 2902 O O . ILE A 1 362 ? -0.116 -25.633 -20.840 1.00 80.19 362 ILE A O 1
ATOM 2906 N N . GLY A 1 363 ? 1.052 -26.957 -22.228 1.00 85.62 363 GLY A N 1
ATOM 2907 C CA . GLY A 1 363 ? 0.863 -28.191 -21.468 1.00 85.62 363 GLY A CA 1
ATOM 2908 C C . GLY A 1 363 ? 1.408 -28.103 -20.040 1.00 85.62 363 GLY A C 1
ATOM 2909 O O . GLY A 1 363 ? 0.699 -28.449 -19.097 1.00 85.62 363 GLY A O 1
ATOM 2910 N N . GLU A 1 364 ? 2.620 -27.577 -19.858 1.00 80.12 364 GLU A N 1
ATOM 2911 C CA . GLU A 1 364 ? 3.238 -27.370 -18.538 1.00 80.12 364 GLU A CA 1
ATOM 2912 C C . GLU A 1 364 ? 2.473 -26.342 -17.695 1.00 80.12 364 GLU A C 1
ATOM 2914 O O . GLU A 1 364 ? 2.168 -26.590 -16.526 1.00 80.12 364 GLU A O 1
ATOM 2919 N N . VAL A 1 365 ? 2.102 -25.207 -18.297 1.00 75.88 365 VAL A N 1
ATOM 2920 C CA . VAL A 1 365 ? 1.315 -24.150 -17.645 1.00 75.88 365 VAL A CA 1
ATOM 2921 C C . VAL A 1 365 ? -0.053 -24.682 -17.219 1.00 75.88 365 VAL A C 1
ATOM 2923 O O . VAL A 1 365 ? -0.470 -24.470 -16.080 1.00 75.88 365 VAL A O 1
ATOM 2926 N N . LEU A 1 366 ? -0.741 -25.413 -18.101 1.00 81.56 366 LEU A N 1
ATOM 2927 C CA . LEU A 1 366 ? -2.010 -26.063 -17.783 1.00 81.56 366 LEU A CA 1
ATOM 2928 C C . LEU A 1 366 ? -1.836 -27.053 -16.638 1.00 81.56 366 LEU A C 1
ATOM 2930 O O . LEU A 1 366 ? -2.620 -27.021 -15.698 1.00 81.56 366 LEU A O 1
ATOM 2934 N N . GLN A 1 367 ? -0.794 -27.884 -16.663 1.00 79.31 367 GLN A N 1
ATOM 2935 C CA . GLN A 1 367 ? -0.540 -28.843 -15.594 1.00 79.31 367 GLN A CA 1
ATOM 2936 C C . GLN A 1 367 ? -0.281 -28.149 -14.247 1.00 79.31 367 GLN A C 1
ATOM 2938 O O . GLN A 1 367 ? -0.773 -28.612 -13.216 1.00 79.31 367 GLN A O 1
ATOM 2943 N N . TYR A 1 368 ? 0.456 -27.037 -14.241 1.00 77.81 368 TYR A N 1
ATOM 2944 C CA . TYR A 1 368 ? 0.707 -26.240 -13.042 1.00 77.81 368 TYR A CA 1
ATOM 2945 C C . TYR A 1 368 ? -0.579 -25.607 -12.494 1.00 77.81 368 TYR A C 1
ATOM 2947 O O . TYR A 1 368 ? -0.947 -25.859 -11.343 1.00 77.81 368 TYR A O 1
ATOM 2955 N N . TYR A 1 369 ? -1.298 -24.837 -13.316 1.00 76.50 369 TYR A N 1
ATOM 2956 C CA . TYR A 1 369 ? -2.514 -24.150 -12.878 1.00 76.50 369 TYR A CA 1
ATOM 2957 C C . TYR A 1 369 ? -3.634 -25.123 -12.543 1.00 76.50 369 TYR A C 1
ATOM 2959 O O . TYR A 1 369 ? -4.322 -24.909 -11.556 1.00 76.50 369 TYR A O 1
ATOM 2967 N N . GLN A 1 370 ? -3.787 -26.224 -13.278 1.00 83.62 370 GLN A N 1
ATOM 2968 C CA . GLN A 1 370 ? -4.775 -27.248 -12.952 1.00 83.62 370 GLN A CA 1
ATOM 2969 C C . GLN A 1 370 ? -4.507 -27.849 -11.570 1.00 83.62 370 GLN A C 1
ATOM 2971 O O . GLN A 1 370 ? -5.435 -28.004 -10.785 1.00 83.62 370 GLN A O 1
ATOM 2976 N N . ARG A 1 371 ? -3.241 -28.121 -11.222 1.00 80.31 371 ARG A N 1
ATOM 2977 C CA . ARG A 1 371 ? -2.876 -28.604 -9.880 1.00 80.31 371 ARG A CA 1
ATOM 2978 C C . ARG A 1 371 ? -3.108 -27.555 -8.795 1.00 80.31 371 ARG A C 1
ATOM 2980 O O . ARG A 1 371 ? -3.486 -27.933 -7.689 1.00 80.31 371 ARG A O 1
ATOM 2987 N N . LYS A 1 372 ? -2.843 -26.275 -9.081 1.00 82.06 372 LYS A N 1
ATOM 2988 C CA . LYS A 1 372 ? -3.066 -25.168 -8.139 1.00 82.06 372 LYS A CA 1
ATOM 2989 C C . LYS A 1 372 ? -4.558 -24.928 -7.908 1.00 82.06 372 LYS A C 1
ATOM 2991 O O . LYS A 1 372 ? -4.991 -25.004 -6.768 1.00 82.06 372 LYS A O 1
ATOM 2996 N N . ILE A 1 373 ? -5.331 -24.751 -8.978 1.00 83.38 373 ILE A N 1
ATOM 2997 C CA . ILE A 1 373 ? -6.788 -24.566 -8.941 1.00 83.38 373 ILE A CA 1
ATOM 2998 C C . ILE A 1 373 ? -7.440 -25.742 -8.223 1.00 83.38 373 ILE A C 1
ATOM 3000 O O . ILE A 1 373 ? -8.182 -25.533 -7.278 1.00 83.38 373 ILE A O 1
ATOM 3004 N N . GLN A 1 374 ? -7.097 -26.980 -8.587 1.00 86.44 374 GLN A N 1
ATOM 3005 C CA . GLN A 1 374 ? -7.665 -28.153 -7.926 1.00 86.44 374 GLN A CA 1
ATOM 3006 C C . GLN A 1 374 ? -7.310 -28.202 -6.431 1.00 86.44 374 GLN A C 1
ATOM 3008 O O . GLN A 1 374 ? -8.108 -28.655 -5.617 1.00 86.44 374 GLN A O 1
ATOM 3013 N N . PHE A 1 375 ? -6.116 -27.747 -6.043 1.00 85.38 375 PHE A N 1
ATOM 3014 C CA . PHE A 1 375 ? -5.737 -27.655 -4.635 1.00 85.38 375 PHE A CA 1
ATOM 3015 C C . PHE A 1 375 ? -6.536 -26.570 -3.899 1.00 85.38 375 PHE A C 1
ATOM 3017 O O . PHE A 1 375 ? -7.084 -26.855 -2.840 1.00 85.38 375 PHE A O 1
ATOM 3024 N N . GLU A 1 376 ? -6.659 -25.372 -4.469 1.00 85.62 376 GLU A N 1
ATOM 3025 C CA . GLU A 1 376 ? -7.463 -24.270 -3.924 1.00 85.62 376 GLU A CA 1
ATOM 3026 C C . GLU A 1 376 ? -8.949 -24.639 -3.815 1.00 85.62 376 GLU A C 1
ATOM 3028 O O . GLU A 1 376 ? -9.561 -24.414 -2.774 1.00 85.62 376 GLU A O 1
ATOM 3033 N N . GLU A 1 377 ? -9.514 -25.281 -4.840 1.00 89.38 377 GLU A N 1
ATOM 3034 C CA . GLU A 1 377 ? -10.886 -25.798 -4.836 1.00 89.38 377 GLU A CA 1
ATOM 3035 C C . GLU A 1 377 ? -11.085 -26.843 -3.738 1.00 89.38 377 GLU A C 1
ATOM 3037 O O . GLU A 1 377 ? -12.075 -26.784 -3.015 1.00 89.38 377 GLU A O 1
ATOM 3042 N N . ASN A 1 378 ? -10.130 -27.761 -3.547 1.00 90.31 378 ASN A N 1
ATOM 3043 C CA . ASN A 1 378 ? -10.202 -28.748 -2.469 1.00 90.31 378 ASN A CA 1
ATOM 3044 C C . ASN A 1 378 ? -10.166 -28.092 -1.078 1.00 90.31 378 ASN A C 1
ATOM 3046 O O . ASN A 1 378 ? -10.896 -28.518 -0.182 1.00 90.31 378 ASN A O 1
ATOM 3050 N N . LEU A 1 379 ? -9.332 -27.062 -0.885 1.00 90.75 379 LEU A N 1
ATOM 3051 C CA . LEU A 1 379 ? -9.280 -26.304 0.369 1.00 90.75 379 LEU A CA 1
ATOM 3052 C C . LEU A 1 379 ? -10.592 -25.548 0.608 1.00 90.75 379 LEU A C 1
ATOM 3054 O O . LEU A 1 379 ? -11.164 -25.626 1.695 1.00 90.75 379 LEU A O 1
ATOM 3058 N N . PHE A 1 380 ? -11.101 -24.859 -0.414 1.00 92.50 380 PHE A N 1
ATOM 3059 C CA . PHE A 1 380 ? -12.365 -24.139 -0.321 1.00 92.50 380 PHE A CA 1
ATOM 3060 C C . PHE A 1 380 ? -13.532 -25.083 -0.031 1.00 92.50 380 PHE A C 1
ATOM 3062 O O . PHE A 1 380 ? -14.326 -24.805 0.861 1.00 92.50 380 PHE A O 1
ATOM 3069 N N . GLU A 1 381 ? -13.618 -26.219 -0.722 1.00 94.31 381 GLU A N 1
ATOM 3070 C CA . GLU A 1 381 ? -14.654 -27.229 -0.498 1.00 94.31 381 GLU A CA 1
ATOM 3071 C C . GLU A 1 381 ? -14.599 -27.757 0.942 1.00 94.31 381 GLU A C 1
ATOM 3073 O O . GLU A 1 381 ? -15.626 -27.873 1.616 1.00 94.31 381 GLU A O 1
ATOM 3078 N N . ARG A 1 382 ? -13.391 -27.999 1.467 1.00 92.94 382 ARG A N 1
ATOM 3079 C CA . ARG A 1 382 ? -13.205 -28.442 2.851 1.00 92.94 382 ARG A CA 1
ATOM 3080 C C . ARG A 1 382 ? -13.682 -27.399 3.863 1.00 92.94 382 ARG A C 1
ATOM 3082 O O . ARG A 1 382 ? -14.453 -27.739 4.765 1.00 92.94 382 ARG A O 1
ATOM 3089 N N . TYR A 1 383 ? -13.289 -26.139 3.683 1.00 93.81 383 TYR A N 1
ATOM 3090 C CA . TYR A 1 383 ? -13.780 -25.025 4.495 1.00 93.81 383 TYR A CA 1
ATOM 3091 C C . TYR A 1 383 ? -15.303 -24.887 4.392 1.00 93.81 383 TYR A C 1
ATOM 3093 O O . TYR A 1 383 ? -15.999 -24.802 5.405 1.00 93.81 383 TYR A O 1
ATOM 3101 N N . TYR A 1 384 ? -15.836 -24.906 3.170 1.00 94.50 384 TYR A N 1
ATOM 3102 C CA . TYR A 1 384 ? -17.253 -24.724 2.882 1.00 94.50 384 TYR A CA 1
ATOM 3103 C C . TYR A 1 384 ? -18.112 -25.799 3.548 1.00 94.50 384 TYR A C 1
ATOM 3105 O O . TYR A 1 384 ? -19.181 -25.487 4.077 1.00 94.50 384 TYR A O 1
ATOM 3113 N N . GLN A 1 385 ? -17.644 -27.047 3.597 1.00 94.94 385 GLN A N 1
ATOM 3114 C CA . GLN A 1 385 ? -18.322 -28.124 4.316 1.00 94.94 385 GLN A CA 1
ATOM 3115 C C . GLN A 1 385 ? -18.386 -27.856 5.825 1.00 94.94 385 GLN A C 1
ATOM 3117 O O . GLN A 1 385 ? -19.464 -27.974 6.418 1.00 94.94 385 GLN A O 1
ATOM 3122 N N . ALA A 1 386 ? -17.271 -27.466 6.452 1.00 94.00 386 ALA A N 1
ATOM 3123 C CA . ALA A 1 386 ? -17.235 -27.133 7.878 1.00 94.00 386 ALA A CA 1
ATOM 3124 C C . ALA A 1 386 ? -18.120 -25.911 8.194 1.00 94.00 386 ALA A C 1
ATOM 3126 O O . ALA A 1 386 ? -18.969 -25.959 9.091 1.00 94.00 386 ALA A O 1
ATOM 3127 N N . PHE A 1 387 ? -17.995 -24.850 7.393 1.00 94.38 387 PHE A N 1
ATOM 3128 C CA . PHE A 1 387 ? -18.813 -23.643 7.476 1.00 94.38 387 PHE A CA 1
ATOM 3129 C C . PHE A 1 387 ? -20.306 -23.952 7.318 1.00 94.38 387 PHE A C 1
ATOM 3131 O O . PHE A 1 387 ? -21.119 -23.483 8.113 1.00 94.38 387 PHE A O 1
ATOM 3138 N N . SER A 1 388 ? -20.689 -24.776 6.340 1.00 93.44 388 SER A N 1
ATOM 3139 C CA . SER A 1 388 ? -22.091 -25.124 6.076 1.00 93.44 388 SER A CA 1
ATOM 3140 C C . SER A 1 388 ? -22.723 -25.894 7.234 1.00 93.44 388 SER A C 1
ATOM 3142 O O . SER A 1 388 ? -23.859 -25.601 7.610 1.00 93.44 388 SER A O 1
ATOM 3144 N N . ARG A 1 389 ? -21.980 -26.816 7.864 1.00 92.62 389 ARG A N 1
ATOM 3145 C CA . ARG A 1 389 ? -22.436 -27.521 9.075 1.00 92.62 389 ARG A CA 1
ATOM 3146 C C . ARG A 1 389 ? -22.655 -26.555 10.238 1.00 92.62 389 ARG A C 1
ATOM 3148 O O . ARG A 1 389 ? -23.674 -26.638 10.924 1.00 92.62 389 ARG A O 1
ATOM 3155 N N . LEU A 1 390 ? -21.719 -25.632 10.468 1.00 91.81 390 LEU A N 1
ATOM 3156 C CA . LEU A 1 390 ? -21.851 -24.631 11.529 1.00 91.81 390 LEU A CA 1
ATOM 3157 C C . LEU A 1 390 ? -23.013 -23.668 11.249 1.00 91.81 390 LEU A C 1
ATOM 3159 O O . LEU A 1 390 ? -23.827 -23.408 12.135 1.00 91.81 390 LEU A O 1
ATOM 3163 N N . LYS A 1 391 ? -23.158 -23.211 10.003 1.00 91.88 391 LYS A N 1
ATOM 3164 C CA . LYS A 1 391 ? -24.287 -22.392 9.552 1.00 91.88 391 LYS A CA 1
ATOM 3165 C C . LYS A 1 391 ? -25.622 -23.104 9.766 1.00 91.88 391 LYS A C 1
ATOM 3167 O O . LYS A 1 391 ? -26.573 -22.481 10.225 1.00 91.88 391 LYS A O 1
ATOM 3172 N N . GLU A 1 392 ? -25.703 -24.408 9.513 1.00 90.62 392 GLU A N 1
ATOM 3173 C CA . GLU A 1 392 ? -26.914 -25.181 9.792 1.00 90.62 392 GLU A CA 1
ATOM 3174 C C . GLU A 1 392 ? -27.239 -25.237 11.296 1.00 90.62 392 GLU A C 1
ATOM 3176 O O . GLU A 1 392 ? -28.406 -25.074 11.672 1.00 90.62 392 GLU A O 1
ATOM 3181 N N . LYS A 1 393 ? -26.230 -25.396 12.172 1.00 90.00 393 LYS A N 1
ATOM 3182 C CA . LYS A 1 393 ? -26.415 -25.296 13.636 1.00 90.00 393 LYS A CA 1
ATOM 3183 C C . LYS A 1 393 ? -26.980 -23.919 14.022 1.00 90.00 393 LYS A C 1
ATOM 3185 O O . LYS A 1 393 ? -27.953 -23.855 14.778 1.00 90.00 393 LYS A O 1
ATOM 3190 N N . ILE A 1 394 ? -26.419 -22.839 13.470 1.00 88.25 394 ILE A N 1
ATOM 3191 C CA . ILE A 1 394 ? -26.873 -21.455 13.694 1.00 88.25 394 ILE A CA 1
ATOM 3192 C C . ILE A 1 394 ? -28.336 -21.285 13.255 1.00 88.25 394 ILE A C 1
ATOM 3194 O O . ILE A 1 394 ? -29.154 -20.775 14.024 1.00 88.25 394 ILE A O 1
ATOM 3198 N N . ASP A 1 395 ? -28.675 -21.763 12.057 1.00 85.44 395 ASP A N 1
ATOM 3199 C CA . ASP A 1 395 ? -29.977 -21.541 11.420 1.00 85.44 395 ASP A CA 1
ATOM 3200 C C . ASP A 1 395 ? -31.104 -22.351 12.057 1.00 85.44 395 ASP A C 1
ATOM 3202 O O . ASP A 1 395 ? -32.193 -21.828 12.297 1.00 85.44 395 ASP A O 1
ATOM 3206 N N . LYS A 1 396 ? -30.860 -23.636 12.326 1.00 82.19 396 LYS A N 1
ATOM 3207 C CA . LYS A 1 396 ? -31.918 -24.568 12.738 1.00 82.19 396 LYS A CA 1
ATOM 3208 C C . LYS A 1 396 ? -31.958 -24.801 14.244 1.00 82.19 396 LYS A C 1
ATOM 3210 O O . LYS A 1 396 ? -33.039 -24.989 14.800 1.00 82.19 396 LYS A O 1
ATOM 3215 N N . ARG A 1 397 ? -30.800 -24.823 14.913 1.00 80.94 397 ARG A N 1
ATOM 3216 C CA . ARG A 1 397 ? -30.693 -25.297 16.304 1.00 80.94 397 ARG A CA 1
ATOM 3217 C C . ARG A 1 397 ? -30.714 -24.165 17.321 1.00 80.94 397 ARG A C 1
ATOM 3219 O O . ARG A 1 397 ? -31.403 -24.286 18.330 1.00 80.94 397 ARG A O 1
ATOM 3226 N N . TRP A 1 398 ? -29.981 -23.081 17.074 1.00 83.81 398 TRP A N 1
ATOM 3227 C CA . TRP A 1 398 ? -29.778 -22.028 18.077 1.00 83.81 398 TRP A CA 1
ATOM 3228 C C . TRP A 1 398 ? -30.798 -20.880 18.022 1.00 83.81 398 TRP A C 1
ATOM 3230 O O . TRP A 1 398 ? -30.837 -20.081 18.951 1.00 83.81 398 TRP A O 1
ATOM 3240 N N . LYS A 1 399 ? -31.665 -20.823 16.994 1.00 75.94 399 LYS A N 1
ATOM 3241 C CA . LYS A 1 399 ? -32.790 -19.863 16.875 1.00 75.94 399 LYS A CA 1
ATOM 3242 C C . LYS A 1 399 ? -32.382 -18.404 17.151 1.00 75.94 399 LYS A C 1
ATOM 3244 O O . LYS A 1 399 ? -33.023 -17.691 17.922 1.00 75.94 399 LYS A O 1
ATOM 3249 N N . ILE A 1 400 ? -31.291 -17.973 16.528 1.00 82.50 400 ILE A N 1
ATOM 3250 C CA . ILE A 1 400 ? -30.692 -16.651 16.737 1.00 82.50 400 ILE A CA 1
ATOM 3251 C C . ILE A 1 400 ? -31.404 -15.599 15.872 1.00 82.50 400 ILE A C 1
ATOM 3253 O O . ILE A 1 400 ? -31.876 -15.891 14.774 1.00 82.50 400 ILE A O 1
ATOM 3257 N N . ASN A 1 401 ? -31.468 -14.356 16.359 1.00 85.50 401 ASN A N 1
ATOM 3258 C CA . ASN A 1 401 ? -31.956 -13.218 15.577 1.00 85.50 401 ASN A CA 1
ATOM 3259 C C . ASN A 1 401 ? -31.110 -13.027 14.299 1.00 85.50 401 ASN A C 1
ATOM 3261 O O . ASN A 1 401 ? -29.883 -13.113 14.352 1.00 85.50 401 ASN A O 1
ATOM 3265 N N . VAL A 1 402 ? -31.769 -12.711 13.180 1.00 88.69 402 VAL A N 1
ATOM 3266 C CA . VAL A 1 402 ? -31.147 -12.465 11.867 1.00 88.69 402 VAL A CA 1
ATOM 3267 C C . VAL A 1 402 ? -29.953 -11.501 11.952 1.00 88.69 402 VAL A C 1
ATOM 3269 O O . VAL A 1 402 ? -28.892 -11.821 11.432 1.00 88.69 402 VAL A O 1
ATOM 3272 N N . GLU A 1 403 ? -30.062 -10.393 12.695 1.00 90.75 403 GLU A N 1
ATOM 3273 C CA . GLU A 1 403 ? -28.982 -9.396 12.821 1.00 90.75 403 GLU A CA 1
ATOM 3274 C C . GLU A 1 403 ? -27.711 -10.005 13.445 1.00 90.75 403 GLU A C 1
ATOM 3276 O O . GLU A 1 403 ? -26.605 -9.805 12.947 1.00 90.75 403 GLU A O 1
ATOM 3281 N N . LYS A 1 404 ? -27.855 -10.813 14.506 1.00 92.00 404 LYS A N 1
ATOM 3282 C CA . LYS A 1 404 ? -26.719 -11.481 15.169 1.00 92.00 404 LYS A CA 1
ATOM 3283 C C . LYS A 1 404 ? -26.121 -12.589 14.307 1.00 92.00 404 LYS A C 1
ATOM 3285 O O . LYS A 1 404 ? -24.903 -12.764 14.294 1.00 92.00 404 LYS A O 1
ATOM 3290 N N . LYS A 1 405 ? -26.975 -13.326 13.595 1.00 91.25 405 LYS A N 1
ATOM 3291 C CA . LYS A 1 405 ? -26.561 -14.359 12.644 1.00 91.25 405 LYS A CA 1
ATOM 3292 C C . LYS A 1 405 ? -25.691 -13.757 11.542 1.00 91.25 405 LYS A C 1
ATOM 3294 O O . LYS A 1 405 ? -24.606 -14.272 11.295 1.00 91.25 405 LYS A O 1
ATOM 3299 N N . ASP A 1 406 ? -26.128 -12.664 10.924 1.00 91.75 406 ASP A N 1
ATOM 3300 C CA . ASP A 1 406 ? -25.400 -12.041 9.814 1.00 91.75 406 ASP A CA 1
ATOM 3301 C C . ASP A 1 406 ? -24.020 -11.531 10.252 1.00 91.75 406 ASP A C 1
ATOM 3303 O O . ASP A 1 406 ? -23.036 -11.706 9.531 1.00 91.75 406 ASP A O 1
ATOM 3307 N N . ILE A 1 407 ? -23.921 -10.967 11.463 1.00 93.69 407 ILE A N 1
ATOM 3308 C CA . ILE A 1 407 ? -22.649 -10.522 12.058 1.00 93.69 407 ILE A CA 1
ATOM 3309 C C . ILE A 1 407 ? -21.678 -11.697 12.219 1.00 93.69 407 ILE A C 1
ATOM 3311 O O . ILE A 1 407 ? -20.526 -11.613 11.792 1.00 93.69 407 ILE A O 1
ATOM 3315 N N . VAL A 1 408 ? -22.148 -12.798 12.806 1.00 92.50 408 VAL A N 1
ATOM 3316 C CA . VAL A 1 408 ? -21.336 -13.997 13.034 1.00 92.50 408 VAL A CA 1
ATOM 3317 C C . VAL A 1 408 ? -20.902 -14.642 11.724 1.00 92.50 408 VAL A C 1
ATOM 3319 O O . VAL A 1 408 ? -19.727 -14.953 11.560 1.00 92.50 408 VAL A O 1
ATOM 3322 N N . LEU A 1 409 ? -21.820 -14.819 10.773 1.00 92.06 409 LEU A N 1
ATOM 3323 C CA . LEU A 1 409 ? -21.484 -15.416 9.481 1.00 92.06 409 LEU A CA 1
ATOM 3324 C C . LEU A 1 409 ? -20.478 -14.551 8.717 1.00 92.06 409 LEU A C 1
ATOM 3326 O O . LEU A 1 409 ? -19.565 -15.091 8.101 1.00 92.06 409 LEU A O 1
ATOM 3330 N N . SER A 1 410 ? -20.599 -13.225 8.808 1.00 92.56 410 SER A N 1
ATOM 3331 C CA . SER A 1 410 ? -19.616 -12.307 8.226 1.00 92.56 410 SER A CA 1
ATOM 3332 C C . SER A 1 410 ? -18.235 -12.459 8.871 1.00 92.56 410 SER A C 1
ATOM 3334 O O . SER A 1 410 ? -17.240 -12.450 8.159 1.00 92.56 410 SER A O 1
ATOM 3336 N N . SER A 1 411 ? -18.164 -12.627 10.196 1.00 92.75 411 SER A N 1
ATOM 3337 C CA . SER A 1 411 ? -16.899 -12.878 10.908 1.00 92.75 411 SER A CA 1
ATOM 3338 C C . SER A 1 411 ? -16.248 -14.195 10.462 1.00 92.75 411 SER A C 1
ATOM 3340 O O . SER A 1 411 ? -15.067 -14.223 10.132 1.00 92.75 411 SER A O 1
ATOM 3342 N N . LEU A 1 412 ? -17.025 -15.273 10.316 1.00 91.38 412 LEU A N 1
ATOM 3343 C CA . LEU A 1 412 ? -16.502 -16.548 9.809 1.00 91.38 412 LEU A CA 1
ATOM 3344 C C . LEU A 1 412 ? -15.957 -16.431 8.375 1.00 91.38 412 LEU A C 1
ATOM 3346 O O . LEU A 1 412 ? -14.908 -16.997 8.071 1.00 91.38 412 LEU A O 1
ATOM 3350 N N . LEU A 1 413 ? -16.640 -15.680 7.502 1.00 91.94 413 LEU A N 1
ATOM 3351 C CA . LEU A 1 413 ? -16.171 -15.423 6.135 1.00 91.94 413 LEU A CA 1
ATOM 3352 C C . LEU A 1 413 ? -14.901 -14.564 6.110 1.00 91.94 413 LEU A C 1
ATOM 3354 O O . LEU A 1 413 ? -14.006 -14.825 5.309 1.00 91.94 413 LEU A O 1
ATOM 3358 N N . ASN A 1 414 ? -14.794 -13.575 6.998 1.00 90.81 414 ASN A N 1
ATOM 3359 C CA . ASN A 1 414 ? -13.573 -12.788 7.147 1.00 90.81 414 ASN A CA 1
ATOM 3360 C C . ASN A 1 414 ? -12.388 -13.666 7.563 1.00 90.81 414 ASN A C 1
ATOM 3362 O O . ASN A 1 414 ? -11.296 -13.479 7.040 1.00 90.81 414 ASN A O 1
ATOM 3366 N N . GLN A 1 415 ? -12.588 -14.638 8.461 1.00 88.31 415 GLN A N 1
ATOM 3367 C CA . GLN A 1 415 ? -11.521 -15.571 8.835 1.00 88.31 415 GLN A CA 1
ATOM 3368 C C . GLN A 1 415 ? -11.002 -16.358 7.632 1.00 88.31 415 GLN A C 1
ATOM 3370 O O . GLN A 1 415 ? -9.794 -16.516 7.503 1.00 88.31 415 GLN A O 1
ATOM 3375 N N . TRP A 1 416 ? -11.889 -16.811 6.738 1.00 90.00 416 TRP A N 1
ATOM 3376 C CA . TRP A 1 416 ? -11.465 -17.443 5.487 1.00 90.00 416 TRP A CA 1
ATOM 3377 C C . TRP A 1 416 ? -10.661 -16.485 4.615 1.00 90.00 416 TRP A C 1
ATOM 3379 O O . TRP A 1 416 ? -9.597 -16.863 4.137 1.00 90.00 416 TRP A O 1
ATOM 3389 N N . ALA A 1 417 ? -11.140 -15.252 4.437 1.00 88.94 417 ALA A N 1
ATOM 3390 C CA . ALA A 1 417 ? -10.436 -14.252 3.640 1.00 88.94 417 ALA A CA 1
ATOM 3391 C C . ALA A 1 417 ? -9.026 -13.989 4.194 1.00 88.94 417 ALA A C 1
ATOM 3393 O O . ALA A 1 417 ? -8.048 -14.130 3.468 1.00 88.94 417 ALA A O 1
ATOM 3394 N N . PHE A 1 418 ? -8.904 -13.724 5.497 1.00 86.38 418 PHE A N 1
ATOM 3395 C CA . PHE A 1 418 ? -7.608 -13.499 6.137 1.00 86.38 418 PHE A CA 1
ATOM 3396 C C . PHE A 1 418 ? -6.712 -14.738 6.117 1.00 86.38 418 PHE A C 1
ATOM 3398 O O . PHE A 1 418 ? -5.505 -14.615 5.939 1.00 86.38 418 PHE A O 1
ATOM 3405 N N . TRP A 1 419 ? -7.266 -15.935 6.307 1.00 87.50 419 TRP A N 1
ATOM 3406 C CA . TRP A 1 419 ? -6.496 -17.174 6.215 1.00 87.50 419 TRP A CA 1
ATOM 3407 C C . TRP A 1 419 ? -5.967 -17.392 4.792 1.00 87.50 419 TRP A C 1
ATOM 3409 O O . TRP A 1 419 ? -4.786 -17.678 4.622 1.00 87.50 419 TRP A O 1
ATOM 3419 N N . SER A 1 420 ? -6.814 -17.184 3.780 1.00 83.38 420 SER A N 1
ATOM 3420 C CA . SER A 1 420 ? -6.463 -17.333 2.366 1.00 83.38 420 SER A CA 1
ATOM 3421 C C . SER A 1 420 ? -5.415 -16.315 1.914 1.00 83.38 420 SER A C 1
ATOM 3423 O O . SER A 1 420 ? -4.513 -16.682 1.169 1.00 83.38 420 SER A O 1
ATOM 3425 N N . ASP A 1 421 ? -5.508 -15.061 2.365 1.00 79.94 421 ASP A N 1
ATOM 3426 C CA . ASP A 1 421 ? -4.546 -14.004 2.019 1.00 79.94 421 ASP A CA 1
ATOM 3427 C C . ASP A 1 421 ? -3.150 -14.258 2.616 1.00 79.94 421 ASP A C 1
ATOM 3429 O O . ASP A 1 421 ? -2.147 -13.801 2.072 1.00 79.94 421 ASP A O 1
ATOM 3433 N N . ASN A 1 422 ? -3.071 -15.002 3.724 1.00 74.69 422 ASN A N 1
ATOM 3434 C CA . ASN A 1 422 ? -1.815 -15.310 4.412 1.00 74.69 422 ASN A CA 1
ATOM 3435 C C . ASN A 1 422 ? -1.081 -16.544 3.852 1.00 74.69 422 ASN A C 1
ATOM 3437 O O . ASN A 1 422 ? -0.006 -16.884 4.349 1.00 74.69 422 ASN A O 1
ATOM 3441 N N . ILE A 1 423 ? -1.638 -17.237 2.854 1.00 74.38 423 ILE A N 1
ATOM 3442 C CA . ILE A 1 423 ? -1.037 -18.455 2.297 1.00 74.38 423 ILE A CA 1
ATOM 3443 C C . ILE A 1 423 ? -0.220 -18.142 1.047 1.00 74.38 423 ILE A C 1
ATOM 3445 O O . ILE A 1 423 ? -0.756 -17.732 0.019 1.00 74.38 423 ILE A O 1
ATOM 3449 N N . ASP A 1 424 ? 1.079 -18.444 1.111 1.00 65.19 424 ASP A N 1
ATOM 3450 C CA . ASP A 1 424 ? 1.931 -18.545 -0.073 1.00 65.19 424 ASP A CA 1
ATOM 3451 C C . ASP A 1 424 ? 1.830 -19.965 -0.662 1.00 65.19 424 ASP A C 1
ATOM 3453 O O . ASP A 1 424 ? 2.237 -20.954 -0.046 1.00 65.19 424 ASP A O 1
ATOM 3457 N N . PHE A 1 425 ? 1.261 -20.088 -1.864 1.00 64.31 425 PHE A N 1
ATOM 3458 C CA . PHE A 1 425 ? 0.991 -21.364 -2.542 1.00 64.31 425 PHE A CA 1
ATOM 3459 C C . PHE A 1 425 ? 2.244 -21.997 -3.176 1.00 64.31 425 PHE A C 1
ATOM 3461 O O . PHE A 1 425 ? 2.194 -22.532 -4.290 1.00 64.31 425 PHE A O 1
ATOM 3468 N N . GLN A 1 426 ? 3.380 -21.984 -2.479 1.00 59.66 426 GLN A N 1
ATOM 3469 C CA . GLN A 1 426 ? 4.557 -22.734 -2.911 1.00 59.66 426 GLN A CA 1
ATOM 3470 C C . GLN A 1 426 ? 4.335 -24.240 -2.710 1.00 59.66 426 GLN A C 1
ATOM 3472 O O . GLN A 1 426 ? 3.866 -24.695 -1.665 1.00 59.66 426 GLN A O 1
ATOM 3477 N N . MET A 1 427 ? 4.689 -25.052 -3.716 1.00 53.00 427 MET A N 1
ATOM 3478 C CA . MET A 1 427 ? 4.363 -26.490 -3.750 1.00 53.00 427 MET A CA 1
ATOM 3479 C C . MET A 1 427 ? 4.908 -27.307 -2.563 1.00 53.00 427 MET A C 1
ATOM 3481 O O . MET A 1 427 ? 4.374 -28.383 -2.292 1.00 53.00 427 MET A O 1
ATOM 3485 N N . ASN A 1 428 ? 5.917 -26.806 -1.848 1.00 55.75 428 ASN A N 1
ATOM 3486 C CA . ASN A 1 428 ? 6.588 -27.518 -0.758 1.00 55.75 428 ASN A CA 1
ATOM 3487 C C . ASN A 1 428 ? 5.852 -27.424 0.594 1.00 55.75 428 ASN A C 1
ATOM 3489 O O . ASN A 1 428 ? 6.127 -28.233 1.474 1.00 55.75 428 ASN A O 1
ATOM 3493 N N . ALA A 1 429 ? 4.883 -26.512 0.748 1.00 67.06 429 ALA A N 1
ATOM 3494 C CA . ALA A 1 429 ? 4.170 -26.273 2.012 1.00 67.06 429 ALA A CA 1
ATOM 3495 C C . ALA A 1 429 ? 2.756 -26.898 2.075 1.00 67.06 429 ALA A C 1
ATOM 3497 O O . ALA A 1 429 ? 1.984 -26.624 2.994 1.00 67.06 429 ALA A O 1
ATOM 3498 N N . LYS A 1 430 ? 2.375 -27.760 1.115 1.00 76.38 430 LYS A N 1
ATOM 3499 C CA . LYS A 1 430 ? 0.993 -28.282 0.994 1.00 76.38 430 LYS A CA 1
ATOM 3500 C C . LYS A 1 430 ? 0.453 -28.956 2.259 1.00 76.38 430 LYS A C 1
ATOM 3502 O O . LYS A 1 430 ? -0.732 -28.816 2.552 1.00 76.38 430 LYS A O 1
ATOM 3507 N N . LEU A 1 431 ? 1.295 -29.696 2.985 1.00 80.31 431 LEU A N 1
ATOM 3508 C CA . LEU A 1 431 ? 0.882 -30.394 4.205 1.00 80.31 431 LEU A CA 1
ATOM 3509 C C . LEU A 1 431 ? 0.573 -29.407 5.338 1.00 80.31 431 LEU A C 1
ATOM 3511 O O . LEU A 1 431 ? -0.433 -29.568 6.020 1.00 80.31 431 LEU A O 1
ATOM 3515 N N . GLU A 1 432 ? 1.402 -28.378 5.503 1.00 82.88 432 GLU A N 1
ATOM 3516 C CA . GLU A 1 432 ? 1.234 -27.344 6.531 1.00 82.88 432 GLU A CA 1
ATOM 3517 C C . GLU A 1 432 ? -0.011 -26.497 6.264 1.00 82.88 432 GLU A C 1
ATOM 3519 O O . GLU A 1 432 ? -0.798 -26.250 7.175 1.00 82.88 432 GLU A O 1
ATOM 3524 N N . ILE A 1 433 ? -0.244 -26.131 4.998 1.00 85.81 433 ILE A N 1
ATOM 3525 C CA . ILE A 1 433 ? -1.456 -25.418 4.572 1.00 85.81 433 ILE A CA 1
ATOM 3526 C C . ILE A 1 433 ? -2.700 -26.248 4.902 1.00 85.81 433 ILE A C 1
ATOM 3528 O O . ILE A 1 433 ? -3.648 -25.743 5.504 1.00 85.81 433 ILE A O 1
ATOM 3532 N N . PHE A 1 434 ? -2.688 -27.537 4.555 1.00 87.19 434 PHE A N 1
ATOM 3533 C CA . PHE A 1 434 ? -3.810 -28.424 4.843 1.00 87.19 434 PHE A CA 1
ATOM 3534 C C . PHE A 1 434 ? -4.035 -28.587 6.353 1.00 87.19 434 PHE A C 1
ATOM 3536 O O . PHE A 1 434 ? -5.164 -28.482 6.816 1.00 87.19 434 PHE A O 1
ATOM 3543 N N . GLN A 1 435 ? -2.974 -28.777 7.143 1.00 86.94 435 GLN A N 1
ATOM 3544 C CA . GLN A 1 435 ? -3.072 -28.874 8.604 1.00 86.94 435 GLN A CA 1
ATOM 3545 C C . GLN A 1 435 ? -3.600 -27.584 9.241 1.00 86.94 435 GLN A C 1
ATOM 3547 O O . GLN A 1 435 ? -4.438 -27.641 10.139 1.00 86.94 435 GLN A O 1
ATOM 3552 N N . SER A 1 436 ? -3.149 -26.423 8.762 1.00 88.75 436 SER A N 1
ATOM 3553 C CA . SER A 1 436 ? -3.654 -25.118 9.194 1.00 88.75 436 SER A CA 1
ATOM 3554 C C . SER A 1 436 ? -5.158 -24.990 8.931 1.00 88.75 436 SER A C 1
ATOM 3556 O O . SER A 1 436 ? -5.909 -24.603 9.830 1.00 88.75 436 SER A O 1
ATOM 3558 N N . LEU A 1 437 ? -5.620 -25.404 7.743 1.00 90.50 437 LEU A N 1
ATOM 3559 C CA . LEU A 1 437 ? -7.046 -25.417 7.422 1.00 90.50 437 LEU A CA 1
ATOM 3560 C C . LEU A 1 437 ? -7.835 -26.390 8.301 1.00 90.50 437 LEU A C 1
ATOM 3562 O O . LEU A 1 437 ? -8.915 -26.048 8.780 1.00 90.50 437 LEU A O 1
ATOM 3566 N N . GLU A 1 438 ? -7.323 -27.603 8.503 1.00 91.69 438 GLU A N 1
ATOM 3567 C CA . GLU A 1 438 ? -7.986 -28.609 9.334 1.00 91.69 438 GLU A CA 1
ATOM 3568 C C . GLU A 1 438 ? -8.116 -28.137 10.780 1.00 91.69 438 GLU A C 1
ATOM 3570 O O . GLU A 1 438 ? -9.168 -28.334 11.380 1.00 91.69 438 GLU A O 1
ATOM 3575 N N . ASN A 1 439 ? -7.109 -27.450 11.325 1.00 89.50 439 ASN A N 1
ATOM 3576 C CA . ASN A 1 439 ? -7.197 -26.857 12.658 1.00 89.50 439 ASN A CA 1
ATOM 3577 C C . ASN A 1 439 ? -8.341 -25.836 12.742 1.00 89.50 439 ASN A C 1
ATOM 3579 O O . ASN A 1 439 ? -9.138 -25.889 13.679 1.00 89.50 439 ASN A O 1
ATOM 3583 N N . LEU A 1 440 ? -8.467 -24.955 11.743 1.00 88.19 440 LEU A N 1
ATOM 3584 C CA . LEU A 1 440 ? -9.567 -23.990 11.658 1.00 88.19 440 LEU A CA 1
ATOM 3585 C C . LEU A 1 440 ? -10.932 -24.690 11.523 1.00 88.19 440 LEU A C 1
ATOM 3587 O O . LEU A 1 440 ? -11.879 -24.379 12.244 1.00 88.19 440 LEU A O 1
ATOM 3591 N N . CYS A 1 441 ? -11.036 -25.682 10.638 1.00 91.69 441 CYS A N 1
ATOM 3592 C CA . CYS A 1 441 ? -12.268 -26.446 10.442 1.00 91.69 441 CYS A CA 1
ATOM 3593 C C . CYS A 1 441 ? -12.661 -27.223 11.707 1.00 91.69 441 CYS A C 1
ATOM 3595 O O . CYS A 1 441 ? -13.840 -27.282 12.057 1.00 91.69 441 CYS A O 1
ATOM 3597 N N . HIS A 1 442 ? -11.687 -27.783 12.423 1.00 91.25 442 HIS A N 1
ATOM 3598 C CA . HIS A 1 442 ? -11.918 -28.514 13.661 1.00 91.25 442 HIS A CA 1
ATOM 3599 C C . HIS A 1 442 ? -12.434 -27.598 14.777 1.00 91.25 442 HIS A C 1
ATOM 3601 O O . HIS A 1 442 ? -13.348 -27.986 15.507 1.00 91.25 442 HIS A O 1
ATOM 3607 N N . GLN A 1 443 ? -11.938 -26.357 14.863 1.00 89.88 443 GLN A N 1
ATOM 3608 C CA . GLN A 1 443 ? -12.490 -25.356 15.782 1.00 89.88 443 GLN A CA 1
ATOM 3609 C C . GLN A 1 443 ? -13.991 -25.137 15.538 1.00 89.88 443 GLN A C 1
ATOM 3611 O O . GLN A 1 443 ? -14.760 -25.088 16.494 1.00 89.88 443 GLN A O 1
ATOM 3616 N N . PHE A 1 444 ? -14.452 -25.099 14.280 1.00 91.50 444 PHE A N 1
ATOM 3617 C CA . PHE A 1 444 ? -15.883 -24.944 13.969 1.00 91.50 444 PHE A CA 1
ATOM 3618 C C . PHE A 1 444 ? -16.726 -26.141 14.437 1.00 91.50 444 PHE A C 1
ATOM 3620 O O . PHE A 1 444 ? -17.892 -25.988 14.823 1.00 91.50 444 PHE A O 1
ATOM 3627 N N . GLU A 1 445 ? -16.160 -27.348 14.405 1.00 87.75 445 GLU A N 1
ATOM 3628 C CA . GLU A 1 445 ? -16.848 -28.563 14.841 1.00 87.75 445 GLU A CA 1
ATOM 3629 C C . GLU A 1 445 ? -17.033 -28.612 16.362 1.00 87.75 445 GLU A C 1
ATOM 3631 O O . GLU A 1 445 ? -18.105 -29.033 16.817 1.00 87.75 445 GLU A O 1
ATOM 3636 N N . GLN A 1 446 ? -16.043 -28.116 17.115 1.00 90.94 446 GLN A N 1
ATOM 3637 C CA . GLN A 1 446 ? -16.039 -28.053 18.582 1.00 90.94 446 GLN A CA 1
ATOM 3638 C C . GLN A 1 446 ? -17.043 -27.049 19.167 1.00 90.94 446 GLN A C 1
ATOM 3640 O O . GLN A 1 446 ? -17.370 -27.129 20.345 1.00 90.94 446 GLN A O 1
ATOM 3645 N N . ILE A 1 447 ? -17.592 -26.139 18.359 1.00 92.69 447 ILE A N 1
ATOM 3646 C CA . ILE A 1 447 ? -18.618 -25.206 18.830 1.00 92.69 447 ILE A CA 1
ATOM 3647 C C . ILE A 1 447 ? -19.962 -25.925 19.031 1.00 92.69 447 ILE A C 1
ATOM 3649 O O . ILE A 1 447 ? -20.567 -26.470 18.087 1.00 92.69 447 ILE A O 1
ATOM 3653 N N . HIS A 1 448 ? -20.477 -25.870 20.261 1.00 90.56 448 HIS A N 1
ATOM 3654 C CA . HIS A 1 448 ? -21.722 -26.524 20.666 1.00 90.56 448 HIS A CA 1
ATOM 3655 C C . HIS A 1 448 ? -22.880 -25.551 20.901 1.00 90.56 448 HIS A C 1
ATOM 3657 O O . HIS A 1 448 ? -24.047 -25.933 20.730 1.00 90.56 448 HIS A O 1
ATOM 3663 N N . ASN A 1 449 ? -22.585 -24.296 21.236 1.00 90.62 449 ASN A N 1
ATOM 3664 C CA . ASN A 1 449 ? -23.588 -23.255 21.445 1.00 90.62 449 ASN A CA 1
ATOM 3665 C C . ASN A 1 449 ? -23.148 -21.881 20.910 1.00 90.62 449 ASN A C 1
ATOM 3667 O O . ASN A 1 449 ? -22.025 -21.691 20.447 1.00 90.62 449 ASN A O 1
ATOM 3671 N N . PHE A 1 450 ? -24.076 -20.923 20.947 1.00 89.56 450 PHE A N 1
ATOM 3672 C CA . PHE A 1 450 ? -23.853 -19.591 20.395 1.00 89.56 450 PHE A CA 1
ATOM 3673 C C . PHE A 1 450 ? -22.869 -18.742 21.211 1.00 89.56 450 PHE A C 1
ATOM 3675 O O . PHE A 1 450 ? -22.148 -17.944 20.625 1.00 89.56 450 PHE A O 1
ATOM 3682 N N . ASP A 1 451 ? -22.807 -18.906 22.534 1.00 89.19 451 ASP A N 1
ATOM 3683 C CA . ASP A 1 451 ? -21.875 -18.134 23.362 1.00 89.19 451 ASP A CA 1
ATOM 3684 C C . ASP A 1 451 ? -20.427 -18.587 23.139 1.00 89.19 451 ASP A C 1
ATOM 3686 O O . ASP A 1 451 ? -19.554 -17.741 22.964 1.00 89.19 451 ASP A O 1
ATOM 3690 N N . GLU A 1 452 ? -20.190 -19.900 23.035 1.00 91.31 452 GLU A N 1
ATOM 3691 C CA . GLU A 1 452 ? -18.892 -20.467 22.635 1.00 91.31 452 GLU A CA 1
ATOM 3692 C C . GLU A 1 452 ? -18.449 -19.959 21.266 1.00 91.31 452 GLU A C 1
ATOM 3694 O O . GLU A 1 452 ? -17.292 -19.583 21.093 1.00 91.31 452 GLU A O 1
ATOM 3699 N N . LEU A 1 453 ? -19.375 -19.907 20.301 1.00 91.06 453 LEU A N 1
ATOM 3700 C CA . LEU A 1 453 ? -19.087 -19.370 18.977 1.00 91.06 453 LEU A CA 1
ATOM 3701 C C . LEU A 1 453 ? -18.567 -17.933 19.070 1.00 91.06 453 LEU A C 1
ATOM 3703 O O . LEU A 1 453 ? -17.587 -17.584 18.416 1.00 91.06 453 LEU A O 1
ATOM 3707 N N . ILE A 1 454 ? -19.245 -17.093 19.853 1.00 91.25 454 ILE A N 1
ATOM 3708 C CA . ILE A 1 454 ? -18.886 -15.682 19.968 1.00 91.25 454 ILE A CA 1
ATOM 3709 C C . ILE A 1 454 ? -17.521 -15.553 20.634 1.00 91.25 454 ILE A C 1
ATOM 3711 O O . ILE A 1 454 ? -16.668 -14.833 20.128 1.00 91.25 454 ILE A O 1
ATOM 3715 N N . ASP A 1 455 ? -17.321 -16.254 21.747 1.00 88.00 455 ASP A N 1
ATOM 3716 C CA . ASP A 1 455 ? -16.133 -16.090 22.579 1.00 88.00 455 ASP A CA 1
ATOM 3717 C C . ASP A 1 455 ? -14.868 -16.678 21.927 1.00 88.00 455 ASP A C 1
ATOM 3719 O O . ASP A 1 455 ? -13.771 -16.206 22.219 1.00 88.00 455 ASP A O 1
ATOM 3723 N N . GLN A 1 456 ? -15.002 -17.678 21.046 1.00 89.06 456 GLN A N 1
ATOM 3724 C CA . GLN A 1 456 ? -13.860 -18.351 20.414 1.00 89.06 456 GLN A CA 1
ATOM 3725 C C . GLN A 1 456 ? -13.597 -17.913 18.971 1.00 89.06 456 GLN A C 1
ATOM 3727 O O . GLN A 1 456 ? -12.441 -17.861 18.562 1.00 89.06 456 GLN A O 1
ATOM 3732 N N . LEU A 1 457 ? -14.644 -17.625 18.189 1.00 87.62 457 LEU A N 1
ATOM 3733 C CA . LEU A 1 457 ? -14.502 -17.383 16.749 1.00 87.62 457 LEU A CA 1
ATOM 3734 C C . LEU A 1 457 ? -14.693 -15.910 16.370 1.00 87.62 457 LEU A C 1
ATOM 3736 O O . LEU A 1 457 ? -14.118 -15.458 15.386 1.00 87.62 457 LEU A O 1
ATOM 3740 N N . VAL A 1 458 ? -15.454 -15.117 17.124 1.00 89.19 458 VAL A N 1
ATOM 3741 C CA . VAL A 1 458 ? -15.665 -13.705 16.765 1.00 89.19 458 VAL A CA 1
ATOM 3742 C C . VAL A 1 458 ? -14.602 -12.843 17.435 1.00 89.19 458 VAL A C 1
ATOM 3744 O O . VAL A 1 458 ? -14.763 -12.409 18.571 1.00 89.19 458 VAL A O 1
ATOM 3747 N N . ILE A 1 459 ? -13.510 -12.579 16.722 1.00 82.75 459 ILE A N 1
ATOM 3748 C CA . ILE A 1 459 ? -12.358 -11.846 17.270 1.00 82.75 459 ILE A CA 1
ATOM 3749 C C . ILE A 1 459 ? -12.289 -10.391 16.802 1.00 82.75 459 ILE A C 1
ATOM 3751 O O . ILE A 1 459 ? -11.650 -9.564 17.453 1.00 82.75 459 ILE A O 1
ATOM 3755 N N . GLU A 1 460 ? -12.952 -10.040 15.696 1.00 90.12 460 GLU A N 1
ATOM 3756 C CA . GLU A 1 460 ? -12.784 -8.718 15.100 1.00 90.12 460 GLU A CA 1
ATOM 3757 C C . GLU A 1 460 ? -13.517 -7.631 15.905 1.00 90.12 460 GLU A C 1
ATOM 3759 O O . GLU A 1 460 ? -14.742 -7.712 16.084 1.00 90.12 460 GLU A O 1
ATOM 3764 N N . PRO A 1 461 ? -12.829 -6.540 16.301 1.00 92.00 461 PRO A N 1
ATOM 3765 C CA . PRO A 1 461 ? -13.409 -5.472 17.117 1.00 92.00 461 PRO A CA 1
ATOM 3766 C C . PRO A 1 461 ? -14.727 -4.913 16.575 1.00 92.00 461 PRO A C 1
ATOM 3768 O O . PRO A 1 461 ? -15.689 -4.702 17.315 1.00 92.00 461 PRO A O 1
ATOM 3771 N N . ASN A 1 462 ? -14.805 -4.719 15.256 1.00 91.75 462 ASN A N 1
ATOM 3772 C CA . ASN A 1 462 ? -15.989 -4.178 14.596 1.00 91.75 462 ASN A CA 1
ATOM 3773 C C . ASN A 1 462 ? -17.199 -5.119 14.690 1.00 91.75 462 ASN A C 1
ATOM 3775 O O . ASN A 1 462 ? -18.324 -4.648 14.874 1.00 91.75 462 ASN A O 1
ATOM 3779 N N . GLN A 1 463 ? -16.988 -6.435 14.575 1.00 94.38 463 GLN A N 1
ATOM 3780 C CA . GLN A 1 463 ? -18.068 -7.416 14.697 1.00 94.38 463 GLN A CA 1
ATOM 3781 C C . GLN A 1 463 ? -18.500 -7.556 16.158 1.00 94.38 463 GLN A C 1
ATOM 3783 O O . GLN A 1 463 ? -19.698 -7.536 16.440 1.00 94.38 463 GLN A O 1
ATOM 3788 N N . LEU A 1 464 ? -17.546 -7.558 17.094 1.00 95.06 464 LEU A N 1
ATOM 3789 C CA . LEU A 1 464 ? -17.817 -7.555 18.533 1.00 95.06 464 LEU A CA 1
ATOM 3790 C C . LEU A 1 464 ? -18.639 -6.334 18.980 1.00 95.06 464 LEU A C 1
ATOM 3792 O O . LEU A 1 464 ? -19.595 -6.485 19.740 1.00 95.06 464 LEU A O 1
ATOM 3796 N N . ILE A 1 465 ? -18.342 -5.132 18.471 1.00 95.38 465 ILE A N 1
ATOM 3797 C CA . ILE A 1 465 ? -19.130 -3.917 18.757 1.00 95.38 465 ILE A CA 1
ATOM 3798 C C . ILE A 1 465 ? -20.542 -4.003 18.155 1.00 95.38 465 ILE A C 1
ATOM 3800 O O . ILE A 1 465 ? -21.518 -3.609 18.795 1.00 95.38 465 ILE A O 1
ATOM 3804 N N . LYS A 1 466 ? -20.699 -4.506 16.925 1.00 95.44 466 LYS A N 1
ATOM 3805 C CA . LYS A 1 466 ? -22.037 -4.695 16.329 1.00 95.44 466 LYS A CA 1
ATOM 3806 C C . LYS A 1 466 ? -22.861 -5.699 17.133 1.00 95.44 466 LYS A C 1
ATOM 3808 O O . LYS A 1 466 ? -24.041 -5.464 17.403 1.00 95.44 466 LYS A O 1
ATOM 3813 N N . LEU A 1 467 ? -22.229 -6.790 17.553 1.00 95.38 467 LEU A N 1
ATOM 3814 C CA . LEU A 1 467 ? -22.867 -7.833 18.336 1.00 95.38 467 LEU A CA 1
ATOM 3815 C C . LEU A 1 467 ? -23.245 -7.339 19.738 1.00 95.38 467 LEU A C 1
ATOM 3817 O O . LEU A 1 467 ? -24.363 -7.588 20.191 1.00 95.38 467 LEU A O 1
ATOM 3821 N N . SER A 1 468 ? -22.373 -6.571 20.399 1.00 95.75 468 SER A N 1
ATOM 3822 C CA . SER A 1 468 ? -22.677 -5.970 21.701 1.00 95.75 468 SER A CA 1
ATOM 3823 C C . SER A 1 468 ? -23.879 -5.029 21.618 1.00 95.75 468 SER A C 1
ATOM 3825 O O . SER A 1 468 ? -24.762 -5.098 22.471 1.00 95.75 468 SER A O 1
ATOM 3827 N N . LYS A 1 469 ? -24.008 -4.235 20.545 1.00 95.56 469 LYS A N 1
ATOM 3828 C CA . LYS A 1 469 ? -25.202 -3.409 20.292 1.00 95.56 469 LYS A CA 1
ATOM 3829 C C . LYS A 1 469 ? -26.476 -4.245 20.154 1.00 95.56 469 LYS A C 1
ATOM 3831 O O . LYS A 1 469 ? -27.520 -3.815 20.640 1.00 95.56 469 LYS A O 1
ATOM 3836 N N . CYS A 1 470 ? -26.409 -5.430 19.547 1.00 95.00 470 CYS A N 1
ATOM 3837 C CA . CYS A 1 470 ? -27.551 -6.347 19.495 1.00 95.00 470 CYS A CA 1
ATOM 3838 C C . CYS A 1 470 ? -27.930 -6.847 20.898 1.00 95.00 470 CYS A C 1
ATOM 3840 O O . CYS A 1 470 ? -29.100 -6.822 21.264 1.00 95.00 470 CYS A O 1
ATOM 3842 N N . PHE A 1 471 ? -26.951 -7.234 21.721 1.00 94.44 471 PHE A N 1
ATOM 3843 C CA . PHE A 1 471 ? -27.209 -7.635 23.109 1.00 94.44 471 PHE A CA 1
ATOM 3844 C C . PHE A 1 471 ? -27.751 -6.489 23.979 1.00 94.44 471 PHE A C 1
ATOM 3846 O O . PHE A 1 471 ? -28.626 -6.724 24.810 1.00 94.44 471 PHE A O 1
ATOM 3853 N N . ILE A 1 472 ? -27.316 -5.245 23.743 1.00 95.06 472 ILE A N 1
ATOM 3854 C CA . ILE A 1 472 ? -27.890 -4.046 24.377 1.00 95.06 472 ILE A CA 1
ATOM 3855 C C . ILE A 1 472 ? -29.372 -3.893 24.011 1.00 95.06 472 ILE A C 1
ATOM 3857 O O . ILE A 1 472 ? -30.187 -3.651 24.902 1.00 95.06 472 ILE A O 1
ATOM 3861 N N . LYS A 1 473 ? -29.745 -4.057 22.729 1.00 93.44 473 LYS A N 1
ATOM 3862 C CA . LYS A 1 473 ? -31.158 -4.018 22.291 1.00 93.44 473 LYS A CA 1
ATOM 3863 C C . LYS A 1 473 ? -31.995 -5.086 23.002 1.00 93.44 473 LYS A C 1
ATOM 3865 O O . LYS A 1 473 ? -33.107 -4.797 23.439 1.00 93.44 473 LYS A O 1
ATOM 3870 N N . ASP A 1 474 ? -31.425 -6.273 23.193 1.00 92.88 474 ASP A N 1
ATOM 3871 C CA . ASP A 1 474 ? -32.057 -7.388 23.909 1.00 92.88 474 ASP A CA 1
ATOM 3872 C C . ASP A 1 474 ? -32.044 -7.220 25.442 1.00 92.88 474 ASP A C 1
ATOM 3874 O O . ASP A 1 474 ? -32.517 -8.097 26.163 1.00 92.88 474 ASP A O 1
ATOM 3878 N N . LYS A 1 475 ? -31.509 -6.103 25.957 1.00 94.12 475 LYS A N 1
ATOM 3879 C CA . LYS A 1 475 ? -31.324 -5.807 27.390 1.00 94.12 475 LYS A CA 1
ATOM 3880 C C . LYS A 1 475 ? -30.399 -6.787 28.128 1.00 94.12 475 LYS A C 1
ATOM 3882 O O . LYS A 1 475 ? -30.394 -6.813 29.357 1.00 94.12 475 LYS A O 1
ATOM 3887 N N . ASN A 1 476 ? -29.588 -7.560 27.407 1.00 94.06 476 ASN A N 1
ATOM 3888 C CA . ASN A 1 476 ? -28.543 -8.402 27.985 1.00 94.06 476 ASN A CA 1
ATOM 3889 C C . ASN A 1 476 ? -27.238 -7.598 28.097 1.00 94.06 476 ASN A C 1
ATOM 3891 O O . ASN A 1 476 ? -26.329 -7.695 27.269 1.00 94.06 476 ASN A O 1
ATOM 3895 N N . TYR A 1 477 ? -27.181 -6.746 29.117 1.00 95.25 477 TYR A N 1
ATOM 3896 C CA . TYR A 1 477 ? -26.067 -5.822 29.313 1.00 95.25 477 TYR A CA 1
ATOM 3897 C C . TYR A 1 477 ? -24.783 -6.512 29.792 1.00 95.25 477 TYR A C 1
ATOM 3899 O O . TYR A 1 477 ? -23.702 -6.028 29.470 1.00 95.25 477 TYR A O 1
ATOM 3907 N N . ASP A 1 478 ? -24.879 -7.645 30.496 1.00 93.69 478 ASP A N 1
ATOM 3908 C CA . ASP A 1 478 ? -23.708 -8.378 30.996 1.00 93.69 478 ASP A CA 1
ATOM 3909 C C . ASP A 1 478 ? -22.869 -8.935 29.846 1.00 93.69 478 ASP A C 1
ATOM 3911 O O . ASP A 1 478 ? -21.673 -8.644 29.752 1.00 93.69 478 ASP A O 1
ATOM 3915 N N . LYS A 1 479 ? -23.506 -9.644 28.901 1.00 93.38 479 LYS A N 1
ATOM 3916 C CA . LYS A 1 479 ? -22.807 -10.154 27.714 1.00 93.38 479 LYS A CA 1
ATOM 3917 C C . LYS A 1 479 ? -22.300 -9.007 26.841 1.00 93.38 479 LYS A C 1
ATOM 3919 O O . LYS A 1 479 ? -21.167 -9.055 26.374 1.00 93.38 479 LYS A O 1
ATOM 3924 N N . ALA A 1 480 ? -23.079 -7.933 26.674 1.00 96.06 480 ALA A N 1
ATOM 3925 C CA . ALA A 1 480 ? -22.614 -6.753 25.945 1.00 96.06 480 ALA A CA 1
ATOM 3926 C C . ALA A 1 480 ? -21.352 -6.136 26.579 1.00 96.06 480 ALA A C 1
ATOM 3928 O O . ALA A 1 480 ? -20.391 -5.853 25.868 1.00 96.06 480 ALA A O 1
ATOM 3929 N N . CYS A 1 481 ? -21.321 -5.970 27.905 1.00 95.25 481 CYS A N 1
ATOM 3930 C CA . CYS A 1 481 ? -20.154 -5.484 28.642 1.00 95.25 481 CYS A CA 1
ATOM 3931 C C . CYS A 1 481 ? -18.934 -6.394 28.477 1.00 95.25 481 CYS A C 1
ATOM 3933 O O . CYS A 1 481 ? -17.833 -5.876 28.294 1.00 95.25 481 CYS A O 1
ATOM 3935 N N . GLN A 1 482 ? -19.119 -7.717 28.518 1.00 95.00 482 GLN A N 1
ATOM 3936 C CA . GLN A 1 482 ? -18.041 -8.686 28.308 1.00 95.00 482 GLN A CA 1
ATOM 3937 C C . GLN A 1 482 ? -17.406 -8.507 26.923 1.00 95.00 482 GLN A C 1
ATOM 3939 O O . GLN A 1 482 ? -16.195 -8.328 26.832 1.00 95.00 482 GLN A O 1
ATOM 3944 N N . LEU A 1 483 ? -18.217 -8.460 25.860 1.00 95.94 483 LEU A N 1
ATOM 3945 C CA . LEU A 1 483 ? -17.721 -8.289 24.488 1.00 95.94 483 LEU A CA 1
ATOM 3946 C C . LEU A 1 483 ? -16.992 -6.956 24.301 1.00 95.94 483 LEU A C 1
ATOM 3948 O O . LEU A 1 483 ? -15.929 -6.899 23.690 1.00 95.94 483 LEU A O 1
ATOM 3952 N N . LEU A 1 484 ? -17.538 -5.873 24.860 1.00 97.00 484 LEU A N 1
ATOM 3953 C CA . LEU A 1 484 ? -16.900 -4.559 24.806 1.00 97.00 484 LEU A CA 1
ATOM 3954 C C . LEU A 1 484 ? -15.587 -4.523 25.595 1.00 97.00 484 LEU A C 1
ATOM 3956 O O . LEU A 1 484 ? -14.646 -3.854 25.175 1.00 97.00 484 LEU A O 1
ATOM 3960 N N . GLN A 1 485 ? -15.495 -5.255 26.708 1.00 95.69 485 GLN A N 1
ATOM 3961 C CA . GLN A 1 485 ? -14.246 -5.391 27.452 1.00 95.69 485 GLN A CA 1
ATOM 3962 C C . GLN A 1 485 ? -13.193 -6.159 26.651 1.00 95.69 485 GLN A C 1
ATOM 3964 O O . GLN A 1 485 ? -12.035 -5.751 26.659 1.00 95.69 485 GLN A O 1
ATOM 3969 N N . THR A 1 486 ? -13.581 -7.216 25.932 1.00 94.81 486 THR A N 1
ATOM 3970 C CA . THR A 1 486 ? -12.678 -7.936 25.022 1.00 94.81 486 THR A CA 1
ATOM 3971 C C . THR A 1 486 ? -12.092 -6.990 23.973 1.00 94.81 486 THR A C 1
ATOM 3973 O O . THR A 1 486 ? -10.882 -6.982 23.771 1.00 94.81 486 THR A O 1
ATOM 3976 N N . VAL A 1 487 ? -12.912 -6.112 23.383 1.00 96.12 487 VAL A N 1
ATOM 3977 C CA . VAL A 1 487 ? -12.431 -5.093 22.430 1.00 96.12 487 VAL A CA 1
ATOM 3978 C C . VAL A 1 487 ? -11.435 -4.127 23.074 1.00 96.12 487 VAL A C 1
ATOM 3980 O O . VAL A 1 487 ? -10.392 -3.854 22.490 1.00 96.12 487 VAL A O 1
ATOM 3983 N N . ILE A 1 488 ? -11.731 -3.628 24.278 1.00 96.00 488 ILE A N 1
ATOM 3984 C CA . ILE A 1 488 ? -10.840 -2.710 25.008 1.00 96.00 488 ILE A CA 1
ATOM 3985 C C . ILE A 1 488 ? -9.491 -3.371 25.325 1.00 96.00 488 ILE A C 1
ATOM 3987 O O . ILE A 1 488 ? -8.460 -2.709 25.252 1.00 96.00 488 ILE A O 1
ATOM 3991 N N . ASN A 1 489 ? -9.494 -4.657 25.677 1.00 94.50 489 ASN A N 1
ATOM 3992 C CA . ASN A 1 489 ? -8.274 -5.388 26.014 1.00 94.50 489 ASN A CA 1
ATOM 3993 C C . ASN A 1 489 ? -7.409 -5.673 24.783 1.00 94.50 489 ASN A C 1
ATOM 3995 O O . ASN A 1 489 ? -6.190 -5.551 24.866 1.00 94.50 489 ASN A O 1
ATOM 3999 N N . ASN A 1 490 ? -8.035 -6.054 23.667 1.00 91.81 490 ASN A N 1
ATOM 4000 C CA . ASN A 1 490 ? -7.318 -6.448 22.458 1.00 91.81 490 ASN A CA 1
ATOM 4001 C C . ASN A 1 490 ? -6.808 -5.230 21.674 1.00 91.81 490 ASN A C 1
ATOM 4003 O O . ASN A 1 490 ? -5.692 -5.258 21.173 1.00 91.81 490 ASN A O 1
ATOM 4007 N N . GLU A 1 491 ? -7.604 -4.158 21.590 1.00 92.19 491 GLU A N 1
ATOM 4008 C CA . GLU A 1 491 ? -7.322 -2.990 20.745 1.00 92.19 491 GLU A CA 1
ATOM 4009 C C . GLU A 1 491 ? -7.547 -1.669 21.502 1.00 92.19 491 GLU A C 1
ATOM 4011 O O . GLU A 1 491 ? -8.453 -0.892 21.174 1.00 92.19 491 GLU A O 1
ATOM 4016 N N . PRO A 1 492 ? -6.735 -1.365 22.534 1.00 91.06 492 PRO A N 1
ATOM 4017 C CA . PRO A 1 492 ? -6.987 -0.239 23.433 1.00 91.06 492 PRO A CA 1
ATOM 4018 C C . PRO A 1 492 ? -7.058 1.106 22.699 1.00 91.06 492 PRO A C 1
ATOM 4020 O O . PRO A 1 492 ? -7.916 1.927 23.021 1.00 91.06 492 PRO A O 1
ATOM 4023 N N . MET A 1 493 ? -6.239 1.313 21.663 1.00 90.19 493 MET A N 1
ATOM 4024 C CA . MET A 1 493 ? -6.215 2.566 20.896 1.00 90.19 493 MET A CA 1
ATOM 4025 C C . MET A 1 493 ? -7.389 2.716 19.918 1.00 90.19 493 MET A C 1
ATOM 4027 O O . MET A 1 493 ? -7.729 3.838 19.554 1.00 90.19 493 MET A O 1
ATOM 4031 N N . PHE A 1 494 ? -8.075 1.631 19.548 1.00 90.19 494 PHE A N 1
ATOM 4032 C CA . PHE A 1 494 ? -9.215 1.636 18.615 1.00 90.19 494 PHE A CA 1
ATOM 4033 C C . PHE A 1 494 ? -10.537 1.245 19.299 1.00 90.19 494 PHE A C 1
ATOM 4035 O O . PHE A 1 494 ? -11.493 0.795 18.668 1.00 90.19 494 PHE A O 1
ATOM 4042 N N . SER A 1 495 ? -10.614 1.452 20.617 1.00 95.25 495 SER A N 1
ATOM 4043 C CA . SER A 1 495 ? -11.735 1.018 21.460 1.00 95.25 495 SER A CA 1
ATOM 4044 C C . SER A 1 495 ? -12.693 2.144 21.885 1.00 95.25 495 SER A C 1
ATOM 4046 O O . SER A 1 495 ? -13.548 1.941 22.748 1.00 95.25 495 SER A O 1
ATOM 4048 N N . HIS A 1 496 ? -12.625 3.327 21.261 1.00 94.88 496 HIS A N 1
ATOM 4049 C CA . HIS A 1 496 ? -13.471 4.502 21.566 1.00 94.88 496 HIS A CA 1
ATOM 4050 C C . HIS A 1 496 ? -14.972 4.171 21.622 1.00 94.88 496 HIS A C 1
ATOM 4052 O O . HIS A 1 496 ? -15.660 4.498 22.592 1.00 94.88 496 HIS A O 1
ATOM 4058 N N . ALA A 1 497 ? -15.484 3.463 20.610 1.00 95.44 497 ALA A N 1
ATOM 4059 C CA . ALA A 1 497 ? -16.882 3.034 20.588 1.00 95.44 497 ALA A CA 1
ATOM 4060 C C . ALA A 1 497 ? -17.194 2.013 21.696 1.00 95.44 497 ALA A C 1
ATOM 4062 O O . ALA A 1 497 ? -18.295 2.025 22.249 1.00 95.44 497 ALA A O 1
ATOM 4063 N N . ALA A 1 498 ? -16.233 1.155 22.050 1.00 97.25 498 ALA A N 1
ATOM 4064 C CA . ALA A 1 498 ? -16.417 0.168 23.102 1.00 97.25 498 ALA A CA 1
ATOM 4065 C C . ALA A 1 498 ? -16.516 0.816 24.486 1.00 97.25 498 ALA A C 1
ATOM 4067 O O . ALA A 1 498 ? -17.447 0.500 25.226 1.00 97.25 498 ALA A O 1
ATOM 4068 N N . TYR A 1 499 ? -15.652 1.786 24.800 1.00 97.69 499 TYR A N 1
ATOM 4069 C CA . TYR A 1 499 ? -15.770 2.600 26.014 1.00 97.69 499 TYR A CA 1
ATOM 4070 C C . TYR A 1 499 ? -17.129 3.311 26.099 1.00 97.69 499 TYR A C 1
ATOM 4072 O O . TYR A 1 499 ? -17.807 3.226 27.127 1.00 97.69 499 TYR A O 1
ATOM 4080 N N . TYR A 1 500 ? -17.571 3.938 25.002 1.00 97.00 500 TYR A N 1
ATOM 4081 C CA . TYR A 1 500 ? -18.854 4.642 24.938 1.00 97.00 500 TYR A CA 1
ATOM 4082 C C . TYR A 1 500 ? -20.053 3.714 25.202 1.00 97.00 500 TYR A C 1
ATOM 4084 O O . TYR A 1 500 ? -20.888 3.985 26.069 1.00 97.00 500 TYR A O 1
ATOM 4092 N N . TYR A 1 501 ? -20.141 2.583 24.496 1.00 97.25 501 TYR A N 1
ATOM 4093 C CA . TYR A 1 501 ? -21.247 1.640 24.685 1.00 97.25 501 TYR A CA 1
ATOM 4094 C C . TYR A 1 501 ? -21.165 0.888 26.019 1.00 97.25 501 TYR A C 1
ATOM 4096 O O . TYR A 1 501 ? -22.202 0.527 26.573 1.00 97.25 501 TYR A O 1
ATOM 4104 N N . LYS A 1 502 ? -19.972 0.713 26.597 1.00 96.69 502 LYS A N 1
ATOM 4105 C CA . LYS A 1 502 ? -19.821 0.122 27.930 1.00 96.69 502 LYS A CA 1
ATOM 4106 C C . LYS A 1 502 ? -20.340 1.071 29.012 1.00 96.69 502 LYS A C 1
ATOM 4108 O O . LYS A 1 502 ? -21.020 0.620 29.932 1.00 96.69 502 LYS A O 1
ATOM 4113 N N . ALA A 1 503 ? -20.117 2.383 28.867 1.00 95.06 503 ALA A N 1
ATOM 4114 C CA . ALA A 1 503 ? -20.747 3.389 29.724 1.00 95.06 503 ALA A CA 1
ATOM 4115 C C . ALA A 1 503 ? -22.283 3.332 29.619 1.00 95.06 503 ALA A C 1
ATOM 4117 O O . ALA A 1 503 ? -22.974 3.394 30.638 1.00 95.06 503 ALA A O 1
ATOM 4118 N N . HIS A 1 504 ? -22.820 3.131 28.408 1.00 94.06 504 HIS A N 1
ATOM 4119 C CA . HIS A 1 504 ? -24.256 2.926 28.193 1.00 94.06 504 HIS A CA 1
ATOM 4120 C C . HIS A 1 504 ? -24.799 1.674 28.907 1.00 94.06 504 HIS A C 1
ATOM 4122 O O . HIS A 1 504 ? -25.852 1.737 29.542 1.00 94.06 504 HIS A O 1
ATOM 4128 N N . CYS A 1 505 ? -24.093 0.543 28.850 1.00 95.06 505 CYS A N 1
ATOM 4129 C CA . CYS A 1 505 ? -24.485 -0.645 29.610 1.00 95.06 505 CYS A CA 1
ATOM 4130 C C . CYS A 1 505 ? -24.495 -0.369 31.121 1.00 95.06 505 CYS A C 1
ATOM 4132 O O . CYS A 1 505 ? -25.482 -0.668 31.792 1.00 95.06 505 CYS A O 1
ATOM 4134 N N . LEU A 1 506 ? -23.445 0.275 31.645 1.00 93.38 506 LEU A N 1
ATOM 4135 C CA . LEU A 1 506 ? -23.298 0.548 33.077 1.00 93.38 506 LEU A CA 1
ATOM 4136 C C . LEU A 1 506 ? -24.445 1.404 33.639 1.00 93.38 506 LEU A C 1
ATOM 4138 O O . LEU A 1 506 ? -24.989 1.088 34.702 1.00 93.38 506 LEU A O 1
ATOM 4142 N N . ILE A 1 507 ? -24.855 2.458 32.921 1.00 91.00 507 ILE A N 1
ATOM 4143 C CA . ILE A 1 507 ? -25.983 3.304 33.344 1.00 91.00 507 ILE A CA 1
ATOM 4144 C C . ILE A 1 507 ? -27.313 2.543 33.297 1.00 91.00 507 ILE A C 1
ATOM 4146 O O . ILE A 1 507 ? -28.144 2.718 34.187 1.00 91.00 507 ILE A O 1
ATOM 4150 N N . LYS A 1 508 ? -27.514 1.658 32.309 1.00 91.25 508 LYS A N 1
ATOM 4151 C CA . LYS A 1 508 ? -28.733 0.841 32.210 1.00 91.25 508 LYS A CA 1
ATOM 4152 C C . LYS A 1 508 ? -28.821 -0.235 33.289 1.00 91.25 508 LYS A C 1
ATOM 4154 O O . LYS A 1 508 ? -29.927 -0.528 33.733 1.00 91.25 508 LYS A O 1
ATOM 4159 N N . GLN A 1 509 ? -27.690 -0.787 33.722 1.00 88.81 509 GLN A N 1
ATOM 4160 C CA . GLN A 1 509 ? -27.642 -1.810 34.770 1.00 88.81 509 GLN A CA 1
ATOM 4161 C C . GLN A 1 509 ? -27.822 -1.231 36.174 1.00 88.81 509 GLN A C 1
ATOM 4163 O O . GLN A 1 509 ? -28.536 -1.803 36.989 1.00 88.81 509 GLN A O 1
ATOM 4168 N N . THR A 1 510 ? -27.165 -0.108 36.468 1.00 87.38 510 THR A N 1
ATOM 4169 C CA . THR A 1 510 ? -27.009 0.362 37.856 1.00 87.38 510 THR A CA 1
ATOM 4170 C C . THR A 1 510 ? -27.840 1.592 38.198 1.00 87.38 510 THR A C 1
ATOM 4172 O O . THR A 1 510 ? -27.964 1.934 39.372 1.00 87.38 510 THR A O 1
ATOM 4175 N N . GLN A 1 511 ? -28.358 2.304 37.188 1.00 82.44 511 GLN A N 1
ATOM 4176 C CA . GLN A 1 511 ? -28.954 3.641 37.335 1.00 82.44 511 GLN A CA 1
ATOM 4177 C C . GLN A 1 511 ? -28.032 4.650 38.048 1.00 82.44 511 GLN A C 1
ATOM 4179 O O . GLN A 1 511 ? -28.478 5.715 38.468 1.00 82.44 511 GLN A O 1
ATOM 4184 N N . LEU A 1 512 ? -26.737 4.326 38.170 1.00 79.75 512 LEU A N 1
ATOM 4185 C CA . LEU A 1 512 ? -25.713 5.129 38.829 1.00 79.75 512 LEU A CA 1
ATOM 4186 C C . LEU A 1 512 ? -26.060 5.494 40.280 1.00 79.75 512 LEU A C 1
ATOM 4188 O O . LEU A 1 512 ? -25.786 6.608 40.721 1.00 79.75 512 LEU A O 1
ATOM 4192 N N . VAL A 1 513 ? -26.652 4.574 41.047 1.00 75.81 513 VAL A N 1
ATOM 4193 C CA . VAL A 1 513 ? -27.006 4.843 42.451 1.00 75.81 513 VAL A CA 1
ATOM 4194 C C . VAL A 1 513 ? -25.754 4.926 43.332 1.00 75.81 513 VAL A C 1
ATOM 4196 O O . VAL A 1 513 ? -25.662 5.812 44.186 1.00 75.81 513 VAL A O 1
ATOM 4199 N N . LYS A 1 514 ? -24.754 4.055 43.125 1.00 79.12 514 LYS A N 1
ATOM 4200 C CA . LYS A 1 514 ? -23.552 4.015 43.975 1.00 79.12 514 LYS A CA 1
ATOM 4201 C C . LYS A 1 514 ? -22.458 4.952 43.466 1.00 79.12 514 LYS A C 1
ATOM 4203 O O . LYS A 1 514 ? -22.182 5.039 42.271 1.00 79.12 514 LYS A O 1
ATOM 4208 N N . THR A 1 515 ? -21.727 5.575 44.392 1.00 78.94 515 THR A N 1
ATOM 4209 C CA . THR A 1 515 ? -20.612 6.492 44.083 1.00 78.94 515 THR A CA 1
ATOM 4210 C C . THR A 1 515 ? -19.534 5.846 43.209 1.00 78.94 515 THR A C 1
ATOM 4212 O O . THR A 1 515 ? -19.032 6.480 42.286 1.00 78.94 515 THR A O 1
ATOM 4215 N N . LYS A 1 516 ? -19.207 4.569 43.447 1.00 81.31 516 LYS A N 1
ATOM 4216 C CA . LYS A 1 516 ? -18.212 3.831 42.650 1.00 81.31 516 LYS A CA 1
ATOM 4217 C C . LYS A 1 516 ? -18.638 3.676 41.183 1.00 81.31 516 LYS A C 1
ATOM 4219 O O . LYS A 1 516 ? -17.807 3.818 40.294 1.00 81.31 516 LYS A O 1
ATOM 4224 N N . GLU A 1 517 ? -19.922 3.427 40.938 1.00 85.56 517 GLU A N 1
ATOM 4225 C CA . GLU A 1 517 ? -20.486 3.264 39.590 1.00 85.56 517 GLU A CA 1
ATOM 4226 C C . GLU A 1 517 ? -20.508 4.603 38.845 1.00 85.56 517 GLU A C 1
ATOM 4228 O O . GLU A 1 517 ? -20.157 4.650 37.671 1.00 85.56 517 GLU A O 1
ATOM 4233 N N . LYS A 1 518 ? -20.815 5.710 39.540 1.00 82.38 518 LYS A N 1
ATOM 4234 C CA . LYS A 1 518 ? -20.704 7.073 38.984 1.00 82.38 518 LYS A CA 1
ATOM 4235 C C . LYS A 1 518 ? -19.279 7.403 38.538 1.00 82.38 518 LYS A C 1
ATOM 4237 O O . LYS A 1 518 ? -19.091 7.952 37.455 1.00 82.38 518 LYS A O 1
ATOM 4242 N N . ILE A 1 519 ? -18.282 7.075 39.364 1.00 82.75 519 ILE A N 1
ATOM 4243 C CA . ILE A 1 519 ? -16.867 7.318 39.042 1.00 82.75 519 ILE A CA 1
ATOM 4244 C C . ILE A 1 519 ? -16.464 6.523 37.799 1.00 82.75 519 ILE A C 1
ATOM 4246 O O . ILE A 1 519 ? -15.892 7.091 36.871 1.00 82.75 519 ILE A O 1
ATOM 4250 N N . GLU A 1 520 ? -16.793 5.231 37.758 1.00 89.25 520 GLU A N 1
ATOM 4251 C CA . GLU A 1 520 ? -16.466 4.380 36.611 1.00 89.25 520 GLU A CA 1
ATOM 4252 C C . GLU A 1 520 ? -17.188 4.837 35.336 1.00 89.25 520 GLU A C 1
ATOM 4254 O O . GLU A 1 520 ? -16.579 4.902 34.273 1.00 89.25 520 GLU A O 1
ATOM 4259 N N . PHE A 1 521 ? -18.456 5.239 35.437 1.00 91.94 521 PHE A N 1
ATOM 4260 C CA . PHE A 1 521 ? -19.218 5.783 34.314 1.00 91.94 521 PHE A CA 1
ATOM 4261 C C . PHE A 1 521 ? -18.540 7.004 33.688 1.00 91.94 521 PHE A C 1
ATOM 4263 O O . PHE A 1 521 ? -18.338 7.040 32.474 1.00 91.94 521 PHE A O 1
ATOM 4270 N N . HIS A 1 522 ? -18.132 7.976 34.508 1.00 87.62 522 HIS A N 1
ATOM 4271 C CA . HIS A 1 522 ? -17.404 9.141 34.009 1.00 87.62 522 HIS A CA 1
ATOM 4272 C C . HIS A 1 522 ? -16.043 8.761 33.428 1.00 87.62 522 HIS A C 1
ATOM 4274 O O . HIS A 1 522 ? -15.711 9.229 32.343 1.00 87.62 522 HIS A O 1
ATOM 4280 N N . ARG A 1 523 ? -15.309 7.847 34.075 1.00 91.69 523 ARG A N 1
ATOM 4281 C CA . ARG A 1 523 ? -14.017 7.363 33.575 1.00 91.69 523 ARG A CA 1
ATOM 4282 C C . ARG A 1 523 ? -14.135 6.739 32.182 1.00 91.69 523 ARG A C 1
ATOM 4284 O O . ARG A 1 523 ? -13.284 7.004 31.335 1.00 91.69 523 ARG A O 1
ATOM 4291 N N . LEU A 1 524 ? -15.160 5.918 31.943 1.00 94.50 524 LEU A N 1
ATOM 4292 C CA . LEU A 1 524 ? -15.404 5.299 30.636 1.00 94.50 524 LEU A CA 1
ATOM 4293 C C . LEU A 1 524 ? -15.688 6.357 29.561 1.00 94.50 524 LEU A C 1
ATOM 4295 O O . LEU A 1 524 ? -15.138 6.270 28.465 1.00 94.50 524 LEU A O 1
ATOM 4299 N N . LEU A 1 525 ? -16.497 7.373 29.877 1.00 94.19 525 LEU A N 1
ATOM 4300 C CA . LEU A 1 525 ? -16.777 8.477 28.954 1.00 94.19 525 LEU A CA 1
ATOM 4301 C C . LEU A 1 525 ? -15.540 9.341 28.679 1.00 94.19 525 LEU A C 1
ATOM 4303 O O . LEU A 1 525 ? -15.317 9.695 27.526 1.00 94.19 525 LEU A O 1
ATOM 4307 N N . ASP A 1 526 ? -14.714 9.621 29.693 1.00 90.12 526 ASP A N 1
ATOM 4308 C CA . ASP A 1 526 ? -13.453 10.358 29.531 1.00 90.12 526 ASP A CA 1
ATOM 4309 C C . ASP A 1 526 ? -12.496 9.626 28.575 1.00 90.12 526 ASP A C 1
ATOM 4311 O O . ASP A 1 526 ? -11.895 10.245 27.699 1.00 90.12 526 ASP A O 1
ATOM 4315 N N . HIS A 1 527 ? -12.382 8.297 28.699 1.00 93.81 527 HIS A N 1
ATOM 4316 C CA . HIS A 1 527 ? -11.548 7.498 27.792 1.00 93.81 527 HIS A CA 1
ATOM 4317 C C . HIS A 1 527 ? -12.121 7.465 26.372 1.00 93.81 527 HIS A C 1
ATOM 4319 O O . HIS A 1 527 ? -11.366 7.599 25.409 1.00 93.81 527 HIS A O 1
ATOM 4325 N N . ALA A 1 528 ? -13.444 7.323 26.229 1.00 96.38 528 ALA A N 1
ATOM 4326 C CA . ALA A 1 528 ? -14.093 7.378 24.922 1.00 96.38 528 ALA A CA 1
ATOM 4327 C C . ALA A 1 528 ? -13.833 8.725 24.230 1.00 96.38 528 ALA A C 1
ATOM 4329 O O . ALA A 1 528 ? -13.415 8.749 23.076 1.00 96.38 528 ALA A O 1
ATOM 4330 N N . GLU A 1 529 ? -14.041 9.834 24.943 1.00 93.88 529 GLU A N 1
ATOM 4331 C CA . GLU A 1 529 ? -13.825 11.194 24.447 1.00 93.88 529 GLU A CA 1
ATOM 4332 C C . GLU A 1 529 ? -12.363 11.436 24.056 1.00 93.88 529 GLU A C 1
ATOM 4334 O O . GLU A 1 529 ? -12.098 11.957 22.972 1.00 93.88 529 GLU A O 1
ATOM 4339 N N . TYR A 1 530 ? -11.414 11.019 24.898 1.00 93.69 530 TYR A N 1
ATOM 4340 C CA . TYR A 1 530 ? -9.986 11.106 24.594 1.00 93.69 530 TYR A CA 1
ATOM 4341 C C . TYR A 1 530 ? -9.646 10.396 23.279 1.00 93.69 530 TYR A C 1
ATOM 4343 O O . TYR A 1 530 ? -9.027 10.991 22.400 1.00 93.69 530 TYR A O 1
ATOM 4351 N N . LEU A 1 531 ? -10.096 9.148 23.116 1.00 95.19 531 LEU A N 1
ATOM 4352 C CA . LEU A 1 531 ? -9.812 8.368 21.915 1.00 95.19 531 LEU A CA 1
ATOM 4353 C C . LEU A 1 531 ? -10.517 8.938 20.675 1.00 95.19 531 LEU A C 1
ATOM 4355 O O . LEU A 1 531 ? -9.915 8.974 19.606 1.00 95.19 531 LEU A O 1
ATOM 4359 N N . PHE A 1 532 ? -11.759 9.426 20.787 1.00 95.81 532 PHE A N 1
ATOM 4360 C CA . PHE A 1 532 ? -12.425 10.093 19.662 1.00 95.81 532 PHE A CA 1
ATOM 4361 C C . PHE A 1 532 ? -11.661 11.340 19.202 1.00 95.81 532 PHE A C 1
ATOM 4363 O O . PHE A 1 532 ? -11.476 11.512 17.999 1.00 95.81 532 PHE A O 1
ATOM 4370 N N . ASN A 1 533 ? -11.183 12.174 20.132 1.00 90.75 533 ASN A N 1
ATOM 4371 C CA . ASN A 1 533 ? -10.357 13.337 19.794 1.00 90.75 533 ASN A CA 1
ATOM 4372 C C . ASN A 1 533 ? -9.023 12.917 19.165 1.00 90.75 533 ASN A C 1
ATOM 4374 O O . ASN A 1 533 ? -8.671 13.424 18.107 1.00 90.75 533 ASN A O 1
ATOM 4378 N N . TYR A 1 534 ? -8.343 11.922 19.741 1.00 92.00 534 TYR A N 1
ATOM 4379 C CA . TYR A 1 534 ? -7.096 11.385 19.192 1.00 92.00 534 TYR A CA 1
ATOM 4380 C C . TYR A 1 534 ? -7.248 10.937 17.728 1.00 92.00 534 TYR A C 1
ATOM 4382 O O . TYR A 1 534 ? -6.419 11.265 16.879 1.00 92.00 534 TYR A O 1
ATOM 4390 N N . HIS A 1 535 ? -8.339 10.240 17.394 1.00 93.06 535 HIS A N 1
ATOM 4391 C CA . HIS A 1 535 ? -8.596 9.824 16.011 1.00 93.06 535 HIS A CA 1
ATOM 4392 C C . HIS A 1 535 ? -8.992 10.978 15.092 1.00 93.06 535 HIS A C 1
ATOM 4394 O O . HIS A 1 535 ? -8.640 10.951 13.914 1.00 93.06 535 HIS A O 1
ATOM 4400 N N . ILE A 1 536 ? -9.692 11.999 15.595 1.00 89.81 536 ILE A N 1
ATOM 4401 C CA . ILE A 1 536 ? -9.936 13.231 14.830 1.00 89.81 536 ILE A CA 1
ATOM 4402 C C . ILE A 1 536 ? -8.604 13.903 14.481 1.00 89.81 536 ILE A C 1
ATOM 4404 O O . ILE A 1 536 ? -8.395 14.234 13.314 1.00 89.81 536 ILE A O 1
ATOM 4408 N N . ASP A 1 537 ? -7.693 14.039 15.445 1.00 87.81 537 ASP A N 1
ATOM 4409 C CA . ASP A 1 537 ? -6.379 14.654 15.236 1.00 87.81 537 ASP A CA 1
ATOM 4410 C C . ASP A 1 537 ? -5.564 13.883 14.188 1.00 87.81 537 ASP A C 1
ATOM 4412 O O . ASP A 1 537 ? -5.013 14.481 13.261 1.00 87.81 537 ASP A O 1
ATOM 4416 N N . MET A 1 538 ? -5.572 12.546 14.258 1.00 89.44 538 MET A N 1
ATOM 4417 C CA . MET A 1 538 ? -4.950 11.679 13.250 1.00 89.44 538 MET A CA 1
ATOM 4418 C C . MET A 1 538 ? -5.551 11.886 11.851 1.00 89.44 538 MET A C 1
ATOM 4420 O O . MET A 1 538 ? -4.821 12.037 10.870 1.00 89.44 538 MET A O 1
ATOM 4424 N N . LEU A 1 539 ? -6.883 11.937 11.730 1.00 88.00 539 LEU A N 1
ATOM 4425 C CA . LEU A 1 539 ? -7.560 12.166 10.447 1.00 88.00 539 LEU A CA 1
ATOM 4426 C C . LEU A 1 539 ? -7.276 13.565 9.878 1.00 88.00 539 LEU A C 1
ATOM 4428 O O . LEU A 1 539 ? -7.133 13.719 8.660 1.00 88.00 539 LEU A O 1
ATOM 4432 N N . ILE A 1 540 ? -7.175 14.583 10.736 1.00 82.25 540 ILE A N 1
ATOM 4433 C CA . ILE A 1 540 ? -6.782 15.941 10.342 1.00 82.25 540 ILE A CA 1
ATOM 4434 C C . ILE A 1 540 ? -5.334 15.941 9.849 1.00 82.25 540 ILE A C 1
ATOM 4436 O O . ILE A 1 540 ? -5.077 16.463 8.765 1.00 82.25 540 ILE A O 1
ATOM 4440 N N . ALA A 1 541 ? -4.410 15.301 10.570 1.00 82.75 541 ALA A N 1
ATOM 4441 C CA . ALA A 1 541 ? -3.015 15.175 10.156 1.00 82.75 541 ALA A CA 1
ATOM 4442 C C . ALA A 1 541 ? -2.889 14.497 8.779 1.00 82.75 541 ALA A C 1
ATOM 4444 O O . ALA A 1 541 ? -2.214 15.023 7.892 1.00 82.75 541 ALA A O 1
ATOM 4445 N N . HIS A 1 542 ? -3.619 13.399 8.545 1.00 83.69 542 HIS A N 1
ATOM 4446 C CA . HIS A 1 542 ? -3.672 12.741 7.234 1.00 83.69 542 HIS A CA 1
ATOM 4447 C C . HIS A 1 542 ? -4.203 13.669 6.128 1.00 83.69 542 HIS A C 1
ATOM 4449 O O . HIS A 1 542 ? -3.652 13.710 5.026 1.00 83.69 542 HIS A O 1
ATOM 4455 N N . ASN A 1 543 ? -5.253 14.451 6.402 1.00 80.25 543 ASN A N 1
ATOM 4456 C CA . ASN A 1 543 ? -5.789 15.422 5.441 1.00 80.25 543 ASN A CA 1
ATOM 4457 C C . ASN A 1 543 ? -4.816 16.579 5.153 1.00 80.25 543 ASN A C 1
ATOM 4459 O O . ASN A 1 543 ? -4.783 17.075 4.022 1.00 80.25 543 ASN A O 1
ATOM 4463 N N . SER A 1 544 ? -4.025 17.003 6.140 1.00 76.69 544 SER A N 1
ATOM 4464 C CA . SER A 1 544 ? -2.976 18.015 5.970 1.00 76.69 544 SER A CA 1
ATOM 4465 C C . SER A 1 544 ? -1.852 17.501 5.074 1.00 76.69 544 SER A C 1
ATOM 4467 O O . SER A 1 544 ? -1.474 18.190 4.129 1.00 76.69 544 SER A O 1
ATOM 4469 N N . ILE A 1 545 ? -1.403 16.256 5.278 1.00 77.44 545 ILE A N 1
ATOM 4470 C CA . ILE A 1 545 ? -0.437 15.588 4.389 1.00 77.44 545 ILE A CA 1
ATOM 4471 C C . ILE A 1 545 ? -0.975 15.557 2.955 1.00 77.44 545 ILE A C 1
ATOM 4473 O O . ILE A 1 545 ? -0.289 15.977 2.029 1.00 77.44 545 ILE A O 1
ATOM 4477 N N . LEU A 1 546 ? -2.234 15.155 2.762 1.00 71.00 546 LEU A N 1
ATOM 4478 C CA . LEU A 1 546 ? -2.856 15.132 1.434 1.00 71.00 546 LEU A CA 1
ATOM 4479 C C . LEU A 1 546 ? -3.023 16.511 0.807 1.00 71.00 546 LEU A C 1
ATOM 4481 O O . LEU A 1 546 ? -2.973 16.646 -0.411 1.00 71.00 546 LEU A O 1
ATOM 4485 N N . THR A 1 547 ? -3.265 17.542 1.611 1.00 70.88 547 THR A N 1
ATOM 4486 C CA . THR A 1 547 ? -3.345 18.914 1.103 1.00 70.88 547 THR A CA 1
ATOM 4487 C C . THR A 1 547 ? -1.979 19.390 0.637 1.00 70.88 547 THR A C 1
ATOM 4489 O O . THR A 1 547 ? -1.895 19.947 -0.451 1.00 70.88 547 THR A O 1
ATOM 4492 N N . ASN A 1 548 ? -0.917 19.075 1.378 1.00 69.81 548 ASN A N 1
ATOM 4493 C CA . ASN A 1 548 ? 0.452 19.360 0.958 1.00 69.81 548 ASN A CA 1
ATOM 4494 C C . ASN A 1 548 ? 0.819 18.586 -0.316 1.00 69.81 548 ASN A C 1
ATOM 4496 O O . ASN A 1 548 ? 1.334 19.180 -1.254 1.00 69.81 548 ASN A O 1
ATOM 4500 N N . LEU A 1 549 ? 0.463 17.302 -0.413 1.00 66.12 549 LEU A N 1
ATOM 4501 C CA . LEU A 1 549 ? 0.674 16.504 -1.628 1.00 66.12 549 LEU A CA 1
ATOM 4502 C C . LEU A 1 549 ? -0.111 17.047 -2.837 1.00 66.12 549 LEU A C 1
ATOM 4504 O O . LEU A 1 549 ? 0.421 17.087 -3.942 1.00 66.12 549 LEU A O 1
ATOM 4508 N N . ASN A 1 550 ? -1.345 17.523 -2.640 1.00 63.03 550 ASN A N 1
ATOM 4509 C CA . ASN A 1 550 ? -2.158 18.125 -3.705 1.00 63.03 550 ASN A CA 1
ATOM 4510 C C . ASN A 1 550 ? -1.690 19.532 -4.115 1.00 63.03 550 ASN A C 1
ATOM 4512 O O . ASN A 1 550 ? -1.966 19.953 -5.235 1.00 63.03 550 ASN A O 1
ATOM 4516 N N . LEU A 1 551 ? -1.040 20.278 -3.216 1.00 63.16 551 LEU A N 1
ATOM 4517 C CA . LEU A 1 551 ? -0.385 21.546 -3.554 1.00 63.16 551 LEU A CA 1
ATOM 4518 C C . LEU A 1 551 ? 0.883 21.312 -4.386 1.00 63.16 551 LEU A C 1
ATOM 4520 O O . LEU A 1 551 ? 1.237 22.168 -5.189 1.00 63.16 551 LEU A O 1
ATOM 4524 N N . LEU A 1 552 ? 1.528 20.157 -4.207 1.00 55.97 552 LEU A N 1
ATOM 4525 C CA . LEU A 1 552 ? 2.742 19.763 -4.920 1.00 55.97 552 LEU A CA 1
ATOM 4526 C C . LEU A 1 552 ? 2.459 19.100 -6.281 1.00 55.97 552 LEU A C 1
ATOM 4528 O O . LEU A 1 552 ? 3.257 19.268 -7.190 1.00 55.97 552 LEU A O 1
ATOM 4532 N N . ASN A 1 553 ? 1.325 18.405 -6.447 1.00 53.56 553 ASN A N 1
ATOM 4533 C CA . ASN A 1 553 ? 0.946 17.730 -7.695 1.00 53.56 553 ASN A CA 1
ATOM 4534 C C . ASN A 1 553 ? -0.381 18.275 -8.256 1.00 53.56 553 ASN A C 1
ATOM 4536 O O . ASN A 1 553 ? -1.466 17.860 -7.832 1.00 53.56 553 ASN A O 1
ATOM 4540 N N . GLN A 1 554 ? -0.323 19.148 -9.269 1.00 48.81 554 GLN A N 1
ATOM 4541 C CA . GLN A 1 554 ? -1.500 19.556 -10.052 1.00 48.81 554 GLN A CA 1
ATOM 4542 C C . GLN A 1 554 ? -1.902 18.469 -11.066 1.00 48.81 554 GLN A C 1
ATOM 4544 O O . GLN A 1 554 ? -1.887 18.674 -12.275 1.00 48.81 554 GLN A O 1
ATOM 4549 N N . SER A 1 555 ? -2.290 17.285 -10.588 1.00 46.78 555 SER A N 1
ATOM 4550 C CA . SER A 1 555 ? -2.891 16.284 -11.476 1.00 46.78 555 SER A CA 1
ATOM 4551 C C . SER A 1 555 ? -4.309 16.704 -11.905 1.00 46.78 555 SER A C 1
ATOM 4553 O O . SER A 1 555 ? -5.070 17.300 -11.137 1.00 46.78 555 SER A O 1
ATOM 4555 N N . PHE A 1 556 ? -4.692 16.360 -13.139 1.00 42.34 556 PHE A N 1
ATOM 4556 C CA . PHE A 1 556 ? -5.990 16.703 -13.750 1.00 42.34 556 PHE A CA 1
ATOM 4557 C C . PHE A 1 556 ? -7.203 16.008 -13.083 1.00 42.34 556 PHE A C 1
ATOM 4559 O O . PHE A 1 556 ? -8.349 16.348 -13.378 1.00 42.34 556 PHE A O 1
ATOM 4566 N N . LEU A 1 557 ? -6.977 15.038 -12.185 1.00 43.56 557 LEU A N 1
ATOM 4567 C CA . LEU A 1 557 ? -8.008 14.252 -11.497 1.00 43.56 557 LEU A CA 1
ATOM 4568 C C . LEU A 1 557 ? -7.826 14.325 -9.975 1.00 43.56 557 LEU A C 1
ATOM 4570 O O . LEU A 1 557 ? -7.120 13.528 -9.365 1.00 43.56 557 LEU A O 1
ATOM 4574 N N . LYS A 1 558 ? -8.529 15.265 -9.338 1.00 55.41 558 LYS A N 1
ATOM 4575 C CA . LYS A 1 558 ? -8.623 15.339 -7.874 1.00 55.41 558 LYS A CA 1
ATOM 4576 C C . LYS A 1 558 ? -9.588 14.271 -7.355 1.00 55.41 558 LYS A C 1
ATOM 4578 O O . LYS A 1 558 ? -10.802 14.475 -7.344 1.00 55.41 558 LYS A O 1
ATOM 4583 N N . ILE A 1 559 ? -9.068 13.128 -6.905 1.00 56.06 559 ILE A N 1
ATOM 4584 C CA . ILE A 1 559 ? -9.880 12.134 -6.189 1.00 56.06 559 ILE A CA 1
ATOM 4585 C C . ILE A 1 559 ? -10.104 12.614 -4.748 1.00 56.06 559 ILE A C 1
ATOM 4587 O O . ILE A 1 559 ? -9.351 12.307 -3.829 1.00 56.06 559 ILE A O 1
ATOM 4591 N N . ASP A 1 560 ? -11.190 13.356 -4.540 1.00 71.75 560 ASP A N 1
ATOM 4592 C CA . ASP A 1 560 ? -11.596 13.855 -3.218 1.00 71.75 560 ASP A CA 1
ATOM 4593 C C . ASP A 1 560 ? -12.264 12.791 -2.328 1.00 71.75 560 ASP A C 1
ATOM 4595 O O . ASP A 1 560 ? -12.623 13.082 -1.187 1.00 71.75 560 ASP A O 1
ATOM 4599 N N . SER A 1 561 ? -12.469 11.563 -2.815 1.00 78.38 561 SER A N 1
ATOM 4600 C CA . SER A 1 561 ? -13.230 10.527 -2.099 1.00 78.38 561 SER A CA 1
ATOM 4601 C C . SER A 1 561 ? -12.634 10.184 -0.732 1.00 78.38 561 SER A C 1
ATOM 4603 O O . SER A 1 561 ? -13.375 10.111 0.245 1.00 78.38 561 SER A O 1
ATOM 4605 N N . TYR A 1 562 ? -11.308 10.062 -0.631 1.00 80.50 562 TYR A N 1
ATOM 4606 C CA . TYR A 1 562 ? -10.637 9.785 0.644 1.00 80.50 562 TYR A CA 1
ATOM 4607 C C . TYR A 1 562 ? -10.746 10.968 1.621 1.00 80.50 562 TYR A C 1
ATOM 4609 O O . TYR A 1 562 ? -11.075 10.797 2.792 1.00 80.50 562 TYR A O 1
ATOM 4617 N N . ARG A 1 563 ? -10.590 12.204 1.128 1.00 79.75 563 ARG A N 1
ATOM 4618 C CA . ARG A 1 563 ? -10.790 13.422 1.934 1.00 79.75 563 ARG A CA 1
ATOM 4619 C C . ARG A 1 563 ? -12.235 13.530 2.435 1.00 79.75 563 ARG A C 1
ATOM 4621 O O . ARG A 1 563 ? -12.467 13.867 3.596 1.00 79.75 563 ARG A O 1
ATOM 4628 N N . LYS A 1 564 ? -13.212 13.215 1.578 1.00 84.88 564 LYS A N 1
ATOM 4629 C CA . LYS A 1 564 ? -14.637 13.143 1.939 1.00 84.88 564 LYS A CA 1
ATOM 4630 C C . LYS A 1 564 ? -14.885 12.066 2.995 1.00 84.88 564 LYS A C 1
ATOM 4632 O O . LYS A 1 564 ? -15.607 12.331 3.951 1.00 84.88 564 LYS A O 1
ATOM 4637 N N . GLN A 1 565 ? -14.265 10.894 2.865 1.00 87.88 565 GLN A N 1
ATOM 4638 C CA . GLN A 1 565 ? -14.348 9.823 3.858 1.00 87.88 565 GLN A CA 1
ATOM 4639 C C . GLN A 1 565 ? -13.794 10.269 5.216 1.00 87.88 565 GLN A C 1
ATOM 4641 O O . GLN A 1 565 ? -14.501 10.151 6.215 1.00 87.88 565 GLN A O 1
ATOM 4646 N N . ASN A 1 566 ? -12.599 10.867 5.255 1.00 88.06 566 ASN A N 1
ATOM 4647 C CA . ASN A 1 566 ? -12.008 11.386 6.493 1.00 88.06 566 ASN A CA 1
ATOM 4648 C C . ASN A 1 566 ? -12.886 12.462 7.130 1.00 88.06 566 ASN A C 1
ATOM 4650 O O . ASN A 1 566 ? -13.146 12.411 8.327 1.00 88.06 566 ASN A O 1
ATOM 4654 N N . LYS A 1 567 ? -13.409 13.403 6.333 1.00 85.69 567 LYS A N 1
ATOM 4655 C CA . LYS A 1 567 ? -14.340 14.430 6.822 1.00 85.69 567 LYS A CA 1
ATOM 4656 C C . LYS A 1 567 ? -15.604 13.811 7.426 1.00 85.69 567 LYS A C 1
ATOM 4658 O O . LYS A 1 567 ? -16.051 14.248 8.482 1.00 85.69 567 LYS A O 1
ATOM 4663 N N . ASN A 1 568 ? -16.169 12.791 6.783 1.00 90.06 568 ASN A N 1
ATOM 4664 C CA . ASN A 1 568 ? -17.341 12.086 7.298 1.00 90.06 568 ASN A CA 1
ATOM 4665 C C . ASN A 1 568 ? -17.037 11.350 8.610 1.00 90.06 568 ASN A C 1
ATOM 4667 O O . ASN A 1 568 ? -17.867 11.378 9.517 1.00 90.06 568 ASN A O 1
ATOM 4671 N N . LEU A 1 569 ? -15.854 10.742 8.738 1.00 91.44 569 LEU A N 1
ATOM 4672 C CA . LEU A 1 569 ? -15.410 10.111 9.983 1.00 91.44 569 LEU A CA 1
ATOM 4673 C C . LEU A 1 569 ? -15.197 11.137 11.102 1.00 91.44 569 LEU A C 1
ATOM 4675 O O . LEU A 1 569 ? -15.702 10.923 12.201 1.00 91.44 569 LEU A O 1
ATOM 4679 N N . CYS A 1 570 ? -14.553 12.277 10.821 1.00 87.50 570 CYS A N 1
ATOM 4680 C CA . CYS A 1 570 ? -14.427 13.371 11.787 1.00 87.50 570 CYS A CA 1
ATOM 4681 C C . CYS A 1 570 ? -15.805 13.832 12.273 1.00 87.50 570 CYS A C 1
ATOM 4683 O O . CYS A 1 570 ? -16.035 13.892 13.475 1.00 87.50 570 CYS A O 1
ATOM 4685 N N . ASN A 1 571 ? -16.746 14.076 11.354 1.00 86.31 571 ASN A N 1
ATOM 4686 C CA . ASN A 1 571 ? -18.111 14.472 11.705 1.00 86.31 571 ASN A CA 1
ATOM 4687 C C . ASN A 1 571 ? -18.802 13.423 12.590 1.00 86.31 571 ASN A C 1
ATOM 4689 O O . ASN A 1 571 ? -19.444 13.778 13.576 1.00 86.31 571 ASN A O 1
ATOM 4693 N N . LEU A 1 572 ? -18.653 12.135 12.262 1.00 91.81 572 LEU A N 1
ATOM 4694 C CA . LEU A 1 572 ? -19.206 11.042 13.057 1.00 91.81 572 LEU A CA 1
ATOM 4695 C C . LEU A 1 572 ? -18.625 11.032 14.478 1.00 91.81 572 LEU A C 1
ATOM 4697 O O . LEU A 1 572 ? -19.380 10.936 15.445 1.00 91.81 572 LEU A O 1
ATOM 4701 N N . TYR A 1 573 ? -17.305 11.162 14.622 1.00 94.12 573 TYR A N 1
ATOM 4702 C CA . TYR A 1 573 ? -16.647 11.223 15.928 1.00 94.12 573 TYR A CA 1
ATOM 4703 C C . TYR A 1 573 ? -17.052 12.471 16.718 1.00 94.12 573 TYR A C 1
ATOM 4705 O O . TYR A 1 573 ? -17.354 12.362 17.906 1.00 94.12 573 TYR A O 1
ATOM 4713 N N . SER A 1 574 ? -17.188 13.627 16.065 1.00 86.69 574 SER A N 1
ATOM 4714 C CA . SER A 1 574 ? -17.711 14.843 16.695 1.00 86.69 574 SER A CA 1
ATOM 4715 C C . SER A 1 574 ? -19.145 14.670 17.205 1.00 86.69 574 SER A C 1
ATOM 4717 O O . SER A 1 574 ? -19.472 15.189 18.270 1.00 86.69 574 SER A O 1
ATOM 4719 N N . CYS A 1 575 ? -20.000 13.907 16.512 1.00 89.31 575 CYS A N 1
ATOM 4720 C CA . CYS A 1 575 ? -21.334 13.573 17.021 1.00 89.31 575 CYS A CA 1
ATOM 4721 C C . CYS A 1 575 ? -21.271 12.749 18.316 1.00 89.31 575 CYS A C 1
ATOM 4723 O O . CYS A 1 575 ? -22.044 13.012 19.237 1.00 89.31 575 CYS A O 1
ATOM 4725 N N . PHE A 1 576 ? -20.348 11.787 18.417 1.00 93.12 576 PHE A N 1
ATOM 4726 C CA . PHE A 1 576 ? -20.147 11.033 19.658 1.00 93.12 576 PHE A CA 1
ATOM 4727 C C . PHE A 1 576 ? -19.615 11.916 20.786 1.00 93.12 576 PHE A C 1
ATOM 4729 O O . PHE A 1 576 ? -20.158 11.858 21.884 1.00 93.12 576 PHE A O 1
ATOM 4736 N N . ILE A 1 577 ? -18.621 12.770 20.522 1.00 88.94 577 ILE A N 1
ATOM 4737 C CA . ILE A 1 577 ? -18.086 13.717 21.517 1.00 88.94 577 ILE A CA 1
ATOM 4738 C C . ILE A 1 577 ? -19.195 14.638 22.030 1.00 88.94 577 ILE A C 1
ATOM 4740 O O . ILE A 1 577 ? -19.389 14.754 23.237 1.00 88.94 577 ILE A O 1
ATOM 4744 N N . ARG A 1 578 ? -19.994 15.216 21.125 1.00 83.50 578 ARG A N 1
ATOM 4745 C CA . ARG A 1 578 ? -21.144 16.043 21.505 1.00 83.50 578 ARG A CA 1
ATOM 4746 C C . ARG A 1 578 ? -22.133 15.265 22.369 1.00 83.50 578 ARG A C 1
ATOM 4748 O O . ARG A 1 578 ? -22.552 15.767 23.402 1.00 83.50 578 ARG A O 1
ATOM 4755 N N . SER A 1 579 ? -22.446 14.023 21.998 1.00 90.81 579 SER A N 1
ATOM 4756 C CA . SER A 1 579 ? -23.310 13.166 22.811 1.00 90.81 579 SER A CA 1
ATOM 4757 C C . SER A 1 579 ? -22.717 12.887 24.197 1.00 90.81 579 SER A C 1
ATOM 4759 O O . SER A 1 579 ? -23.468 12.806 25.164 1.00 90.81 579 SER A O 1
ATOM 4761 N N . ILE A 1 580 ? -21.395 12.733 24.322 1.00 90.56 580 ILE A N 1
ATOM 4762 C CA . ILE A 1 580 ? -20.721 12.581 25.620 1.00 90.56 580 ILE A CA 1
ATOM 4763 C C . ILE A 1 580 ? -20.885 13.859 26.447 1.00 90.56 580 ILE A C 1
ATOM 4765 O O . ILE A 1 580 ? -21.227 13.777 27.627 1.00 90.56 580 ILE A O 1
ATOM 4769 N N . HIS A 1 581 ? -20.686 15.031 25.844 1.00 85.06 581 HIS A N 1
ATOM 4770 C CA . HIS A 1 581 ? -20.875 16.319 26.517 1.00 85.06 581 HIS A CA 1
ATOM 4771 C C . HIS A 1 581 ? -22.325 16.519 26.966 1.00 85.06 581 HIS A C 1
ATOM 4773 O O . HIS A 1 581 ? -22.555 16.882 28.116 1.00 85.06 581 HIS A O 1
ATOM 4779 N N . ASP A 1 582 ? -23.295 16.174 26.118 1.00 82.19 582 ASP A N 1
ATOM 4780 C CA . ASP A 1 582 ? -24.722 16.218 26.451 1.00 82.19 582 ASP A CA 1
ATOM 4781 C C . ASP A 1 582 ? -25.051 15.294 27.642 1.00 82.19 582 ASP A C 1
ATOM 4783 O O . ASP A 1 582 ? -25.786 15.686 28.547 1.00 82.19 582 ASP A O 1
ATOM 4787 N N . ILE A 1 583 ? -24.460 14.091 27.697 1.00 84.56 583 ILE A N 1
ATOM 4788 C CA . ILE A 1 583 ? -24.623 13.144 28.817 1.00 84.56 583 ILE A CA 1
ATOM 4789 C C . ILE A 1 583 ? -23.982 13.673 30.109 1.00 84.56 583 ILE A C 1
ATOM 4791 O O . ILE A 1 583 ? -24.519 13.474 31.199 1.00 84.56 583 ILE A O 1
ATOM 4795 N N . ARG A 1 584 ? -22.813 14.315 30.014 1.00 78.75 584 ARG A N 1
ATOM 4796 C CA . ARG A 1 584 ? -22.072 14.851 31.170 1.00 78.75 584 ARG A CA 1
ATOM 4797 C C . ARG A 1 584 ? -22.628 16.181 31.679 1.00 78.75 584 ARG A C 1
ATOM 4799 O O . ARG A 1 584 ? -22.284 16.581 32.797 1.00 78.75 584 ARG A O 1
ATOM 4806 N N . GLY A 1 585 ? -23.450 16.839 30.867 1.00 70.06 585 GLY A N 1
ATOM 4807 C CA . GLY A 1 585 ? -23.855 18.223 31.036 1.00 70.06 585 GLY A CA 1
ATOM 4808 C C . GLY A 1 585 ? -22.772 19.192 30.560 1.00 70.06 585 GLY A C 1
ATOM 4809 O O . GLY A 1 585 ? -21.572 18.964 30.743 1.00 70.06 585 GLY A O 1
ATOM 4810 N N . HIS A 1 586 ? -23.213 20.307 29.981 1.00 64.12 586 HIS A N 1
ATOM 4811 C CA . HIS A 1 586 ? -22.336 21.394 29.557 1.00 64.12 586 HIS A CA 1
ATOM 4812 C C . HIS A 1 586 ? -21.959 22.281 30.741 1.00 64.12 586 HIS A C 1
ATOM 4814 O O . HIS A 1 586 ? -22.777 22.554 31.621 1.00 64.12 586 HIS A O 1
ATOM 4820 N N . SER A 1 587 ? -20.715 22.756 30.756 1.00 61.00 587 SER A N 1
ATOM 4821 C CA . SER A 1 587 ? -20.315 23.830 31.662 1.00 61.00 587 SER A CA 1
ATOM 4822 C C . SER A 1 587 ? -21.000 25.119 31.212 1.00 61.00 587 SER A C 1
ATOM 4824 O O . SER A 1 587 ? -20.724 25.613 30.123 1.00 61.00 587 SER A O 1
ATOM 4826 N N . ILE A 1 588 ? -21.898 25.648 32.040 1.00 66.19 588 ILE A N 1
ATOM 4827 C CA . ILE A 1 588 ? -22.602 26.907 31.784 1.00 66.19 588 ILE A CA 1
ATOM 4828 C C . ILE A 1 588 ? -21.918 28.001 32.599 1.00 66.19 588 ILE A C 1
ATOM 4830 O O . ILE A 1 588 ? -21.702 27.834 33.801 1.00 66.19 588 ILE A O 1
ATOM 4834 N N . THR A 1 589 ? -21.580 29.114 31.953 1.00 69.12 589 THR A N 1
ATOM 4835 C CA . THR A 1 589 ? -21.086 30.326 32.616 1.00 69.12 589 THR A CA 1
ATOM 4836 C C . THR A 1 589 ? -22.084 31.460 32.434 1.00 69.12 589 THR A C 1
ATOM 4838 O O . THR A 1 589 ? -23.019 31.370 31.637 1.00 69.12 589 THR A O 1
ATOM 4841 N N . SER A 1 590 ? -21.888 32.562 33.159 1.00 72.50 590 SER A N 1
ATOM 4842 C CA . SER A 1 590 ? -22.689 33.771 32.935 1.00 72.50 590 SER A CA 1
ATOM 4843 C C . SER A 1 590 ? -22.622 34.248 31.478 1.00 72.50 590 SER A C 1
ATOM 4845 O O . SER A 1 590 ? -23.653 34.574 30.900 1.00 72.50 590 SER A O 1
ATOM 4847 N N . ASN A 1 591 ? -21.455 34.162 30.834 1.00 70.44 591 ASN A N 1
ATOM 4848 C CA . ASN A 1 591 ? -21.289 34.546 29.432 1.00 70.44 591 ASN A CA 1
ATOM 4849 C C . ASN A 1 591 ? -22.081 33.682 28.445 1.00 70.44 591 ASN A C 1
ATOM 4851 O O . ASN A 1 591 ? -22.362 34.139 27.343 1.00 70.44 591 ASN A O 1
ATOM 4855 N N . THR A 1 592 ? -22.492 32.468 28.824 1.00 75.06 592 THR A N 1
ATOM 4856 C CA . THR A 1 592 ? -23.353 31.623 27.981 1.00 75.06 592 THR A CA 1
ATOM 4857 C C . THR A 1 592 ? -24.708 32.282 27.684 1.00 75.06 592 THR A C 1
ATOM 4859 O O . THR A 1 592 ? -25.338 31.944 26.686 1.00 75.06 592 THR A O 1
ATOM 4862 N N . PHE A 1 593 ? -25.151 33.233 28.516 1.00 76.12 593 PHE A N 1
ATOM 4863 C CA . PHE A 1 593 ? -26.417 33.951 28.335 1.00 76.12 593 PHE A CA 1
ATOM 4864 C C . PHE A 1 593 ? -26.284 35.268 27.566 1.00 76.12 593 PHE A C 1
ATOM 4866 O O . PHE A 1 593 ? -27.308 35.863 27.247 1.00 76.12 593 PHE A O 1
ATOM 4873 N N . VAL A 1 594 ? -25.065 35.738 27.280 1.00 78.56 594 VAL A N 1
ATOM 4874 C CA . VAL A 1 594 ? -24.853 37.035 26.623 1.00 78.56 594 VAL A CA 1
ATOM 4875 C C . VAL A 1 594 ? -25.296 36.961 25.166 1.00 78.56 594 VAL A C 1
ATOM 4877 O O . VAL A 1 594 ? -24.845 36.105 24.404 1.00 78.56 594 VAL A O 1
ATOM 4880 N N . ASN A 1 595 ? -26.178 37.874 24.768 1.00 82.81 595 ASN A N 1
ATOM 4881 C CA . ASN A 1 595 ? -26.634 38.035 23.389 1.00 82.81 595 ASN A CA 1
ATOM 4882 C C . ASN A 1 595 ? -27.036 39.502 23.132 1.00 82.81 595 ASN A C 1
ATOM 4884 O O . ASN A 1 595 ? -26.775 40.368 23.962 1.00 82.81 595 ASN A O 1
ATOM 4888 N N . ILE A 1 596 ? -27.649 39.797 21.979 1.00 78.25 596 ILE A N 1
ATOM 4889 C CA . ILE A 1 596 ? -28.073 41.165 21.616 1.00 78.25 596 ILE A CA 1
ATOM 4890 C C . ILE A 1 596 ? -29.027 41.795 22.649 1.00 78.25 596 ILE A C 1
ATOM 4892 O O . ILE A 1 596 ? -28.979 43.007 22.845 1.00 78.25 596 ILE A O 1
ATOM 4896 N N . ASP A 1 597 ? -29.842 40.983 23.322 1.00 83.69 597 ASP A N 1
ATOM 4897 C CA . ASP A 1 597 ? -30.870 41.420 24.273 1.00 83.69 597 ASP A CA 1
ATOM 4898 C C . ASP A 1 597 ? -30.439 41.263 25.744 1.00 83.69 597 ASP A C 1
ATOM 4900 O O . ASP A 1 597 ? -31.089 41.788 26.649 1.00 83.69 597 ASP A O 1
ATOM 4904 N N . ILE A 1 598 ? -29.353 40.527 26.001 1.00 84.56 598 ILE A N 1
ATOM 4905 C CA . ILE A 1 598 ? -28.858 40.203 27.340 1.00 84.56 598 ILE A CA 1
ATOM 4906 C C . ILE A 1 598 ? -27.405 40.659 27.451 1.00 84.56 598 ILE A C 1
ATOM 4908 O O . ILE A 1 598 ? -26.487 39.987 26.978 1.00 84.56 598 ILE A O 1
ATOM 4912 N N . ASP A 1 599 ? -27.201 41.788 28.129 1.00 87.06 599 ASP A N 1
ATOM 4913 C CA . ASP A 1 599 ? -25.864 42.276 28.460 1.00 87.06 599 ASP A CA 1
ATOM 4914 C C . ASP A 1 599 ? -25.177 41.415 29.540 1.00 87.06 599 ASP A C 1
ATOM 4916 O O . ASP A 1 599 ? -25.802 40.601 30.226 1.00 87.06 599 ASP A O 1
ATOM 4920 N N . GLU A 1 600 ? -23.867 41.598 29.719 1.00 78.75 600 GLU A N 1
ATOM 4921 C CA . GLU A 1 600 ? -23.062 40.822 30.677 1.00 78.75 600 GLU A CA 1
ATOM 4922 C C . GLU A 1 600 ? -23.572 40.923 32.126 1.00 78.75 600 GLU A C 1
ATOM 4924 O O . GLU A 1 600 ? -23.476 39.970 32.906 1.00 78.75 600 GLU A O 1
ATOM 4929 N N . LYS A 1 601 ? -24.153 42.066 32.508 1.00 83.00 601 LYS A N 1
ATOM 4930 C CA . LYS A 1 601 ? -24.636 42.317 33.870 1.00 83.00 601 LYS A CA 1
ATOM 4931 C C . LYS A 1 601 ? -25.951 41.581 34.129 1.00 83.00 601 LYS A C 1
ATOM 4933 O O . LYS A 1 601 ? -26.138 40.998 35.205 1.00 83.00 601 LYS A O 1
ATOM 4938 N N . LEU A 1 602 ? -26.846 41.571 33.145 1.00 84.50 602 LEU A N 1
ATOM 4939 C CA . LEU A 1 602 ? -28.100 40.832 33.172 1.00 84.50 602 LEU A CA 1
ATOM 4940 C C . LEU A 1 602 ? -27.840 39.325 33.082 1.00 84.50 602 LEU A C 1
ATOM 4942 O O . LEU A 1 602 ? -28.363 38.575 33.905 1.00 84.50 602 LEU A O 1
ATOM 4946 N N . ALA A 1 603 ? -26.952 38.894 32.187 1.00 80.81 603 ALA A N 1
ATOM 4947 C CA . ALA A 1 603 ? -26.491 37.513 32.063 1.00 80.81 603 ALA A CA 1
ATOM 4948 C C . ALA A 1 603 ? -25.941 36.962 33.393 1.00 80.81 603 ALA A C 1
ATOM 4950 O O . ALA A 1 603 ? -26.305 35.867 33.829 1.00 80.81 603 ALA A O 1
ATOM 4951 N N . MET A 1 604 ? -25.129 37.754 34.102 1.00 79.19 604 MET A N 1
ATOM 4952 C CA . MET A 1 604 ? -24.625 37.411 35.435 1.00 79.19 604 MET A CA 1
ATOM 4953 C C . MET A 1 604 ? -25.742 37.294 36.477 1.00 79.19 604 MET A C 1
ATOM 4955 O O . MET A 1 604 ? -25.697 36.426 37.351 1.00 79.19 604 MET A O 1
ATOM 4959 N N . SER A 1 605 ? -26.747 38.163 36.402 1.00 81.50 605 SER A N 1
ATOM 4960 C CA . SER A 1 605 ? -27.886 38.149 37.324 1.00 81.50 605 SER A CA 1
ATOM 4961 C C . SER A 1 605 ? -28.750 36.903 37.112 1.00 81.50 605 SER A C 1
ATOM 4963 O O . SER A 1 605 ? -29.088 36.229 38.086 1.00 81.50 605 SER A O 1
ATOM 4965 N N . ILE A 1 606 ? -29.006 36.542 35.850 1.00 81.38 606 ILE A N 1
ATOM 4966 C CA . ILE A 1 606 ? -29.694 35.308 35.445 1.00 81.38 606 ILE A CA 1
ATOM 4967 C C . ILE A 1 606 ? -28.918 34.082 35.942 1.00 81.38 606 ILE A C 1
ATOM 4969 O O . ILE A 1 606 ? -29.477 33.230 36.631 1.00 81.38 606 ILE A O 1
ATOM 4973 N N . TYR A 1 607 ? -27.611 34.024 35.677 1.00 79.88 607 TYR A N 1
ATOM 4974 C CA . TYR A 1 607 ? -26.752 32.926 36.122 1.00 79.88 607 TYR A CA 1
ATOM 4975 C C . TYR A 1 607 ? -26.740 32.772 37.651 1.00 79.88 607 TYR A C 1
ATOM 4977 O O . TYR A 1 607 ? -26.877 31.663 38.168 1.00 79.88 607 TYR A O 1
ATOM 4985 N N . LYS A 1 608 ? -26.644 33.879 38.403 1.00 77.94 608 LYS A N 1
ATOM 4986 C CA . LYS A 1 608 ? -26.719 33.860 39.873 1.00 77.94 608 LYS A CA 1
ATOM 4987 C C . LYS A 1 608 ? -28.081 33.392 40.382 1.00 77.94 608 LYS A C 1
ATOM 4989 O O . LYS A 1 608 ? -28.113 32.628 41.342 1.00 77.94 608 LYS A O 1
ATOM 4994 N N . GLN A 1 609 ? -29.179 33.807 39.752 1.00 79.12 609 GLN A N 1
ATOM 4995 C CA . GLN A 1 609 ? -30.518 33.332 40.112 1.00 79.12 609 GLN A CA 1
ATOM 4996 C C . GLN A 1 609 ? -30.666 31.826 39.871 1.00 79.12 609 GLN A C 1
ATOM 4998 O O . GLN A 1 609 ? -31.105 31.114 40.770 1.00 79.12 609 GLN A O 1
ATOM 5003 N N . MET A 1 610 ? -30.212 31.319 38.723 1.00 76.31 610 MET A N 1
ATOM 5004 C CA . MET A 1 610 ? -30.245 29.883 38.401 1.00 76.31 610 MET A CA 1
ATOM 5005 C C . MET A 1 610 ? -29.308 29.031 39.281 1.00 76.31 610 MET A C 1
ATOM 5007 O O . MET A 1 610 ? -29.509 27.827 39.420 1.00 76.31 610 MET A O 1
ATOM 5011 N N . LEU A 1 611 ? -28.290 29.641 39.901 1.00 71.81 611 LEU A N 1
ATOM 5012 C CA . LEU A 1 611 ? -27.421 28.994 40.894 1.00 71.81 611 LEU A CA 1
ATOM 5013 C C . LEU A 1 611 ? -28.021 28.932 42.308 1.00 71.81 611 LEU A C 1
ATOM 5015 O O . LEU A 1 611 ? -27.532 28.146 43.118 1.00 71.81 611 LEU A O 1
ATOM 5019 N N . ILE A 1 612 ? -28.972 29.813 42.634 1.00 69.81 612 ILE A N 1
ATOM 5020 C CA . ILE A 1 612 ? -29.549 29.974 43.984 1.00 69.81 612 ILE A CA 1
ATOM 5021 C C . ILE A 1 612 ? -30.985 29.420 44.046 1.00 69.81 612 ILE A C 1
ATOM 5023 O O . ILE A 1 612 ? -31.498 29.197 45.135 1.00 69.81 612 ILE A O 1
ATOM 5027 N N . SER A 1 613 ? -31.626 29.169 42.900 1.00 60.28 613 SER A N 1
ATOM 5028 C CA . SER A 1 613 ? -32.988 28.632 42.823 1.00 60.28 613 SER A CA 1
ATOM 5029 C C . SER A 1 613 ? -33.131 27.285 43.545 1.00 60.28 613 SER A C 1
ATOM 5031 O O . SER A 1 613 ? -32.338 26.372 43.299 1.00 60.28 613 SER A O 1
ATOM 5033 N N . ASP A 1 614 ? -34.202 27.136 44.330 1.00 51.94 614 ASP A N 1
ATOM 5034 C CA . ASP A 1 614 ? -34.546 25.923 45.095 1.00 51.94 614 ASP A CA 1
ATOM 5035 C C . ASP A 1 614 ? -34.782 24.670 44.220 1.00 51.94 614 ASP A C 1
ATOM 5037 O O . ASP A 1 614 ? -34.831 23.549 44.726 1.00 51.94 614 ASP A O 1
ATOM 5041 N N . GLU A 1 615 ? -34.872 24.831 42.896 1.00 57.72 615 GLU A N 1
ATOM 5042 C CA . GLU A 1 615 ? -35.077 23.746 41.927 1.00 57.72 615 GLU A CA 1
ATOM 5043 C C . GLU A 1 615 ? -33.781 23.042 41.464 1.00 57.72 615 GLU A C 1
ATOM 5045 O O . GLU A 1 615 ? -33.843 22.140 40.631 1.00 57.72 615 GLU A O 1
ATOM 5050 N N . ASN A 1 616 ? -32.600 23.398 41.996 1.00 55.28 616 ASN A N 1
ATOM 5051 C CA . ASN A 1 616 ? -31.298 22.820 41.599 1.00 55.28 616 ASN A CA 1
ATOM 5052 C C . ASN A 1 616 ? -31.032 22.859 40.073 1.00 55.28 616 ASN A C 1
ATOM 5054 O O . ASN A 1 616 ? -30.495 21.903 39.510 1.00 55.28 616 ASN A O 1
ATOM 5058 N N . ILE A 1 617 ? -31.379 23.962 39.395 1.00 64.56 617 ILE A N 1
ATOM 5059 C CA . ILE A 1 617 ? -31.221 24.097 37.932 1.00 64.56 617 ILE A CA 1
ATOM 5060 C C . ILE A 1 617 ? -29.746 23.949 37.515 1.00 64.56 617 ILE A C 1
ATOM 5062 O O . ILE A 1 617 ? -29.446 23.232 36.560 1.00 64.56 617 ILE A O 1
ATOM 5066 N N . PHE A 1 618 ? -28.808 24.555 38.258 1.00 65.19 618 PHE A N 1
ATOM 5067 C CA . PHE A 1 618 ? -27.367 24.350 38.067 1.00 65.19 618 PHE A CA 1
ATOM 5068 C C . PHE A 1 618 ? -26.703 23.672 39.263 1.00 65.19 618 PHE A C 1
ATOM 5070 O O . PHE A 1 618 ? -26.773 24.136 40.399 1.00 65.19 618 PHE A O 1
ATOM 5077 N N . ILE A 1 619 ? -25.959 22.600 38.986 1.00 63.12 619 ILE A N 1
ATOM 5078 C CA . ILE A 1 619 ? -25.131 21.915 39.979 1.00 63.12 619 ILE A CA 1
ATOM 5079 C C . ILE A 1 619 ? -23.759 22.595 40.023 1.00 63.12 619 ILE A C 1
ATOM 5081 O O . ILE A 1 619 ? -22.973 22.492 39.078 1.00 63.12 619 ILE A O 1
ATOM 5085 N N . ARG A 1 620 ? -23.419 23.242 41.146 1.00 61.66 620 ARG A N 1
ATOM 5086 C CA . ARG A 1 620 ? -22.048 23.726 41.379 1.00 61.66 620 ARG A CA 1
ATOM 5087 C C . ARG A 1 620 ? -21.100 22.536 41.510 1.00 61.66 620 ARG A C 1
ATOM 5089 O O . ARG A 1 620 ? -21.075 21.870 42.546 1.00 61.66 620 ARG A O 1
ATOM 5096 N N . LYS A 1 621 ? -20.277 22.287 40.488 1.00 57.28 621 LYS A N 1
ATOM 5097 C CA . LYS A 1 621 ? -19.167 21.334 40.605 1.00 57.28 621 LYS A CA 1
ATOM 5098 C C . LYS A 1 621 ? -18.186 21.845 41.660 1.00 57.28 621 LYS A C 1
ATOM 5100 O O . LYS A 1 621 ? -17.634 22.936 41.533 1.00 57.28 621 LYS A O 1
ATOM 5105 N N . GLN A 1 622 ? -17.989 21.060 42.718 1.00 58.53 622 GLN A N 1
ATOM 5106 C CA . GLN A 1 622 ? -16.930 21.318 43.689 1.00 58.53 622 GLN A CA 1
ATOM 5107 C C . GLN A 1 622 ? -15.579 21.091 43.024 1.00 58.53 622 GLN A C 1
ATOM 5109 O O . GLN A 1 622 ? -15.388 20.125 42.282 1.00 58.53 622 GLN A O 1
ATOM 5114 N N . PHE A 1 623 ? -14.651 22.000 43.285 1.00 58.94 623 PHE A N 1
ATOM 5115 C CA . PHE A 1 623 ? -13.322 21.939 42.712 1.00 58.94 623 PHE A CA 1
ATOM 5116 C C . PHE A 1 623 ? -12.543 20.757 43.313 1.00 58.94 623 PHE A C 1
ATOM 5118 O O . PHE A 1 623 ? -12.327 20.703 44.526 1.00 58.94 623 PHE A O 1
ATOM 5125 N N . ASN A 1 624 ? -12.162 19.779 42.483 1.00 60.47 624 ASN A N 1
ATOM 5126 C CA . ASN A 1 624 ? -11.364 18.638 42.931 1.00 60.47 624 ASN A CA 1
ATOM 5127 C C . ASN A 1 624 ? -9.918 19.098 43.152 1.00 60.47 624 ASN A C 1
ATOM 5129 O O . ASN A 1 624 ? -9.295 19.596 42.226 1.00 60.47 624 ASN A O 1
ATOM 5133 N N . ARG A 1 625 ? -9.385 18.934 44.366 1.00 62.59 625 ARG A N 1
ATOM 5134 C CA . ARG A 1 625 ? -8.056 19.447 44.749 1.00 62.59 625 ARG A CA 1
ATOM 5135 C C . ARG A 1 625 ? -6.882 18.596 44.246 1.00 62.59 625 ARG A C 1
ATOM 5137 O O . ARG A 1 625 ? -5.739 19.022 44.377 1.00 62.59 625 ARG A O 1
ATOM 5144 N N . ASN A 1 626 ? -7.148 17.422 43.672 1.00 60.22 626 ASN A N 1
ATOM 5145 C CA . ASN A 1 626 ? -6.114 16.510 43.182 1.00 60.22 626 ASN A CA 1
ATOM 5146 C C . ASN A 1 626 ? -5.896 16.692 41.673 1.00 60.22 626 ASN A C 1
ATOM 5148 O O . ASN A 1 626 ? -6.589 16.071 40.866 1.00 60.22 626 ASN A O 1
ATOM 5152 N N . PHE A 1 627 ? -4.923 17.526 41.300 1.00 63.19 627 PHE A N 1
ATOM 5153 C CA . PHE A 1 627 ? -4.503 17.722 39.908 1.00 63.19 627 PHE A CA 1
ATOM 5154 C C . PHE A 1 627 ? -3.339 16.808 39.547 1.00 63.19 627 PHE A C 1
ATOM 5156 O O . PHE A 1 627 ? -2.415 16.620 40.338 1.00 63.19 627 PHE A O 1
ATOM 5163 N N . ASN A 1 628 ? -3.348 16.289 38.321 1.00 71.06 628 ASN A N 1
ATOM 5164 C CA . ASN A 1 628 ? -2.139 15.744 37.724 1.00 71.06 628 ASN A CA 1
ATOM 5165 C C . ASN A 1 628 ? -1.190 16.915 37.417 1.00 71.06 628 ASN A C 1
ATOM 5167 O O . ASN A 1 628 ? -1.536 17.806 36.640 1.00 71.06 628 ASN A O 1
ATOM 5171 N N . GLU A 1 629 ? -0.002 16.905 38.021 1.00 77.75 629 GLU A N 1
ATOM 5172 C CA . GLU A 1 6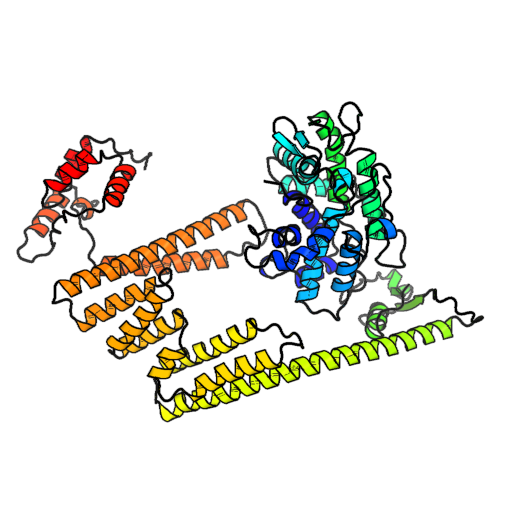29 ? 1.018 17.948 37.870 1.00 77.75 629 GLU A CA 1
ATOM 5173 C C . GLU A 1 629 ? 1.334 18.258 36.398 1.00 77.75 629 GLU A C 1
ATOM 5175 O O . GLU A 1 629 ? 1.452 19.423 36.026 1.00 77.75 629 GLU A O 1
ATOM 5180 N N . ASN A 1 630 ? 1.374 17.242 35.530 1.00 73.31 630 ASN A N 1
ATOM 5181 C CA . ASN A 1 630 ? 1.655 17.428 34.104 1.00 73.31 630 ASN A CA 1
ATOM 5182 C C . ASN A 1 630 ? 0.510 18.136 33.369 1.00 73.31 630 ASN A C 1
ATOM 5184 O O . ASN A 1 630 ? 0.759 18.953 32.485 1.00 73.31 630 ASN A O 1
ATOM 5188 N N . GLN A 1 631 ? -0.744 17.860 33.741 1.00 70.75 631 GLN A N 1
ATOM 5189 C CA . GLN A 1 631 ? -1.902 18.553 33.165 1.00 70.75 631 GLN A CA 1
ATOM 5190 C C . GLN A 1 631 ? -1.939 20.013 33.612 1.00 70.75 631 GLN A C 1
ATOM 5192 O O . GLN A 1 631 ? -2.186 20.895 32.795 1.00 70.75 631 GLN A O 1
ATOM 5197 N N . LEU A 1 632 ? -1.645 20.274 34.888 1.00 76.12 632 LEU A N 1
ATOM 5198 C CA . LEU A 1 632 ? -1.616 21.631 35.421 1.00 76.12 632 LEU A CA 1
ATOM 5199 C C . LEU A 1 632 ? -0.465 22.446 34.814 1.00 76.12 632 LEU A C 1
ATOM 5201 O O . LEU A 1 632 ? -0.684 23.580 34.404 1.00 76.12 632 LEU A O 1
ATOM 5205 N N . LYS A 1 633 ? 0.728 21.855 34.660 1.00 78.50 633 LYS A N 1
ATOM 5206 C CA . LYS A 1 633 ? 1.851 22.478 33.937 1.00 78.50 633 LYS A CA 1
ATOM 5207 C C . LYS A 1 633 ? 1.503 22.783 32.484 1.00 78.50 633 LYS A C 1
ATOM 5209 O O . LYS A 1 633 ? 1.836 23.866 32.019 1.00 78.50 633 LYS A O 1
ATOM 5214 N N . LYS A 1 634 ? 0.807 21.872 31.793 1.00 74.62 634 LYS A N 1
ATOM 5215 C CA . LYS A 1 634 ? 0.356 22.093 30.415 1.00 74.62 634 LYS A CA 1
ATOM 5216 C C . LYS A 1 634 ? -0.628 23.262 30.319 1.00 74.62 634 LYS A C 1
ATOM 5218 O O . LYS A 1 634 ? -0.396 24.159 29.528 1.00 74.62 634 LYS A O 1
ATOM 5223 N N . ILE A 1 635 ? -1.649 23.311 31.179 1.00 69.75 635 ILE A N 1
ATOM 5224 C CA . ILE A 1 635 ? -2.593 24.443 31.237 1.00 69.75 635 ILE A CA 1
ATOM 5225 C C . ILE A 1 635 ? -1.846 25.753 31.514 1.00 69.75 635 ILE A C 1
ATOM 5227 O O . ILE A 1 635 ? -2.086 26.760 30.857 1.00 69.75 635 ILE A O 1
ATOM 5231 N N . CYS A 1 636 ? -0.909 25.743 32.463 1.00 76.19 636 CYS A N 1
ATOM 5232 C CA . CYS A 1 636 ? -0.102 26.919 32.757 1.00 76.19 636 CYS A CA 1
ATOM 5233 C C . CYS A 1 636 ? 0.764 27.348 31.565 1.00 76.19 636 CYS A C 1
ATOM 5235 O O . CYS A 1 636 ? 0.893 28.539 31.328 1.00 76.19 636 CYS A O 1
ATOM 5237 N N . MET A 1 637 ? 1.318 26.414 30.790 1.00 74.62 637 MET A N 1
ATOM 5238 C CA . MET A 1 637 ? 2.035 26.741 29.553 1.00 74.62 637 MET A CA 1
ATOM 5239 C C . MET A 1 637 ? 1.103 27.314 28.482 1.00 74.62 637 MET A C 1
ATOM 5241 O O . MET A 1 637 ? 1.397 28.379 27.946 1.00 74.62 637 MET A O 1
ATOM 5245 N N . ASP A 1 638 ? -0.020 26.646 28.212 1.00 67.44 638 ASP A N 1
ATOM 5246 C CA . ASP A 1 638 ? -0.973 27.016 27.158 1.00 67.44 638 ASP A CA 1
ATOM 5247 C C . ASP A 1 638 ? -1.547 28.430 27.378 1.00 67.44 638 ASP A C 1
ATOM 5249 O O . ASP A 1 638 ? -1.772 29.167 26.422 1.00 67.44 638 ASP A O 1
ATOM 5253 N N . TYR A 1 639 ? -1.728 28.831 28.642 1.00 66.62 639 TYR A N 1
ATOM 5254 C CA . TYR A 1 639 ? -2.283 30.132 29.038 1.00 66.62 639 TYR A CA 1
ATOM 5255 C C . TYR A 1 639 ? -1.256 31.079 29.685 1.00 66.62 639 TYR A C 1
ATOM 5257 O O . TYR A 1 639 ? -1.640 32.079 30.286 1.00 66.62 639 TYR A O 1
ATOM 5265 N N . GLN A 1 640 ? 0.041 30.764 29.593 1.00 70.31 640 GLN A N 1
ATOM 5266 C CA . GLN A 1 640 ? 1.150 31.564 30.142 1.00 70.31 640 GLN A CA 1
ATOM 5267 C C . GLN A 1 640 ? 1.012 31.917 31.642 1.00 70.31 640 GLN A C 1
ATOM 5269 O O . GLN A 1 640 ? 1.454 32.969 32.105 1.00 70.31 640 GLN A O 1
ATOM 5274 N N . LEU A 1 641 ? 0.414 31.026 32.432 1.00 74.94 641 LEU A N 1
ATOM 5275 C CA . LEU A 1 641 ? 0.216 31.191 33.871 1.00 74.94 641 LEU A CA 1
ATOM 5276 C C . LEU A 1 641 ? 1.463 30.763 34.653 1.00 74.94 641 LEU A C 1
ATOM 5278 O O . LEU A 1 641 ? 2.124 29.773 34.331 1.00 74.94 641 LEU A O 1
ATOM 5282 N N . ASN A 1 642 ? 1.748 31.449 35.762 1.00 79.94 642 ASN A N 1
ATOM 5283 C CA . ASN A 1 642 ? 2.745 30.975 36.718 1.00 79.94 642 ASN A CA 1
ATOM 5284 C C . ASN A 1 642 ? 2.220 29.723 37.443 1.00 79.94 642 ASN A C 1
ATOM 5286 O O . ASN A 1 642 ? 1.214 29.793 38.149 1.00 79.94 642 ASN A O 1
ATOM 5290 N N . TYR A 1 643 ? 2.919 28.595 37.292 1.00 81.12 643 TYR A N 1
ATOM 5291 C CA . TYR A 1 643 ? 2.500 27.310 37.854 1.00 81.12 643 TYR A CA 1
ATOM 5292 C C . TYR A 1 643 ? 2.309 27.345 39.378 1.00 81.12 643 TYR A C 1
ATOM 5294 O O . TYR A 1 643 ? 1.240 26.974 39.861 1.00 81.12 643 TYR A O 1
ATOM 5302 N N . ASP A 1 644 ? 3.291 27.846 40.132 1.00 78.88 644 ASP A N 1
ATOM 5303 C CA . ASP A 1 644 ? 3.240 27.868 41.601 1.00 78.88 644 ASP A CA 1
ATOM 5304 C C . ASP A 1 644 ? 2.144 28.808 42.123 1.00 78.88 644 ASP A C 1
ATOM 5306 O O . ASP A 1 644 ? 1.448 28.508 43.098 1.00 78.88 644 ASP A O 1
ATOM 5310 N N . GLY A 1 645 ? 1.969 29.952 41.459 1.00 77.81 645 GLY A N 1
ATOM 5311 C CA . GLY A 1 645 ? 0.915 30.913 41.751 1.00 77.81 645 GLY A CA 1
ATOM 5312 C C . GLY A 1 645 ? -0.467 30.320 41.496 1.00 77.81 645 GLY A C 1
ATOM 5313 O O . GLY A 1 645 ? -1.335 30.387 42.371 1.00 77.81 645 GLY A O 1
ATOM 5314 N N . PHE A 1 646 ? -0.659 29.711 40.326 1.00 77.69 646 PHE A N 1
ATOM 5315 C CA . PHE A 1 646 ? -1.938 29.137 39.934 1.00 77.69 646 PHE A CA 1
ATOM 5316 C C . PHE A 1 646 ? -2.291 27.936 40.817 1.00 77.69 646 PHE A C 1
ATOM 5318 O O . PHE A 1 646 ? -3.400 27.863 41.340 1.00 77.69 646 PHE A O 1
ATOM 5325 N N . GLN A 1 647 ? -1.329 27.058 41.116 1.00 80.62 647 GLN A N 1
ATOM 5326 C CA . GLN A 1 647 ? -1.510 25.954 42.063 1.00 80.62 647 GLN A CA 1
ATOM 5327 C C . GLN A 1 647 ? -1.907 26.453 43.465 1.00 80.62 647 GLN A C 1
ATOM 5329 O O . GLN A 1 647 ? -2.761 25.854 44.128 1.00 80.62 647 GLN A O 1
ATOM 5334 N N . ARG A 1 648 ? -1.331 27.573 43.924 1.00 79.25 648 ARG A N 1
ATOM 5335 C CA . ARG A 1 648 ? -1.690 28.199 45.205 1.00 79.25 648 ARG A CA 1
ATOM 5336 C C . ARG A 1 648 ? -3.103 28.784 45.191 1.00 79.25 648 ARG A C 1
ATOM 5338 O O . ARG A 1 648 ? -3.824 28.591 46.162 1.00 79.25 648 ARG A O 1
ATOM 5345 N N . TYR A 1 649 ? -3.518 29.442 44.111 1.00 78.19 649 TYR A N 1
ATOM 5346 C CA . TYR A 1 649 ? -4.894 29.929 43.956 1.00 78.19 649 TYR A CA 1
ATOM 5347 C C . TYR A 1 649 ? -5.899 28.766 43.983 1.00 78.19 649 TYR A C 1
ATOM 5349 O O . TYR A 1 649 ? -6.855 28.766 44.762 1.00 78.19 649 TYR A O 1
ATOM 5357 N N . LEU A 1 650 ? -5.621 27.718 43.205 1.00 75.69 650 LEU A N 1
ATOM 5358 C CA . LEU A 1 650 ? -6.451 26.521 43.110 1.00 75.69 650 LEU A CA 1
ATOM 5359 C C . LEU A 1 650 ? -6.614 25.780 44.451 1.00 75.69 650 LEU A C 1
ATOM 5361 O O . LEU A 1 650 ? -7.664 25.188 44.701 1.00 75.69 650 LEU A O 1
ATOM 5365 N N . SER A 1 651 ? -5.615 25.830 45.341 1.00 76.12 651 SER A N 1
ATOM 5366 C CA . SER A 1 651 ? -5.702 25.202 46.669 1.00 76.12 651 SER A CA 1
ATOM 5367 C C . SER A 1 651 ? -6.571 25.977 47.672 1.00 76.12 651 SER A C 1
ATOM 5369 O O . SER A 1 651 ? -7.067 25.388 48.637 1.00 76.12 651 SER A O 1
ATOM 5371 N N . GLN A 1 652 ? -6.804 27.272 47.433 1.00 76.06 652 GLN A N 1
ATOM 5372 C CA . GLN A 1 652 ? -7.555 28.168 48.321 1.00 76.06 652 GLN A CA 1
ATOM 5373 C C . GLN A 1 652 ? -9.050 28.245 47.988 1.00 76.06 652 GLN A C 1
ATOM 5375 O O . GLN A 1 652 ? -9.863 28.574 48.853 1.00 76.06 652 GLN A O 1
ATOM 5380 N N . ILE A 1 653 ? -9.436 27.912 46.757 1.00 70.69 653 ILE A N 1
ATOM 5381 C CA . ILE A 1 653 ? -10.826 27.988 46.308 1.00 70.69 653 ILE A CA 1
ATOM 5382 C C . ILE A 1 653 ? -11.586 26.672 46.531 1.00 70.69 653 ILE A C 1
ATOM 5384 O O . ILE A 1 653 ? -11.035 25.570 46.507 1.00 70.69 653 ILE A O 1
ATOM 5388 N N . LYS A 1 654 ? -12.898 26.783 46.767 1.00 65.44 654 LYS A N 1
ATOM 5389 C CA . LYS A 1 654 ? -13.825 25.633 46.825 1.00 65.44 654 LYS A CA 1
ATOM 5390 C C . LYS A 1 654 ? -14.601 25.446 45.515 1.00 65.44 654 LYS A C 1
ATOM 5392 O O . LYS A 1 654 ? -15.019 24.335 45.192 1.00 65.44 654 LYS A O 1
ATOM 5397 N N . TYR A 1 655 ? -14.760 26.534 44.767 1.00 66.56 655 TYR A N 1
ATOM 5398 C CA . TYR A 1 655 ? -15.407 26.614 43.463 1.00 66.56 655 TYR A CA 1
ATOM 5399 C C . TYR A 1 655 ? -14.595 27.582 42.603 1.00 66.56 655 TYR A C 1
ATOM 5401 O O . TYR A 1 655 ? -14.090 28.572 43.132 1.00 66.56 655 TYR A O 1
ATOM 5409 N N . VAL A 1 656 ? -14.477 27.308 41.306 1.00 63.38 656 VAL A N 1
ATOM 5410 C CA . VAL A 1 656 ? -13.894 28.273 40.365 1.00 63.38 656 VAL A CA 1
ATOM 5411 C C . VAL A 1 656 ? -14.948 29.333 40.092 1.00 63.38 656 VAL A C 1
ATOM 5413 O O . VAL A 1 656 ? -16.025 29.020 39.588 1.00 63.38 656 VAL A O 1
ATOM 5416 N N . ASP A 1 657 ? -14.644 30.568 40.467 1.00 65.50 657 ASP A N 1
ATOM 5417 C CA . ASP A 1 657 ? -15.452 31.737 40.147 1.00 65.50 657 ASP A CA 1
ATOM 5418 C C . ASP A 1 657 ? -14.730 32.524 39.055 1.00 65.50 657 ASP A C 1
ATOM 5420 O O . ASP A 1 657 ? -13.580 32.921 39.237 1.00 65.50 657 ASP A O 1
ATOM 5424 N N . GLU A 1 658 ? -15.385 32.707 37.908 1.00 59.00 658 GLU A N 1
ATOM 5425 C CA . GLU A 1 658 ? -14.786 33.326 36.722 1.00 59.00 658 GLU A CA 1
ATOM 5426 C C . GLU A 1 658 ? -14.338 34.770 36.980 1.00 59.00 658 GLU A C 1
ATOM 5428 O O . GLU A 1 658 ? -13.360 35.210 36.391 1.00 59.00 658 GLU A O 1
ATOM 5433 N N . MET A 1 659 ? -15.003 35.508 37.875 1.00 61.28 659 MET A N 1
ATOM 5434 C CA . MET A 1 659 ? -14.664 36.901 38.169 1.00 61.28 659 MET A CA 1
ATOM 5435 C C . MET A 1 659 ? -13.428 36.982 39.064 1.00 61.28 659 MET A C 1
ATOM 5437 O O . MET A 1 659 ? -12.512 37.748 38.780 1.00 61.28 659 MET A O 1
ATOM 5441 N N . ASN A 1 660 ? -13.359 36.129 40.088 1.00 65.00 660 ASN A N 1
ATOM 5442 C CA . ASN A 1 660 ? -12.164 35.996 40.924 1.00 65.00 660 ASN A CA 1
ATOM 5443 C C . ASN A 1 660 ? -10.981 35.435 40.125 1.00 65.00 660 ASN A C 1
ATOM 5445 O O . ASN A 1 660 ? -9.837 35.808 40.367 1.00 65.00 660 ASN A O 1
ATOM 5449 N N . LEU A 1 661 ? -11.254 34.532 39.178 1.00 65.62 661 LEU A N 1
ATOM 5450 C CA . LEU A 1 661 ? -10.248 34.019 38.259 1.00 65.62 661 LEU A CA 1
ATOM 5451 C C . LEU A 1 661 ? -9.795 35.119 37.292 1.00 65.62 661 LEU A C 1
ATOM 5453 O O . LEU A 1 661 ? -8.599 35.285 37.135 1.00 65.62 661 LEU A O 1
ATOM 5457 N N . LYS A 1 662 ? -10.697 35.919 36.705 1.00 63.06 662 LYS A N 1
ATOM 5458 C CA . LYS A 1 662 ? -10.340 37.073 35.857 1.00 63.06 662 LYS A CA 1
ATOM 5459 C C . LYS A 1 662 ? -9.517 38.112 36.616 1.00 63.06 662 LYS A C 1
ATOM 5461 O O . LYS A 1 662 ? -8.482 38.506 36.114 1.00 63.06 662 LYS A O 1
ATOM 5466 N N . GLN A 1 663 ? -9.884 38.455 37.850 1.00 66.62 663 GLN A N 1
ATOM 5467 C CA . GLN A 1 663 ? -9.074 39.339 38.702 1.00 66.62 663 GLN A CA 1
ATOM 5468 C C . GLN A 1 663 ? -7.679 38.766 38.993 1.00 66.62 663 GLN A C 1
ATOM 5470 O O . GLN A 1 663 ? -6.707 39.508 39.085 1.00 66.62 663 GLN A O 1
ATOM 5475 N N . TYR A 1 664 ? -7.567 37.443 39.135 1.00 66.38 664 TYR A N 1
ATOM 5476 C CA . TYR A 1 664 ? -6.278 36.766 39.261 1.00 66.38 664 TYR A CA 1
ATOM 5477 C C . TYR A 1 664 ? -5.492 36.773 37.935 1.00 66.38 664 TYR A C 1
ATOM 5479 O O . TYR A 1 664 ? -4.275 36.952 37.934 1.00 66.38 664 TYR A O 1
ATOM 5487 N N . LEU A 1 665 ? -6.190 36.600 36.811 1.00 60.44 665 LEU A N 1
ATOM 5488 C CA . LEU A 1 665 ? -5.647 36.587 35.454 1.00 60.44 665 LEU A CA 1
ATOM 5489 C C . LEU A 1 665 ? -5.317 37.983 34.916 1.00 60.44 665 LEU A C 1
ATOM 5491 O O . LEU A 1 665 ? -4.484 38.059 34.031 1.00 60.44 665 LEU A O 1
ATOM 5495 N N . ASP A 1 666 ? -5.862 39.075 35.460 1.00 55.62 666 ASP A N 1
ATOM 5496 C CA . ASP A 1 666 ? -5.466 40.455 35.119 1.00 55.62 666 ASP A CA 1
ATOM 5497 C C . ASP A 1 666 ? -3.982 40.729 35.457 1.00 55.62 666 ASP A C 1
ATOM 5499 O O . ASP A 1 666 ? -3.379 41.681 34.962 1.00 55.62 666 ASP A O 1
ATOM 5503 N N . HIS A 1 667 ? -3.358 39.864 36.267 1.00 54.22 667 HIS A N 1
ATOM 5504 C CA . HIS A 1 667 ? -1.914 39.838 36.515 1.00 54.22 667 HIS A CA 1
ATOM 5505 C C . HIS A 1 667 ? -1.112 38.993 35.503 1.00 54.22 667 HIS A C 1
ATOM 5507 O O . HIS A 1 667 ? 0.106 38.871 35.644 1.00 54.22 667 HIS A O 1
ATOM 5513 N N . VAL A 1 668 ? -1.761 38.423 34.483 1.00 53.62 668 VAL A N 1
ATOM 5514 C CA . VAL A 1 668 ? -1.158 37.649 33.390 1.00 53.62 668 VAL A CA 1
ATOM 5515 C C . VAL A 1 668 ? -1.611 38.239 32.049 1.00 53.62 668 VAL A C 1
ATOM 5517 O O . VAL A 1 668 ? -2.799 38.405 31.793 1.00 53.62 668 VAL A O 1
ATOM 5520 N N . GLN A 1 669 ? -0.669 38.575 31.164 1.00 46.91 669 GLN A N 1
ATOM 5521 C CA . GLN A 1 669 ? -1.003 39.088 29.832 1.00 46.91 669 GLN A CA 1
ATOM 5522 C C . GLN A 1 669 ? -1.739 38.020 29.012 1.00 46.91 669 GLN A C 1
ATOM 5524 O O . GLN A 1 669 ? -1.155 37.007 28.639 1.00 46.91 669 GLN A O 1
ATOM 5529 N N . MET A 1 670 ? -3.009 38.270 28.692 1.00 44.81 670 MET A N 1
ATOM 5530 C CA . MET A 1 670 ? -3.739 37.483 27.700 1.00 44.81 670 MET A CA 1
ATOM 5531 C C . MET A 1 670 ? -3.400 37.978 26.286 1.00 44.81 670 MET A C 1
ATOM 5533 O O . MET A 1 670 ? -3.324 39.195 26.082 1.00 44.81 670 MET A O 1
ATOM 5537 N N . PRO A 1 671 ? -3.228 37.079 25.298 1.00 39.69 671 PRO A N 1
ATOM 5538 C CA . PRO A 1 671 ? -3.109 37.486 23.906 1.00 39.69 671 PRO A CA 1
ATOM 5539 C C . PRO A 1 671 ? -4.386 38.207 23.460 1.00 39.69 671 PRO A C 1
ATOM 5541 O O . PRO A 1 671 ? -5.501 37.818 23.817 1.00 39.69 671 PRO A O 1
ATOM 5544 N N . ASN A 1 672 ? -4.231 39.288 22.697 1.00 39.00 672 ASN A N 1
ATOM 5545 C CA . ASN A 1 672 ? -5.376 39.974 22.105 1.00 39.00 672 ASN A CA 1
ATOM 5546 C C . ASN A 1 672 ? -5.993 39.133 20.970 1.00 39.00 672 ASN A C 1
ATOM 5548 O O . ASN A 1 672 ? -5.446 38.116 20.554 1.00 39.00 672 ASN A O 1
ATOM 5552 N N . ARG A 1 673 ? -7.143 39.570 20.449 1.00 31.11 673 ARG A N 1
ATOM 5553 C CA . ARG A 1 673 ? -7.900 38.851 19.410 1.00 31.11 673 ARG A CA 1
ATOM 5554 C C . ARG A 1 673 ? -7.114 38.587 18.116 1.00 31.11 673 ARG A C 1
ATOM 5556 O O . ARG A 1 673 ? -7.489 37.682 17.390 1.00 31.11 673 ARG A O 1
ATOM 5563 N N . ASP A 1 674 ? -6.070 39.363 17.832 1.00 33.31 674 ASP A N 1
ATOM 5564 C CA . ASP A 1 674 ? -5.204 39.151 16.663 1.00 33.31 674 ASP A CA 1
ATOM 5565 C C . ASP A 1 674 ? -4.063 38.155 16.956 1.00 33.31 674 ASP A C 1
ATOM 5567 O O . ASP A 1 674 ? -3.438 37.632 16.037 1.00 33.31 674 ASP A O 1
ATOM 5571 N N . GLN A 1 675 ? -3.775 37.902 18.237 1.00 36.81 675 GLN A N 1
ATOM 5572 C CA . GLN A 1 675 ? -2.784 36.936 18.717 1.00 36.81 675 GLN A CA 1
ATOM 5573 C C . GLN A 1 675 ? -3.382 35.551 19.032 1.00 36.81 675 GLN A C 1
ATOM 5575 O O . GLN A 1 675 ? -2.615 34.597 19.163 1.00 36.81 675 GLN A O 1
ATOM 5580 N N . PHE A 1 676 ? -4.706 35.450 19.182 1.00 33.69 676 PHE A N 1
ATOM 5581 C CA . PHE A 1 676 ? -5.467 34.206 19.355 1.00 33.69 676 PHE A CA 1
ATOM 5582 C C . PHE A 1 676 ? -6.003 33.718 18.009 1.00 33.69 676 PHE A C 1
ATOM 5584 O O . PHE A 1 676 ? -5.800 32.524 17.690 1.00 33.69 676 PHE A O 1
#

Radius of gyration: 35.8 Å; chains: 1; bounding box: 78×73×103 Å

InterPro domains:
  IPR003154 S1/P1 nuclease [PF02265] (8-266)
  IPR003154 S1/P1 nuclease [PTHR33146] (3-266)
  IPR003154 S1/P1 nuclease [cd11010] (8-266)
  IPR008947 Phospholipase C/P1 nuclease domain superfamily [G3DSA:1.10.575.10] (8-266)
  IPR008947 Phospholipase C/P1 nuclease domain superfamily [SSF48537] (8-266)
  IPR011990 Tetratricopeptide-like helical domain superfamily [SSF48452] (452-512)
  IPR014018 SecA motor DEAD [PS51196] (1-360)
  IPR027417 P-loop containing nucleoside triphosphate hydrolase [G3DSA:3.40.50.300] (274-381)
  IPR027417 P-loop containing nucleoside triphosphate hydrolase [SSF52540] (275-334)

=== Feature glossary ===
Key to the feature types in this record:

Secondary structure (8-state, DSSP). Secondary structure is the local, repeating backbone conformation. DSSP classifies it into eight states by reading the hydrogen-bond network: three helix types (H, G, I), two β types (E, B), two non-regular types (T, S), and unstructured coil (-).

Backbone torsions (φ/ψ). Backbone dihedral angles. Every residue except chain termini has a φ (preceding-C → N → Cα → C) and a ψ (N → Cα → C → next-N). They are reported in degrees following the IUPAC sign convention. Secondary structure is essentially a statement about which (φ, ψ) basin each residue occupies.

Predicted aligned error. Predicted Aligned Error (PAE) is an AlphaFold confidence matrix: entry (i, j) is the expected error in the position of residue j, in ångströms, when the prediction is superimposed on the true structure at residue i. Low PAE within a block of residues means that block is internally rigid and well-predicted; high PAE between two blocks means their relative placement is uncertain even if each block individually is confident.

B-factor. B-factor (Debye–Waller factor) reflects atomic displacement in the crystal lattice. It is an experimental observable (units Å²), not a prediction; low values mean the atom is pinned down, high values mean it moves or is heterogeneous across the crystal.

Secondary structure (3-state, P-SEA). Three-state secondary structure (P-SEA) collapses the eight DSSP classes into helix (a), strand (b), and coil (c). P-SEA assigns these from Cα geometry alone — distances and angles — without requiring backbone oxygens, so it works on any Cα trace.

Sequence. Primary structure: the covalent order of the twenty standard amino acids along the backbone. Two proteins with the same sequence will (almost always) fold to the same structure; two with 30% identity often share a fold but not the details.

pLDDT. pLDDT is the predicted lDDT-Cα score: AlphaFold's confidence that the local environment of each residue (all inter-atomic distances within 15 Å) is correctly placed. It is a per-residue number between 0 and 100, with higher meaning more reliable.

InterPro / GO / CATH / organism. Functional annotations link the protein to curated databases. InterPro entries identify conserved domains and families by matching the sequence against member-database signatures (Pfam, PROSITE, CDD, …). Gene Ontology (GO) terms describe molecular function, biological process, and cellular component in a controlled vocabulary. CATH places the structure in a hierarchical fold classification (Class/Architecture/Topology/Homologous-superfamily). The organism is the source species.

Contact-map, Ramachandran, and PAE plots. Three diagnostic plots accompany the record. The Cα contact map visualizes the tertiary structure as a 2D adjacency matrix (8 Å cutoff, sequence-local contacts suppressed). The Ramachandran plot shows the distribution of backbone (φ, ψ) torsions, with points in the α and β basins reflecting secondary structure content. The PAE plot shows AlphaFold's inter-residue confidence as a color matrix.

mmCIF coordinates. The mmCIF table is the protein's shape written out atom by atom. For each backbone N, Cα, C, and carbonyl O, it records an (x, y, z) coordinate triple in Å plus the residue type, chain letter, and residue number.

Radius of gyration, Cα contacts, bounding box. Three whole-structure scalars: the radius of gyration (RMS distance of Cα from centroid, in Å), the count of Cα–Cα contacts (pairs closer than 8 Å and separated by more than four residues in sequence — i.e. tertiary, not local, contacts), and the bounding-box dimensions. Together they distinguish compact globular folds from extended fibres or disordered chains.

Foldseek 3Di. The Foldseek 3Di string encodes local tertiary geometry as a 20-letter alphabet — one character per residue — derived from the relative positions of nearby Cα atoms. Unlike the amino-acid sequence, 3Di is a direct function of the 3D structure, so two proteins with the same fold have similar 3Di strings even at low sequence identity.

Rendered structure images. Six rendered views show the 3D structure from the faces of a cube — i.e. along ±x, ±y, ±z. Rendering representation is drawn randomly per protein from cartoon (secondary-structure ribbons), sticks (backbone bonds), or molecular surface; coloring is either N→C rainbow (blue at the N-terminus through red at the C-terminus) or one color per chain.

Nearest PDB structures. The Foldseek neighbor list gives the closest experimentally determined structures in the PDB, ranked by structural alignment. TM-score near 1 means near-identical fold; near 0.3 means only rough topology match. This is how one finds what a novel AlphaFold prediction most resembles in the solved-structure universe.

Solvent-accessible surface area. SASA measures how much of the protein is reachable by solvent. It is computed by rolling a water-sized probe over the atomic surface and summing the exposed area (Å²). Per-residue SASA distinguishes core (buried, low SASA) from surface (exposed, high SASA) residues; total SASA is a whole-molecule size measure.